Protein AF-A0A8K0KCR8-F1 (afdb_monomer)

Solvent-accessible surface area (backbone atoms only — not comparable to full-atom values): 20421 Å² total; per-residue (Å²): 86,70,32,28,90,98,40,71,87,47,66,90,68,52,78,24,33,33,45,69,40,96,85,55,62,27,26,40,29,38,42,59,34,41,75,27,72,39,34,70,70,54,57,66,41,57,40,58,26,30,24,81,38,69,36,89,88,76,67,50,73,43,77,26,35,21,23,31,58,43,51,42,86,54,44,44,54,49,52,48,70,72,63,92,62,96,61,72,72,88,56,48,26,7,33,32,38,33,51,72,20,58,37,53,50,84,35,50,42,87,40,89,54,34,16,60,61,50,51,52,52,53,52,49,67,51,29,36,58,54,18,42,54,48,24,58,50,43,50,57,53,48,51,52,53,51,54,49,28,67,70,42,68,55,98,92,39,44,40,54,77,39,66,76,47,42,49,53,54,50,53,52,50,45,53,32,52,48,38,37,48,44,20,55,51,49,50,51,42,48,77,72,65,56,85,84,52,64,66,60,30,50,52,50,49,78,57,96,77,52,56,61,64,53,34,54,64,53,63,48,56,77,83,43,42,66,60,52,50,52,50,51,48,52,46,56,33,33,77,74,69,75,39,80,79,74,75,44,51,90,78,35,39,78,95,45,37,69,40,28,52,40,35,30,52,38,51,52,54,50,50,53,50,52,51,54,49,42,72,75,40,46,75,58,43,67,74,40,55,71,55,47,48,29,54,50,53,28,51,42,35,38,49,51,34,52,46,37,42,47,53,26,24,52,28,48,79,67,67,42,96,56,16,71,60,36,45,52,47,32,47,56,48,23,57,55,31,38,53,51,26,54,51,34,57,52,47,71,76,31,65,70,50,53,51,46,52,56,50,51,53,49,52,52,49,49,23,60,76,58,76,42,79,74,72,73,59,97,80,75,118

pLDDT: mean 89.59, std 11.79, range [34.75, 98.75]

Foldseek 3Di:
DQADPPDRPDSFPDAWAWEADPVNFWTFTFDKHFFDFCLQPDQKDWDKHWYFDQDPPPRDTDTAIWIFIAGPVQPQKDWDAFDDDDDPSVTGTIMIGGDRRTGGNVRTPPDDRCNVVVVLVVCLVCLLVVLVVVLVVLVVVLVVLVVQQQPDDDPHGRNCPDPVSVVVSLVSVLVSLLSNLLSVVLVVCVVVVNPPCSLSSLLSNPDLPCLVVLLVVLQCVVVCVVVLVVVVVQVVCVVVPNHDQDFCCVLFAVLCRVLRVLLSVLVVLLSVLSNVLCVVQPNNSSVVSLLSSLSSLSVSLSVSLVSLRNVLRVCVVVVPPCNVVSSVSSNVSSVVSSVSSVVSSVLSPDPVNVVVVVVVVVCVVCQVVVVHHPDDDPVND

InterPro domains:
  IPR006091 Acyl-CoA dehydrogenase/oxidase, middle domain [PF02770] (14-101)
  IPR009075 Acyl-CoA dehydrogenase/oxidase, C-terminal [PF00441] (113-210)
  IPR009100 Acyl-CoA dehydrogenase/oxidase, N-terminal and middle domain superfamily [SSF56645] (10-126)
  IPR036250 Acyl-CoA dehydrogenase-like, C-terminal [SSF47203] (114-208)
  IPR046373 Acyl-CoA oxidase/dehydrogenase, middle domain superfamily [G3DSA:2.40.110.10] (9-112)
  IPR049448 ACAD9/ACADV-like, C-terminal domain [PF21343] (254-372)

Radius of gyration: 25.6 Å; Cα contacts (8 Å, |Δi|>4): 529; chains: 1; bounding box: 62×67×64 Å

Secondary structure (DSSP, 8-state):
----SS-SS-GGG---EEEEPTTSSEEEEEEEEEEEETTTT-SEEEEEEEEEEE-TTT--EEEEEEEEEEEGGGSSEEE-PPP--SS-TTS-EEEEEEEEEEEEGGGEES-TT-HHHHHHHHHHHHHHHHHHHHHHHHHHHHHHHHHHHHH-EETTEEGGGSHHHHHHHHHHHHHHHHHHHHHHHHHHHHHTT-S--HHHHHHHT-SS-THHHHHHHHH-GGGGHHHHHHHHHHHHHHHTTSSPPP--TTTS-GGGHHHHHHHHHHHHHHHHHHHHHHHHHGGGGGG-HHHHHHHHHHHHHHHHHHHHHHHHHHHHHTT-TTHHHHHHHHHHHHHHHHHHHHHHHHTTT-HHHHHHHHHHHHHHHHHHHTTS-SS--TT--

Mean predicted aligned error: 6.71 Å

Structure (mmCIF, N/CA/C/O backbone):
data_AF-A0A8K0KCR8-F1
#
_entry.id   AF-A0A8K0KCR8-F1
#
loop_
_atom_site.group_PDB
_atom_site.id
_atom_site.type_symbol
_atom_site.label_atom_id
_atom_site.label_alt_id
_atom_site.label_comp_id
_atom_site.label_asym_id
_atom_site.label_entity_id
_atom_site.label_seq_id
_atom_site.pdbx_PDB_ins_code
_atom_site.Cartn_x
_atom_site.Cartn_y
_atom_site.Cartn_z
_atom_site.occupancy
_atom_site.B_iso_or_equiv
_atom_site.auth_seq_id
_atom_site.auth_comp_id
_atom_site.auth_asym_id
_atom_site.auth_atom_id
_atom_site.pdbx_PDB_model_num
ATOM 1 N N . MET A 1 1 ? 6.093 -3.999 -16.966 1.00 73.19 1 MET A N 1
ATOM 2 C CA . MET A 1 1 ? 6.798 -5.245 -16.616 1.00 73.19 1 MET A CA 1
ATOM 3 C C . MET A 1 1 ? 8.081 -4.936 -15.885 1.00 73.19 1 MET A C 1
ATOM 5 O O . MET A 1 1 ? 9.059 -4.529 -16.504 1.00 73.19 1 MET A O 1
ATOM 9 N N . ILE A 1 2 ? 8.040 -5.057 -14.564 1.00 76.25 2 ILE A N 1
ATOM 10 C CA . ILE A 1 2 ? 9.119 -4.593 -13.690 1.00 76.25 2 ILE A CA 1
ATOM 11 C C . ILE A 1 2 ? 9.914 -5.776 -13.133 1.00 76.25 2 ILE A C 1
ATOM 13 O O . ILE A 1 2 ? 11.138 -5.718 -13.149 1.00 76.25 2 ILE A O 1
ATOM 17 N N . GLU A 1 3 ? 9.227 -6.828 -12.690 1.00 78.38 3 GLU A N 1
ATOM 18 C CA . GLU A 1 3 ? 9.810 -7.915 -11.899 1.00 78.38 3 GLU A CA 1
ATOM 19 C C . GLU A 1 3 ? 10.650 -8.889 -12.735 1.00 78.38 3 GLU A C 1
ATOM 21 O O . GLU A 1 3 ? 10.283 -9.257 -13.854 1.00 78.38 3 GLU A O 1
ATOM 26 N N . GLU A 1 4 ? 11.784 -9.306 -12.167 1.00 78.06 4 GLU A N 1
ATOM 27 C CA . GLU A 1 4 ? 12.734 -10.273 -12.727 1.00 78.06 4 GLU A CA 1
ATOM 28 C C . GLU A 1 4 ? 13.292 -11.161 -11.615 1.00 78.06 4 GLU A C 1
ATOM 30 O O . GLU A 1 4 ? 13.288 -10.769 -10.451 1.00 78.06 4 GLU A O 1
ATOM 35 N N . LEU A 1 5 ? 13.846 -12.328 -11.942 1.00 62.16 5 LEU A N 1
ATOM 36 C CA . LEU A 1 5 ? 14.682 -13.064 -10.992 1.00 62.16 5 LEU A CA 1
ATOM 37 C C . LEU A 1 5 ? 16.160 -12.677 -11.162 1.00 62.16 5 LEU A C 1
ATOM 39 O O . LEU A 1 5 ? 16.629 -12.530 -12.292 1.00 62.16 5 LEU A O 1
ATOM 43 N N . PRO A 1 6 ? 16.922 -12.512 -10.062 1.00 55.06 6 PRO A N 1
ATOM 44 C CA . PRO A 1 6 ? 16.527 -12.645 -8.650 1.00 55.06 6 PRO A CA 1
ATOM 45 C C . PRO A 1 6 ? 15.983 -11.337 -8.018 1.00 55.06 6 PRO A C 1
ATOM 47 O O . PRO A 1 6 ? 16.056 -11.153 -6.807 1.00 55.06 6 PRO A O 1
ATOM 50 N N . ILE A 1 7 ? 15.499 -10.376 -8.813 1.00 60.59 7 ILE A N 1
ATOM 51 C CA . ILE A 1 7 ? 15.312 -8.971 -8.418 1.00 60.59 7 ILE A CA 1
ATOM 52 C C . ILE A 1 7 ? 13.846 -8.542 -8.555 1.00 60.59 7 ILE A C 1
ATOM 54 O O . ILE A 1 7 ? 13.392 -8.087 -9.605 1.00 60.59 7 ILE A O 1
ATOM 58 N N . THR A 1 8 ? 13.111 -8.603 -7.448 1.00 60.06 8 THR A N 1
ATOM 59 C CA . THR A 1 8 ? 11.675 -8.273 -7.417 1.00 60.06 8 THR A CA 1
ATOM 60 C C . THR A 1 8 ? 11.382 -6.906 -6.795 1.00 60.06 8 THR A C 1
ATOM 62 O O . THR A 1 8 ? 10.392 -6.266 -7.133 1.00 60.06 8 THR A O 1
ATOM 65 N N . SER A 1 9 ? 12.261 -6.400 -5.921 1.00 59.06 9 SER A N 1
ATOM 66 C CA . SER A 1 9 ? 11.999 -5.174 -5.152 1.00 59.06 9 SER A CA 1
ATOM 67 C C . SER A 1 9 ? 12.626 -3.904 -5.732 1.00 59.06 9 SER A C 1
ATOM 69 O O . SER A 1 9 ? 12.165 -2.808 -5.416 1.00 59.06 9 SER A O 1
ATOM 71 N N . THR A 1 10 ? 13.671 -3.994 -6.564 1.00 66.38 10 THR A N 1
ATOM 72 C CA . THR A 1 10 ? 14.408 -2.820 -7.070 1.00 66.38 10 THR A CA 1
ATOM 73 C C . THR A 1 10 ? 14.553 -2.845 -8.585 1.00 66.38 10 THR A C 1
ATOM 75 O O . THR A 1 10 ? 15.404 -3.529 -9.134 1.00 66.38 10 THR A O 1
ATOM 78 N N . ILE A 1 11 ? 13.770 -2.006 -9.265 1.00 74.56 11 ILE A N 1
ATOM 79 C CA . ILE A 1 11 ? 13.825 -1.874 -10.728 1.00 74.56 11 ILE A CA 1
ATOM 80 C C . ILE A 1 11 ? 15.190 -1.383 -11.244 1.00 74.56 11 ILE A C 1
ATOM 82 O O . ILE A 1 11 ? 15.585 -1.724 -12.352 1.00 74.56 11 ILE A O 1
ATOM 86 N N . LEU A 1 12 ? 15.935 -0.614 -10.435 1.00 76.81 12 LEU A N 1
ATOM 87 C CA . LEU A 1 12 ? 17.260 -0.093 -10.807 1.00 76.81 12 LEU A CA 1
ATOM 88 C C . LEU A 1 12 ? 18.290 -1.195 -11.059 1.00 76.81 12 LEU A C 1
ATOM 90 O O . LEU A 1 12 ? 19.278 -0.947 -11.737 1.00 76.81 12 LEU A O 1
ATOM 94 N N . SER A 1 13 ? 18.059 -2.389 -10.521 1.00 79.31 13 SER A N 1
ATOM 95 C CA . SER A 1 13 ? 18.940 -3.536 -10.689 1.00 79.31 13 SER A CA 1
ATOM 96 C C . SER A 1 13 ? 18.396 -4.555 -11.696 1.00 79.31 13 SER A C 1
ATOM 98 O O . SER A 1 13 ? 18.918 -5.661 -11.752 1.00 79.31 13 SER A O 1
ATOM 100 N N . CYS A 1 14 ? 17.375 -4.217 -12.500 1.00 84.31 14 CYS A N 1
ATOM 101 C CA . CYS A 1 14 ? 16.924 -5.110 -13.574 1.00 84.31 14 CYS A CA 1
ATOM 102 C C . CYS A 1 14 ? 18.075 -5.458 -14.533 1.00 84.31 14 CYS A C 1
ATOM 104 O O . CYS A 1 14 ? 18.990 -4.656 -14.741 1.00 84.31 14 CYS A O 1
ATOM 106 N N . ARG A 1 15 ? 18.029 -6.675 -15.073 1.00 88.94 15 ARG A N 1
ATOM 107 C CA . ARG A 1 15 ? 19.036 -7.280 -15.947 1.00 88.94 15 ARG A CA 1
ATOM 108 C C . ARG A 1 15 ? 18.610 -7.321 -17.408 1.00 88.94 15 ARG A C 1
ATOM 110 O O . ARG A 1 15 ? 19.495 -7.403 -18.255 1.00 88.94 15 ARG A O 1
ATOM 117 N N . SER A 1 16 ? 17.308 -7.246 -17.721 1.00 94.38 16 SER A N 1
ATOM 118 C CA . SER A 1 16 ? 16.880 -7.077 -19.119 1.00 94.38 16 SER A CA 1
ATOM 119 C C . SER A 1 16 ? 17.578 -5.865 -19.725 1.00 94.38 16 SER A C 1
ATOM 121 O O . SER A 1 16 ? 17.610 -4.797 -19.108 1.00 94.38 16 SER A O 1
ATOM 123 N N . ARG A 1 17 ? 18.122 -6.024 -20.930 1.00 96.44 17 ARG A N 1
ATOM 124 C CA . ARG A 1 17 ? 18.976 -5.027 -21.575 1.00 96.44 17 ARG A CA 1
ATOM 125 C C . ARG A 1 17 ? 18.462 -4.696 -22.964 1.00 96.44 17 ARG A C 1
ATOM 127 O O . ARG A 1 17 ? 18.143 -5.595 -23.735 1.00 96.44 17 ARG A O 1
ATOM 134 N N . ALA A 1 18 ? 18.421 -3.407 -23.270 1.00 97.62 18 ALA A N 1
ATOM 135 C CA . ALA A 1 18 ? 18.084 -2.870 -24.577 1.00 97.62 18 ALA A CA 1
ATOM 136 C C . ALA A 1 18 ? 19.293 -2.098 -25.118 1.00 97.62 18 ALA A C 1
ATOM 138 O O . ALA A 1 18 ? 19.702 -1.087 -24.547 1.00 97.62 18 ALA A O 1
ATOM 139 N N . VAL A 1 19 ? 19.889 -2.591 -26.202 1.00 97.00 19 VAL A N 1
ATOM 140 C CA . VAL A 1 19 ? 21.069 -1.973 -26.827 1.00 97.00 19 VAL A CA 1
ATOM 141 C C . VAL A 1 19 ? 20.624 -1.213 -28.077 1.00 97.00 19 VAL A C 1
ATOM 143 O O . VAL A 1 19 ? 19.938 -1.820 -28.900 1.00 97.00 19 VAL A O 1
ATOM 146 N N . PRO A 1 20 ? 20.964 0.080 -28.235 1.00 96.75 20 PRO A N 1
ATOM 147 C CA . PRO A 1 20 ? 20.630 0.818 -29.448 1.00 96.75 20 PRO A CA 1
ATOM 148 C C . PRO A 1 20 ? 21.369 0.230 -30.656 1.00 96.75 20 PRO A C 1
ATOM 150 O O . PRO A 1 20 ? 22.522 -0.193 -30.550 1.00 96.75 20 PRO A O 1
ATOM 153 N N . SER A 1 21 ? 20.710 0.207 -31.809 1.00 96.00 21 SER A N 1
ATOM 154 C CA . SER A 1 21 ? 21.338 -0.121 -33.083 1.00 96.00 21 SER A CA 1
ATOM 155 C C . SER A 1 21 ? 22.371 0.942 -33.471 1.00 96.00 21 SER A C 1
ATOM 157 O O . SER A 1 21 ? 22.322 2.081 -33.007 1.00 96.00 21 SER A O 1
ATOM 159 N N . ALA A 1 22 ? 23.319 0.579 -34.339 1.00 93.12 22 ALA A N 1
ATOM 160 C CA . ALA A 1 22 ? 24.399 1.481 -34.749 1.00 93.12 22 ALA A CA 1
ATOM 161 C C . ALA A 1 22 ? 23.892 2.763 -35.442 1.00 93.12 22 ALA A C 1
ATOM 163 O O . ALA A 1 22 ? 24.509 3.816 -35.319 1.00 93.12 22 ALA A O 1
ATOM 164 N N . ASP A 1 23 ? 22.766 2.670 -36.149 1.00 93.31 23 ASP A N 1
ATOM 165 C CA . ASP A 1 23 ? 22.073 3.782 -36.808 1.00 93.31 23 ASP A CA 1
ATOM 166 C C . ASP A 1 23 ? 21.076 4.512 -35.884 1.00 93.31 23 ASP A C 1
ATOM 168 O O . ASP A 1 23 ? 20.476 5.504 -36.289 1.00 93.31 23 ASP A O 1
ATOM 172 N N . GLY A 1 24 ? 20.874 4.023 -34.655 1.00 93.19 24 GLY A N 1
ATOM 173 C CA . GLY A 1 24 ? 19.926 4.570 -33.684 1.00 93.19 24 GLY A CA 1
ATOM 174 C C . GLY A 1 24 ? 18.446 4.379 -34.035 1.00 93.19 24 GLY A C 1
ATOM 175 O O . GLY A 1 24 ? 17.600 4.944 -33.347 1.00 93.19 24 GLY A O 1
ATOM 176 N N . SER A 1 25 ? 18.112 3.606 -35.076 1.00 96.38 25 SER A N 1
ATOM 177 C CA . SER A 1 25 ? 16.726 3.413 -35.529 1.00 96.38 25 SER A CA 1
ATOM 178 C C . SER A 1 25 ? 15.887 2.543 -34.590 1.00 96.38 25 SER A C 1
ATOM 180 O O . SER A 1 25 ? 14.665 2.680 -34.539 1.00 96.38 25 SER A O 1
ATOM 182 N N . HIS A 1 26 ? 16.519 1.641 -33.838 1.00 97.62 26 HIS A N 1
ATOM 183 C CA . HIS A 1 26 ? 15.835 0.722 -32.935 1.00 97.62 26 HIS A CA 1
ATOM 184 C C . HIS A 1 26 ? 16.723 0.304 -31.759 1.00 97.62 26 HIS A C 1
ATOM 186 O O . HIS A 1 26 ? 17.920 0.574 -31.710 1.00 97.62 26 HIS A O 1
ATOM 192 N N . TYR A 1 27 ? 16.126 -0.397 -30.803 1.00 98.31 27 TYR A N 1
ATOM 193 C CA . TYR A 1 27 ? 16.809 -1.098 -29.726 1.00 98.31 27 TYR A CA 1
ATOM 194 C C . TYR A 1 27 ? 16.633 -2.603 -29.896 1.00 98.31 27 TYR A C 1
ATOM 196 O O . TYR A 1 27 ? 15.567 -3.063 -30.298 1.00 98.31 27 TYR A O 1
ATOM 204 N N . ILE A 1 28 ? 17.655 -3.375 -29.540 1.00 98.38 28 ILE A N 1
ATOM 205 C CA . ILE A 1 28 ? 17.573 -4.832 -29.433 1.00 98.38 28 ILE A CA 1
ATOM 206 C C . ILE A 1 28 ? 17.414 -5.184 -27.956 1.00 98.38 28 ILE A C 1
ATOM 208 O O . ILE A 1 28 ? 18.345 -4.996 -27.168 1.00 98.38 28 ILE A O 1
ATOM 212 N N . LEU A 1 29 ? 16.228 -5.664 -27.580 1.00 98.44 29 LEU A N 1
ATOM 213 C CA . LEU A 1 29 ? 15.893 -6.070 -26.218 1.00 98.44 29 LEU A CA 1
ATOM 214 C C . LEU A 1 29 ? 16.115 -7.570 -26.020 1.00 98.44 29 LEU A C 1
ATOM 216 O O . LEU A 1 29 ? 15.569 -8.393 -26.753 1.00 98.44 29 LEU A O 1
ATOM 220 N N . ASN A 1 30 ? 16.853 -7.895 -24.960 1.00 98.31 30 ASN A N 1
ATOM 221 C CA . ASN A 1 30 ? 17.035 -9.248 -24.456 1.00 98.31 30 ASN A CA 1
ATOM 222 C C . ASN A 1 30 ? 16.758 -9.307 -22.951 1.00 98.31 30 ASN A C 1
ATOM 224 O O . ASN A 1 30 ? 17.168 -8.417 -22.198 1.00 98.31 30 ASN A O 1
ATOM 228 N N . GLY A 1 31 ? 16.095 -10.370 -22.504 1.00 95.94 31 GLY A N 1
ATOM 229 C CA . GLY A 1 31 ? 15.870 -10.639 -21.088 1.00 95.94 31 GLY A CA 1
ATOM 230 C C . GLY A 1 31 ? 14.584 -11.403 -20.811 1.00 95.94 31 GLY A C 1
ATOM 231 O O . GLY A 1 31 ? 13.920 -11.916 -21.708 1.00 95.94 31 GLY A O 1
ATOM 232 N N . SER A 1 32 ? 14.218 -11.465 -19.539 1.00 95.12 32 SER A N 1
ATOM 233 C CA . SER A 1 32 ? 13.019 -12.156 -19.078 1.00 95.12 32 SER A CA 1
ATOM 234 C C . SER A 1 32 ? 12.376 -11.387 -17.941 1.00 95.12 32 SER A C 1
ATOM 236 O O . SER A 1 32 ? 13.066 -10.789 -17.118 1.00 95.12 32 SER A O 1
ATOM 238 N N . LYS A 1 33 ? 11.051 -11.435 -17.873 1.00 95.19 33 LYS A N 1
ATOM 239 C CA . LYS A 1 33 ? 10.235 -10.834 -16.821 1.00 95.19 33 LYS A CA 1
ATOM 240 C C . LYS A 1 33 ? 9.396 -11.920 -16.162 1.00 95.19 33 LYS A C 1
ATOM 242 O O . LYS A 1 33 ? 8.856 -12.767 -16.865 1.00 95.19 33 LYS A O 1
ATOM 247 N N . ILE A 1 34 ? 9.265 -11.877 -14.841 1.00 94.25 34 ILE A N 1
ATOM 248 C CA . ILE A 1 34 ? 8.540 -12.887 -14.056 1.00 94.25 34 ILE A CA 1
ATOM 249 C C . ILE A 1 34 ? 7.249 -12.311 -13.470 1.00 94.25 34 ILE A C 1
ATOM 251 O O . ILE A 1 34 ? 7.127 -11.100 -13.290 1.00 94.25 34 ILE A O 1
ATOM 255 N N . TRP A 1 35 ? 6.276 -13.188 -13.205 1.00 95.31 35 TRP A N 1
ATOM 256 C CA . TRP A 1 35 ? 4.992 -12.873 -12.561 1.00 95.31 35 TRP A CA 1
ATOM 257 C C . TRP A 1 35 ? 4.218 -11.724 -13.209 1.00 95.31 35 TRP A C 1
ATOM 259 O O . TRP A 1 35 ? 3.533 -10.929 -12.560 1.00 95.31 35 TRP A O 1
ATOM 269 N N . ILE A 1 36 ? 4.273 -11.659 -14.535 1.00 96.56 36 ILE A N 1
ATOM 270 C CA . ILE A 1 36 ? 3.617 -10.601 -15.281 1.00 96.56 36 ILE A CA 1
ATOM 271 C C . ILE A 1 36 ? 2.132 -10.905 -15.386 1.00 96.56 36 ILE A C 1
ATOM 273 O O . ILE A 1 36 ? 1.714 -11.869 -16.030 1.00 96.56 36 ILE A O 1
ATOM 277 N N . SER A 1 37 ? 1.328 -10.047 -14.759 1.00 96.38 37 SER A N 1
ATOM 278 C CA . SER A 1 37 ? -0.121 -10.063 -14.938 1.00 96.38 37 SER A CA 1
ATOM 279 C C . SER A 1 37 ? -0.462 -9.809 -16.406 1.00 96.38 37 SER A C 1
ATOM 281 O O . SER A 1 37 ? 0.050 -8.860 -16.999 1.00 96.38 37 SER A O 1
ATOM 283 N N . ASN A 1 38 ? -1.304 -10.666 -16.984 1.00 97.44 38 ASN A N 1
ATOM 284 C CA . ASN A 1 38 ? -1.604 -10.728 -18.421 1.00 97.44 38 ASN A CA 1
ATOM 285 C C . ASN A 1 38 ? -0.400 -11.071 -19.319 1.00 97.44 38 ASN A C 1
ATOM 287 O O . ASN A 1 38 ? -0.480 -10.889 -20.531 1.00 97.44 38 ASN A O 1
ATOM 291 N N . GLY A 1 39 ? 0.701 -11.587 -18.766 1.00 96.19 39 GLY A N 1
ATOM 292 C CA . GLY A 1 39 ? 1.939 -11.855 -19.501 1.00 96.19 39 GLY A CA 1
ATOM 293 C C . GLY A 1 39 ? 1.778 -12.747 -20.734 1.00 96.19 39 GLY A C 1
ATOM 294 O O . GLY A 1 39 ? 2.431 -12.486 -21.739 1.00 96.19 39 GLY A O 1
ATOM 295 N N . SER A 1 40 ? 0.881 -13.739 -20.708 1.00 94.69 40 SER A N 1
ATOM 296 C CA . SER A 1 40 ? 0.633 -14.616 -21.867 1.00 94.69 40 SER A CA 1
ATOM 297 C C . SER A 1 40 ? -0.530 -14.163 -22.759 1.00 94.69 40 SER A C 1
ATOM 299 O O . SER A 1 40 ? -0.877 -14.871 -23.697 1.00 94.69 40 SER A O 1
ATOM 301 N N . LEU A 1 41 ? -1.176 -13.039 -22.434 1.00 97.12 41 LEU A N 1
ATOM 302 C CA . LEU A 1 41 ? -2.354 -12.516 -23.140 1.00 97.12 41 LEU A CA 1
ATOM 303 C C . LEU A 1 41 ? -2.116 -11.126 -23.743 1.00 97.12 41 LEU A C 1
ATOM 305 O O . LEU A 1 41 ? -2.847 -10.703 -24.629 1.00 97.12 41 LEU A O 1
ATOM 309 N N . ALA A 1 42 ? -1.148 -10.377 -23.217 1.00 97.44 42 ALA A N 1
ATOM 310 C CA . ALA A 1 42 ? -0.894 -9.009 -23.627 1.00 97.44 42 ALA A CA 1
ATOM 311 C C . ALA A 1 42 ? -0.222 -8.952 -25.007 1.00 97.44 42 ALA A C 1
ATOM 313 O O . ALA A 1 42 ? 0.823 -9.573 -25.226 1.00 97.44 42 ALA A O 1
ATOM 314 N N . GLU A 1 43 ? -0.792 -8.124 -25.884 1.00 98.00 43 GLU A N 1
ATOM 315 C CA . GLU A 1 43 ? -0.220 -7.757 -27.186 1.00 98.00 43 GLU A CA 1
ATOM 316 C C . GLU A 1 43 ? 0.675 -6.515 -27.104 1.00 98.00 43 GLU A C 1
ATOM 318 O O . GLU A 1 43 ? 1.608 -6.367 -27.889 1.00 98.00 43 GLU A O 1
ATOM 323 N N . VAL A 1 44 ? 0.428 -5.636 -26.128 1.00 97.88 44 VAL A N 1
ATOM 324 C CA . VAL A 1 44 ? 1.195 -4.404 -25.893 1.00 97.88 44 VAL A CA 1
ATOM 325 C C . VAL A 1 44 ? 1.656 -4.357 -24.447 1.00 97.88 44 VAL A C 1
ATOM 327 O O . VAL A 1 44 ? 0.908 -4.670 -23.519 1.00 97.88 44 VAL A O 1
ATOM 330 N N . MET A 1 45 ? 2.914 -3.980 -24.252 1.00 97.25 45 MET A N 1
ATOM 331 C CA . MET A 1 45 ? 3.612 -4.151 -22.991 1.00 97.25 45 MET A CA 1
ATOM 332 C C . MET A 1 45 ? 4.487 -2.939 -22.683 1.00 97.25 45 MET A C 1
ATOM 334 O O . MET A 1 45 ? 5.326 -2.553 -23.489 1.00 97.25 45 MET A O 1
ATOM 338 N N . THR A 1 46 ? 4.362 -2.370 -21.483 1.00 97.62 46 THR A N 1
ATOM 339 C CA . THR A 1 46 ? 5.375 -1.434 -20.973 1.00 97.62 46 THR A CA 1
ATOM 340 C C . THR A 1 46 ? 6.533 -2.233 -20.384 1.00 97.62 46 THR A C 1
ATOM 342 O O . THR A 1 46 ? 6.364 -2.884 -19.347 1.00 97.62 46 THR A O 1
ATOM 345 N N . VAL A 1 47 ? 7.705 -2.200 -21.010 1.00 97.06 47 VAL A N 1
ATOM 346 C CA . VAL A 1 47 ? 8.886 -2.977 -20.602 1.00 97.06 47 VAL A CA 1
ATOM 347 C C . VAL A 1 47 ? 9.977 -2.041 -20.103 1.00 97.06 47 VAL A C 1
ATOM 349 O O . VAL A 1 47 ? 10.242 -1.012 -20.710 1.00 97.06 47 VAL A O 1
ATOM 352 N N . PHE A 1 48 ? 10.599 -2.389 -18.978 1.00 96.38 48 PHE A N 1
ATOM 353 C CA . PHE A 1 48 ? 11.717 -1.634 -18.414 1.00 96.38 48 PHE A CA 1
ATOM 354 C C . PHE A 1 48 ? 13.004 -2.430 -18.591 1.00 96.38 48 PHE A C 1
ATOM 356 O O . PHE A 1 48 ? 13.047 -3.594 -18.188 1.00 96.38 48 PHE A O 1
ATOM 363 N N . ALA A 1 49 ? 14.030 -1.818 -19.169 1.00 96.31 49 ALA A N 1
ATOM 364 C CA . ALA A 1 49 ? 15.315 -2.459 -19.431 1.00 96.31 49 ALA A CA 1
ATOM 365 C C . ALA A 1 49 ? 16.469 -1.476 -19.217 1.00 96.31 49 ALA A C 1
ATOM 367 O O . ALA A 1 49 ? 16.288 -0.263 -19.344 1.00 96.31 49 ALA A O 1
ATOM 368 N N . GLN A 1 50 ? 17.649 -1.999 -18.898 1.00 95.94 50 GLN A N 1
ATOM 369 C CA . GLN A 1 50 ? 18.879 -1.218 -18.865 1.00 95.94 50 GLN A CA 1
ATOM 370 C C . GLN A 1 50 ? 19.265 -0.815 -20.281 1.00 95.94 50 GLN A C 1
ATOM 372 O O . GLN A 1 50 ? 19.298 -1.646 -21.190 1.00 95.94 50 GLN A O 1
ATOM 377 N N . THR A 1 51 ? 19.581 0.458 -20.445 1.00 95.62 51 THR A N 1
ATOM 378 C CA . THR A 1 51 ? 20.129 1.016 -21.676 1.00 95.62 51 THR A CA 1
ATOM 379 C C . THR A 1 51 ? 21.425 1.744 -21.362 1.00 95.62 51 THR A C 1
ATOM 381 O O . THR A 1 51 ? 21.448 2.482 -20.368 1.00 95.62 51 THR A O 1
ATOM 384 N N . PRO A 1 52 ? 22.447 1.631 -22.221 1.00 93.56 52 PRO A N 1
ATOM 385 C CA . PRO A 1 52 ? 23.622 2.477 -22.118 1.00 93.56 52 PRO A CA 1
ATOM 386 C C . PRO A 1 52 ? 23.226 3.938 -22.350 1.00 93.56 52 PRO A C 1
ATOM 388 O O . PRO A 1 52 ? 22.613 4.274 -23.365 1.00 93.56 52 PRO A O 1
ATOM 391 N N . VAL A 1 53 ? 23.548 4.814 -21.398 1.00 91.56 53 VAL A N 1
ATOM 392 C CA . VAL A 1 53 ? 23.305 6.255 -21.506 1.00 91.56 53 VAL A CA 1
ATOM 393 C C . VAL A 1 53 ? 24.608 6.995 -21.274 1.00 91.56 53 VAL A C 1
ATOM 395 O O . VAL A 1 53 ? 25.202 6.912 -20.196 1.00 91.56 53 VAL A O 1
ATOM 398 N N . LYS A 1 54 ? 25.037 7.756 -22.279 1.00 88.50 54 LYS A N 1
ATOM 399 C CA . LYS A 1 54 ? 26.197 8.635 -22.167 1.00 88.50 54 LYS A CA 1
ATOM 400 C C . LYS A 1 54 ? 25.838 9.855 -21.328 1.00 88.50 54 LYS A C 1
ATOM 402 O O . LYS A 1 54 ? 24.873 10.560 -21.614 1.00 88.50 54 LYS A O 1
ATOM 407 N N . ASP A 1 55 ? 26.601 10.093 -20.273 1.00 83.69 55 ASP A N 1
ATOM 408 C CA . ASP A 1 55 ? 26.466 11.296 -19.467 1.00 83.69 55 ASP A CA 1
ATOM 409 C C . ASP A 1 55 ? 27.046 12.497 -20.229 1.00 83.69 55 ASP A C 1
ATOM 411 O O . ASP A 1 55 ? 28.222 12.504 -20.585 1.00 83.69 55 ASP A O 1
ATOM 415 N N . GLU A 1 56 ? 26.228 13.515 -20.493 1.00 81.56 56 GLU A N 1
ATOM 416 C CA . GLU A 1 56 ? 26.628 14.681 -21.295 1.00 81.56 56 GLU A CA 1
ATOM 417 C C . GLU A 1 56 ? 27.754 15.505 -20.653 1.00 81.56 56 GLU A C 1
ATOM 419 O O . GLU A 1 56 ? 28.514 16.159 -21.360 1.00 81.56 56 GLU A O 1
ATOM 424 N N . LYS A 1 57 ? 27.886 15.472 -19.320 1.00 81.25 57 LYS A N 1
ATOM 425 C CA . LYS A 1 57 ? 28.870 16.282 -18.586 1.00 81.25 57 LYS A CA 1
ATOM 426 C C . LYS A 1 57 ? 30.213 15.583 -18.454 1.00 81.25 57 LYS A C 1
ATOM 428 O O . LYS A 1 57 ? 31.252 16.230 -18.490 1.00 81.25 57 LYS A O 1
ATOM 433 N N . THR A 1 58 ? 30.189 14.273 -18.245 1.00 84.00 58 THR A N 1
ATOM 434 C CA . THR A 1 58 ? 31.395 13.477 -17.972 1.00 84.00 58 THR A CA 1
ATOM 435 C C . THR A 1 58 ? 31.839 12.643 -19.168 1.00 84.00 58 THR A C 1
ATOM 437 O O . THR A 1 58 ? 32.950 12.124 -19.171 1.00 84.00 58 THR A O 1
ATOM 440 N N . GLY A 1 59 ? 30.981 12.480 -20.177 1.00 83.50 59 GLY A N 1
ATOM 441 C CA . GLY A 1 59 ? 31.211 11.612 -21.330 1.00 83.50 59 GLY A CA 1
ATOM 442 C C . GLY A 1 59 ? 31.177 10.115 -21.006 1.00 83.50 59 GLY A C 1
ATOM 443 O O . GLY A 1 59 ? 31.291 9.307 -21.927 1.00 83.50 59 GLY A O 1
ATOM 444 N N . VAL A 1 60 ? 31.011 9.742 -19.732 1.00 88.75 60 VAL A N 1
ATOM 445 C CA . VAL A 1 60 ? 31.019 8.356 -19.256 1.00 88.75 60 VAL A CA 1
ATOM 446 C C . VAL A 1 60 ? 29.674 7.703 -19.546 1.00 88.75 60 VAL A C 1
ATOM 448 O O . VAL A 1 60 ? 28.617 8.242 -19.214 1.00 88.75 60 VAL A O 1
ATOM 451 N N . GLU A 1 61 ? 29.716 6.517 -20.138 1.00 88.31 61 GLU A N 1
ATOM 452 C CA . GLU A 1 61 ? 28.534 5.694 -20.354 1.00 88.31 61 GLU A CA 1
ATOM 453 C C . GLU A 1 61 ? 28.153 4.961 -19.066 1.00 88.31 61 GLU A C 1
ATOM 455 O O . GLU A 1 61 ? 28.992 4.343 -18.406 1.00 88.31 61 GLU A O 1
ATOM 460 N N . LYS A 1 62 ? 26.880 5.057 -18.683 1.00 90.44 62 LYS A N 1
ATOM 461 C CA . LYS A 1 62 ? 26.317 4.321 -17.552 1.00 90.44 62 LYS A CA 1
ATOM 462 C C . LYS A 1 62 ? 24.981 3.726 -17.941 1.00 90.44 62 LYS A C 1
ATOM 464 O O . LYS A 1 62 ? 24.169 4.385 -18.591 1.00 90.44 62 LYS A O 1
ATOM 469 N N . ASP A 1 63 ? 24.728 2.516 -17.466 1.00 91.38 63 ASP A N 1
ATOM 470 C CA . ASP A 1 63 ? 23.416 1.911 -17.613 1.00 91.38 63 ASP A CA 1
ATOM 471 C C . ASP A 1 63 ? 22.384 2.682 -16.786 1.00 91.38 63 ASP A C 1
ATOM 473 O O . ASP A 1 63 ? 22.569 2.974 -15.597 1.00 91.38 63 ASP A O 1
ATOM 477 N N . LYS A 1 64 ? 21.285 3.036 -17.446 1.00 92.94 64 LYS A N 1
ATOM 478 C CA . LYS A 1 64 ? 20.087 3.585 -16.816 1.00 92.94 64 LYS A CA 1
ATOM 479 C C . LYS A 1 64 ? 18.877 2.816 -17.312 1.00 92.94 64 LYS A C 1
ATOM 481 O O . LYS A 1 64 ? 18.822 2.391 -18.463 1.00 92.94 64 LYS A O 1
ATOM 486 N N . VAL A 1 65 ? 17.869 2.706 -16.456 1.00 94.88 65 VAL A N 1
ATOM 487 C CA . VAL A 1 65 ? 16.600 2.084 -16.831 1.00 94.88 65 VAL A CA 1
ATOM 488 C C . VAL A 1 65 ? 15.860 2.991 -17.812 1.00 94.88 65 VAL A C 1
ATOM 490 O O . VAL A 1 65 ? 15.607 4.156 -17.506 1.00 94.88 65 VAL A O 1
ATOM 493 N N . THR A 1 66 ? 15.441 2.433 -18.941 1.00 96.88 66 THR A N 1
ATOM 494 C CA . THR A 1 66 ? 14.544 3.055 -19.922 1.00 96.88 66 THR A CA 1
ATOM 495 C C . THR A 1 66 ? 13.241 2.266 -19.992 1.00 96.88 66 THR A C 1
ATOM 497 O O . THR A 1 66 ? 13.233 1.047 -19.807 1.00 96.88 66 THR A O 1
ATOM 500 N N . ALA A 1 67 ? 12.127 2.970 -20.194 1.00 97.81 67 ALA A N 1
ATOM 501 C CA . ALA A 1 67 ? 10.821 2.363 -20.416 1.00 97.81 67 ALA A CA 1
ATOM 502 C C . ALA A 1 67 ? 10.524 2.310 -21.919 1.00 97.81 67 ALA A C 1
ATOM 504 O O . ALA A 1 67 ? 10.800 3.267 -22.637 1.00 97.81 67 ALA A O 1
ATOM 505 N N . PHE A 1 68 ? 9.929 1.215 -22.374 1.00 98.25 68 PHE A N 1
ATOM 506 C CA . PHE A 1 68 ? 9.603 0.963 -23.774 1.00 98.25 68 PHE A CA 1
ATOM 507 C C . PHE A 1 68 ? 8.159 0.499 -23.912 1.00 98.25 68 PHE A C 1
ATOM 509 O O . PHE A 1 68 ? 7.655 -0.227 -23.051 1.00 98.25 68 PHE A O 1
ATOM 516 N N . ILE A 1 69 ? 7.516 0.861 -25.018 1.00 98.44 69 ILE A N 1
ATOM 517 C CA . ILE A 1 69 ? 6.293 0.214 -25.491 1.00 98.44 69 ILE A CA 1
ATOM 518 C C . ILE A 1 69 ? 6.689 -0.915 -26.444 1.00 98.44 69 ILE A C 1
ATOM 520 O O . ILE A 1 69 ? 7.135 -0.673 -27.563 1.00 98.44 69 ILE A O 1
ATOM 524 N N . VAL A 1 70 ? 6.525 -2.159 -26.008 1.00 98.31 70 VAL A N 1
ATOM 525 C CA . VAL A 1 70 ? 6.867 -3.354 -26.785 1.00 98.31 70 VAL A CA 1
ATOM 526 C C . VAL A 1 70 ? 5.587 -4.025 -27.253 1.00 98.31 70 VAL A C 1
ATOM 528 O O . VAL A 1 70 ? 4.706 -4.307 -26.439 1.00 98.31 70 VAL A O 1
ATOM 531 N N . GLN A 1 71 ? 5.480 -4.281 -28.554 1.00 98.12 71 GLN A N 1
ATOM 532 C CA . GLN A 1 71 ? 4.398 -5.088 -29.108 1.00 98.12 71 GLN A CA 1
ATOM 533 C C . GLN A 1 71 ? 4.863 -6.532 -29.269 1.00 98.12 71 GLN A C 1
ATOM 535 O O . GLN A 1 71 ? 5.998 -6.784 -29.672 1.00 98.12 71 GLN A O 1
ATOM 540 N N . ARG A 1 72 ? 3.978 -7.492 -28.991 1.00 96.56 72 ARG A N 1
ATOM 541 C CA . ARG A 1 72 ? 4.258 -8.922 -29.195 1.00 96.56 72 ARG A CA 1
ATOM 542 C C . ARG A 1 72 ? 4.571 -9.235 -30.663 1.00 96.56 72 ARG A C 1
ATOM 544 O O . ARG A 1 72 ? 5.415 -10.081 -30.948 1.00 96.56 72 ARG A O 1
ATOM 551 N N . SER A 1 73 ? 3.943 -8.496 -31.577 1.00 97.75 73 SER A N 1
ATOM 552 C CA . SER A 1 73 ? 4.128 -8.570 -33.030 1.00 97.75 73 SER A CA 1
ATOM 553 C C . SER A 1 73 ? 5.527 -8.174 -33.520 1.00 97.75 73 SER A C 1
ATOM 555 O O . SER A 1 73 ? 5.857 -8.475 -34.663 1.00 97.75 73 SER A O 1
ATOM 557 N N . PHE A 1 74 ? 6.374 -7.556 -32.685 1.00 97.88 74 PHE A N 1
ATOM 558 C CA . PHE A 1 74 ? 7.759 -7.225 -33.054 1.00 97.88 74 PHE A CA 1
ATOM 559 C C . PHE A 1 74 ? 8.656 -8.461 -33.236 1.00 97.88 74 PHE A C 1
ATOM 561 O O . PHE A 1 74 ? 9.772 -8.340 -33.740 1.00 97.88 74 PHE A O 1
ATOM 568 N N . GLY A 1 75 ? 8.165 -9.650 -32.870 1.00 95.38 75 GLY A N 1
ATOM 569 C CA . GLY A 1 75 ? 8.926 -10.895 -32.926 1.00 95.38 75 GLY A CA 1
ATOM 570 C C . GLY A 1 75 ? 9.878 -11.033 -31.738 1.00 95.38 75 GLY A C 1
ATOM 571 O O . GLY A 1 75 ? 10.220 -10.055 -31.080 1.00 95.38 75 GLY A O 1
ATOM 572 N N . GLY A 1 76 ? 10.256 -12.272 -31.411 1.00 96.88 76 GLY A N 1
ATOM 573 C CA . GLY A 1 76 ? 11.137 -12.559 -30.271 1.00 96.88 76 GLY A CA 1
ATOM 574 C C . GLY A 1 76 ? 10.481 -12.431 -28.887 1.00 96.88 76 GLY A C 1
ATOM 575 O O . GLY A 1 76 ? 11.162 -12.578 -27.877 1.00 96.88 76 GLY A O 1
ATOM 576 N N . VAL A 1 77 ? 9.167 -12.173 -28.813 1.00 97.94 77 VAL A N 1
ATOM 577 C CA . VAL A 1 77 ? 8.415 -12.095 -27.550 1.00 97.94 77 VAL A CA 1
ATOM 578 C C . VAL A 1 77 ? 7.628 -13.383 -27.319 1.00 97.94 77 VAL A C 1
ATOM 580 O O . VAL A 1 77 ? 6.638 -13.656 -28.000 1.00 97.94 77 VAL A O 1
ATOM 583 N N . THR A 1 78 ? 8.023 -14.161 -26.316 1.00 97.75 78 THR A N 1
ATOM 584 C CA . THR A 1 78 ? 7.341 -15.406 -25.922 1.00 97.75 78 THR A CA 1
ATOM 585 C C . THR A 1 78 ? 6.930 -15.358 -24.452 1.00 97.75 78 THR A C 1
ATOM 587 O O . THR A 1 78 ? 7.283 -14.432 -23.724 1.00 97.75 78 THR A O 1
ATOM 590 N N . SER A 1 79 ? 6.107 -16.303 -24.003 1.00 97.44 79 SER A N 1
ATOM 591 C CA . SER A 1 79 ? 5.678 -16.380 -22.603 1.00 97.44 79 SER A CA 1
ATOM 592 C C . SER A 1 79 ? 5.564 -17.820 -22.132 1.00 97.44 79 SER A C 1
ATOM 594 O O . SER A 1 79 ? 5.189 -18.694 -22.913 1.00 97.44 79 SER A O 1
ATOM 596 N N . GLY A 1 80 ? 5.831 -18.037 -20.847 1.00 95.88 80 GLY A N 1
ATOM 597 C CA . GLY A 1 80 ? 5.574 -19.310 -20.181 1.00 95.88 80 GLY A CA 1
ATOM 598 C C . GLY A 1 80 ? 4.073 -19.600 -20.014 1.00 95.88 80 GLY A C 1
ATOM 599 O O . GLY A 1 80 ? 3.224 -18.751 -20.320 1.00 95.88 80 GLY A O 1
ATOM 600 N N . PRO A 1 81 ? 3.718 -20.798 -19.519 1.00 97.06 81 PRO A N 1
ATOM 601 C CA . PRO A 1 81 ? 2.336 -21.123 -19.191 1.00 97.06 81 PRO A CA 1
ATOM 602 C C . PRO A 1 81 ? 1.818 -20.262 -18.023 1.00 97.06 81 PRO A C 1
ATOM 604 O O . PRO A 1 81 ? 2.611 -19.743 -17.234 1.00 97.06 81 PRO A O 1
ATOM 607 N N . PRO A 1 82 ? 0.487 -20.131 -17.858 1.00 96.94 82 PRO A N 1
ATOM 608 C CA . PRO A 1 82 ? -0.080 -19.469 -16.692 1.00 96.94 82 PRO A CA 1
ATOM 609 C C . PRO A 1 82 ? 0.356 -20.127 -15.373 1.00 96.94 82 PRO A C 1
ATOM 611 O O . PRO A 1 82 ? 0.177 -21.329 -15.170 1.00 96.94 82 PRO A O 1
ATOM 614 N N . GLU A 1 83 ? 0.863 -19.312 -14.453 1.00 96.94 83 GLU A N 1
ATOM 615 C CA . GLU A 1 83 ? 1.360 -19.736 -13.148 1.00 96.94 83 GLU A CA 1
ATOM 616 C C . GLU A 1 83 ? 0.252 -20.321 -12.269 1.00 96.94 83 GLU A C 1
ATOM 618 O O . GLU A 1 83 ? -0.832 -19.737 -12.101 1.00 96.94 83 GLU A O 1
ATOM 623 N N . LYS A 1 84 ? 0.561 -21.451 -11.623 1.00 97.06 84 LYS A N 1
ATOM 624 C CA . LYS A 1 84 ? -0.291 -22.035 -10.583 1.00 97.06 84 LYS A CA 1
ATOM 625 C C . LYS A 1 84 ? -0.076 -21.273 -9.275 1.00 97.06 84 LYS A C 1
ATOM 627 O O . LYS A 1 84 ? 0.998 -21.312 -8.691 1.00 97.06 84 LYS A O 1
ATOM 632 N N . LYS A 1 85 ? -1.126 -20.605 -8.796 1.00 96.31 85 LYS A N 1
ATOM 633 C CA . LYS A 1 85 ? -1.084 -19.714 -7.623 1.00 96.31 85 LYS A CA 1
ATOM 634 C C . LYS A 1 85 ? -2.245 -19.954 -6.659 1.00 96.31 85 LYS A C 1
ATOM 636 O O . LYS A 1 85 ? -3.286 -20.491 -7.039 1.00 96.31 85 LYS A O 1
ATOM 641 N N . MET A 1 86 ? -2.063 -19.543 -5.402 1.00 96.31 86 MET A N 1
ATOM 642 C CA . MET A 1 86 ? -3.027 -19.753 -4.311 1.00 96.31 86 MET A CA 1
ATOM 643 C C . MET A 1 86 ? -4.386 -19.079 -4.575 1.00 96.31 86 MET A C 1
ATOM 645 O O . MET A 1 86 ? -5.429 -19.711 -4.414 1.00 96.31 86 MET A O 1
ATOM 649 N N . GLY A 1 87 ? -4.376 -17.814 -5.003 1.00 92.06 87 GLY A N 1
ATOM 650 C CA . GLY A 1 87 ? -5.565 -16.981 -5.208 1.00 92.06 87 GLY A CA 1
ATOM 651 C C . GLY A 1 87 ? -5.527 -16.224 -6.535 1.00 92.06 87 GLY A C 1
ATOM 652 O O . GLY A 1 87 ? -4.624 -16.445 -7.339 1.00 92.06 87 GLY A O 1
ATOM 653 N N . ILE A 1 88 ? -6.532 -15.366 -6.777 1.00 93.62 88 ILE A N 1
ATOM 654 C CA . ILE A 1 88 ? -6.716 -14.598 -8.031 1.00 93.62 88 ILE A CA 1
ATOM 655 C C . ILE A 1 88 ? -6.475 -15.449 -9.293 1.00 93.62 88 ILE A C 1
ATOM 657 O O . ILE A 1 88 ? -5.883 -14.997 -10.269 1.00 93.62 88 ILE A O 1
ATOM 661 N N . LYS A 1 89 ? -6.915 -16.718 -9.259 1.00 95.56 89 LYS A N 1
ATOM 662 C CA . LYS A 1 89 ? -6.581 -17.751 -10.258 1.00 95.56 89 LYS A CA 1
ATOM 663 C C . LYS A 1 8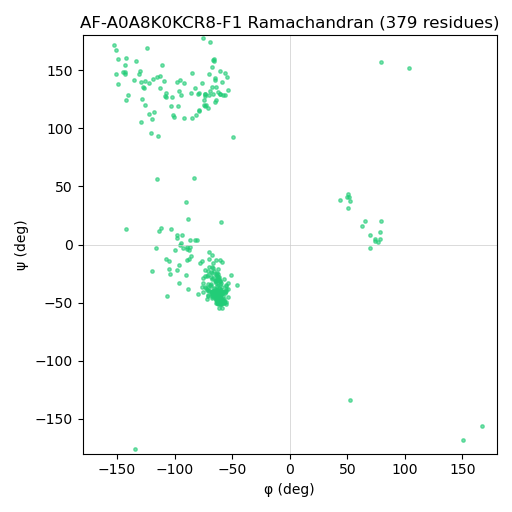9 ? -7.074 -17.422 -11.668 1.00 95.56 89 LYS A C 1
ATOM 665 O O . LYS A 1 89 ? -6.480 -17.893 -12.627 1.00 95.56 89 LYS A O 1
ATOM 670 N N . CYS A 1 90 ? -8.124 -16.607 -11.782 1.00 96.31 90 CYS A N 1
ATOM 671 C CA . CYS A 1 90 ? -8.629 -16.107 -13.060 1.00 96.31 90 CYS A CA 1
ATOM 672 C C . CYS A 1 90 ? -7.708 -15.067 -13.717 1.00 96.31 90 CYS A C 1
ATOM 674 O O . CYS A 1 90 ? -7.767 -14.897 -14.929 1.00 96.31 90 CYS A O 1
ATOM 676 N N . SER A 1 91 ? -6.855 -14.383 -12.947 1.00 97.19 91 SER A N 1
ATOM 677 C CA . SER A 1 91 ? -5.867 -13.456 -13.496 1.00 97.19 91 SER A CA 1
ATOM 678 C C . SER A 1 91 ? -4.746 -14.249 -14.158 1.00 97.19 91 SER A C 1
ATOM 680 O O . SER A 1 91 ? -4.160 -15.138 -13.534 1.00 97.19 91 SER A O 1
ATOM 682 N N . ASN A 1 92 ? -4.427 -13.945 -15.413 1.00 97.69 92 ASN A N 1
ATOM 683 C CA . ASN A 1 92 ? -3.265 -14.528 -16.064 1.00 97.69 92 ASN A CA 1
ATOM 684 C C . ASN A 1 92 ? -1.986 -14.003 -15.401 1.00 97.69 92 ASN A C 1
ATOM 686 O O . ASN A 1 92 ? -1.860 -12.815 -15.126 1.00 97.69 92 ASN A O 1
ATOM 690 N N . THR A 1 93 ? -1.037 -14.891 -15.139 1.00 97.81 93 THR A N 1
ATOM 691 C CA . THR A 1 93 ? 0.277 -14.544 -14.594 1.00 97.81 93 THR A CA 1
ATOM 692 C C . THR A 1 93 ? 1.271 -15.452 -15.281 1.00 97.81 93 THR A C 1
ATOM 694 O O . THR A 1 93 ? 1.056 -16.656 -15.244 1.00 97.81 93 THR A O 1
ATOM 697 N N . ALA A 1 94 ? 2.292 -14.910 -15.931 1.00 97.00 94 ALA A N 1
ATOM 698 C CA . ALA A 1 94 ? 3.256 -15.713 -16.675 1.00 97.00 94 ALA A CA 1
ATOM 699 C C . ALA A 1 94 ? 4.639 -15.059 -16.662 1.00 97.00 94 ALA A C 1
ATOM 701 O O . ALA A 1 94 ? 4.764 -13.847 -16.453 1.00 97.00 94 ALA A O 1
ATOM 702 N N . GLU A 1 95 ? 5.664 -15.859 -16.930 1.00 96.94 95 GLU A N 1
ATOM 703 C CA . GLU A 1 95 ? 6.943 -15.343 -17.406 1.00 96.94 95 GLU A CA 1
ATOM 704 C C . GLU A 1 95 ? 6.807 -14.828 -18.843 1.00 96.94 95 GLU A C 1
ATOM 706 O O . GLU A 1 95 ? 6.032 -15.367 -19.638 1.00 96.94 95 GLU A O 1
ATOM 711 N N . VAL A 1 96 ? 7.560 -13.783 -19.181 1.00 97.75 96 VAL A N 1
ATOM 712 C CA . VAL A 1 96 ? 7.642 -13.215 -20.532 1.00 97.75 96 VAL A CA 1
ATOM 713 C C . VAL A 1 96 ? 9.108 -13.102 -20.917 1.00 97.75 96 VAL A C 1
ATOM 715 O O . VAL A 1 96 ? 9.885 -12.477 -20.195 1.00 97.75 96 VAL A O 1
ATOM 718 N N . TYR A 1 97 ? 9.477 -13.684 -22.052 1.00 97.88 97 TYR A N 1
ATOM 719 C CA . TYR A 1 97 ? 10.845 -13.706 -22.558 1.00 97.88 97 TYR A CA 1
ATOM 720 C C . TYR A 1 97 ? 10.964 -12.810 -23.786 1.00 97.88 97 TYR A C 1
ATOM 722 O O . TYR A 1 97 ? 10.069 -12.769 -24.633 1.00 97.88 97 TYR A O 1
ATOM 730 N N . TYR A 1 98 ? 12.089 -12.111 -23.860 1.00 98.19 98 TYR A N 1
ATOM 731 C CA . TYR A 1 98 ? 12.467 -11.228 -24.948 1.00 98.19 98 TYR A CA 1
ATOM 732 C C . TYR A 1 98 ? 13.796 -11.730 -25.501 1.00 98.19 98 TYR A C 1
ATOM 734 O O . TYR A 1 98 ? 14.810 -11.674 -24.805 1.00 98.19 98 TYR A O 1
ATOM 742 N N . ASP A 1 99 ? 13.773 -12.228 -26.730 1.00 98.19 99 ASP A N 1
ATOM 743 C CA . ASP A 1 99 ? 14.944 -12.705 -27.460 1.00 98.19 99 ASP A CA 1
ATOM 744 C C . ASP A 1 99 ? 15.109 -11.875 -28.732 1.00 98.19 99 ASP A C 1
ATOM 746 O O . ASP A 1 99 ? 14.308 -11.964 -29.662 1.00 98.19 99 ASP A O 1
ATOM 750 N N . ASN A 1 100 ? 16.133 -11.023 -28.739 1.00 98.06 100 ASN A N 1
ATOM 751 C CA . ASN A 1 100 ? 16.493 -10.148 -29.853 1.00 98.06 100 ASN A CA 1
ATOM 752 C C . ASN A 1 100 ? 15.320 -9.332 -30.428 1.00 98.06 100 ASN A C 1
ATOM 754 O O . ASN A 1 100 ? 15.201 -9.132 -31.640 1.00 98.06 100 ASN A O 1
ATOM 758 N N . VAL A 1 101 ? 14.463 -8.819 -29.542 1.00 98.50 101 VAL A N 1
ATOM 759 C CA . VAL A 1 101 ? 13.271 -8.052 -29.918 1.00 98.50 101 VAL A CA 1
ATOM 760 C C . VAL A 1 101 ? 13.689 -6.677 -30.422 1.00 98.50 101 VAL A C 1
ATOM 762 O O . VAL A 1 101 ? 14.295 -5.903 -29.679 1.00 98.50 101 VAL A O 1
ATOM 765 N N . LYS A 1 102 ? 13.346 -6.356 -31.673 1.00 98.31 102 LYS A N 1
ATOM 766 C CA . LYS A 1 102 ? 13.629 -5.049 -32.278 1.00 98.31 102 LYS A CA 1
ATOM 767 C C . LYS A 1 102 ? 12.528 -4.059 -31.917 1.00 98.31 102 LYS A C 1
ATOM 769 O O . LYS A 1 102 ? 11.408 -4.163 -32.403 1.00 98.31 102 LYS A O 1
ATOM 774 N N . ILE A 1 103 ? 12.854 -3.101 -31.059 1.00 98.38 103 ILE A N 1
ATOM 775 C CA . ILE A 1 103 ? 11.935 -2.061 -30.595 1.00 98.38 103 ILE A CA 1
ATOM 776 C C . ILE A 1 103 ? 12.270 -0.765 -31.336 1.00 98.38 103 ILE A C 1
ATOM 778 O O . ILE A 1 103 ? 13.384 -0.275 -31.157 1.00 98.38 103 ILE A O 1
ATOM 782 N N . PRO A 1 104 ? 11.353 -0.183 -32.121 1.00 98.31 104 PRO A N 1
ATOM 783 C CA . PRO A 1 104 ? 11.596 1.105 -32.769 1.00 98.31 104 PRO A CA 1
ATOM 784 C C . PRO A 1 104 ? 11.999 2.199 -31.764 1.00 98.31 104 PRO A C 1
ATOM 786 O O . PRO A 1 104 ? 11.531 2.200 -30.621 1.00 98.31 104 PRO A O 1
ATOM 789 N N . ALA A 1 105 ? 12.894 3.115 -32.143 1.00 97.50 105 ALA A N 1
ATOM 790 C CA . ALA A 1 105 ? 13.415 4.135 -31.225 1.00 97.50 105 ALA A CA 1
ATOM 791 C C . ALA A 1 105 ? 12.318 5.083 -30.696 1.00 97.50 105 ALA A C 1
ATOM 793 O O . ALA A 1 105 ? 12.369 5.528 -29.549 1.00 97.50 105 ALA A O 1
ATOM 794 N N . GLU A 1 106 ? 11.282 5.332 -31.494 1.00 97.81 106 GLU A N 1
ATOM 795 C CA . GLU A 1 106 ? 10.099 6.117 -31.144 1.00 97.81 106 GLU A CA 1
ATOM 796 C C . GLU A 1 106 ? 9.219 5.461 -30.067 1.00 97.81 106 GLU A C 1
ATOM 798 O O . GLU A 1 106 ? 8.415 6.137 -29.427 1.00 97.81 106 GLU A O 1
ATOM 803 N N . ASN A 1 107 ? 9.401 4.163 -29.802 1.00 98.25 107 ASN A N 1
ATOM 804 C CA . ASN A 1 107 ? 8.679 3.441 -28.756 1.00 98.25 107 ASN A CA 1
ATOM 805 C C . ASN A 1 107 ? 9.297 3.623 -27.357 1.00 98.25 107 ASN A C 1
ATOM 807 O O . ASN A 1 107 ? 8.822 3.015 -26.388 1.00 98.25 107 ASN A O 1
ATOM 811 N N . VAL A 1 108 ? 10.339 4.447 -27.219 1.00 98.19 108 VAL A N 1
ATOM 812 C CA . VAL A 1 108 ? 10.856 4.880 -25.915 1.00 98.19 108 VAL A CA 1
ATOM 813 C C . VAL A 1 108 ? 9.805 5.733 -25.199 1.00 98.19 108 VAL A C 1
ATOM 815 O O . VAL A 1 108 ? 9.376 6.779 -25.678 1.00 98.19 108 VAL A O 1
ATOM 818 N N . LEU A 1 109 ? 9.420 5.317 -23.993 1.00 97.56 109 LEU A N 1
ATOM 819 C CA . LEU A 1 109 ? 8.421 5.996 -23.175 1.00 97.56 109 LEU A CA 1
ATOM 820 C C . LEU A 1 109 ? 9.090 6.912 -22.143 1.00 97.56 109 LEU A C 1
ATOM 822 O O . LEU A 1 109 ? 9.806 6.452 -21.255 1.00 97.56 109 LEU A O 1
ATOM 826 N N . GLY A 1 110 ? 8.807 8.215 -22.220 1.00 95.50 110 GLY A N 1
ATOM 827 C CA . GLY A 1 110 ? 9.253 9.209 -21.232 1.00 95.50 110 GLY A CA 1
ATOM 828 C C . GLY A 1 110 ? 10.728 9.624 -21.329 1.00 95.50 110 GLY A C 1
ATOM 829 O O . GLY A 1 110 ? 11.174 10.441 -20.526 1.00 95.50 110 GLY A O 1
ATOM 830 N N . GLY A 1 111 ? 11.464 9.098 -22.309 1.00 95.88 111 GLY A N 1
ATOM 831 C CA . GLY A 1 111 ? 12.854 9.451 -22.594 1.00 95.88 111 GLY A CA 1
ATOM 832 C C . GLY A 1 111 ? 13.877 8.417 -22.117 1.00 95.88 111 GLY A C 1
ATOM 833 O O . GLY A 1 111 ? 13.678 7.686 -21.141 1.00 95.88 111 GLY A O 1
ATOM 834 N N . VAL A 1 112 ? 15.009 8.373 -22.820 1.00 95.50 112 VAL A N 1
ATOM 835 C CA . VAL A 1 112 ? 16.114 7.448 -22.539 1.00 95.50 112 VAL A CA 1
ATOM 836 C C . VAL A 1 112 ? 16.693 7.720 -21.144 1.00 95.50 112 VAL A C 1
ATOM 838 O O . VAL A 1 112 ? 16.954 8.858 -20.755 1.00 95.50 112 VAL A O 1
ATOM 841 N N . GLY A 1 113 ? 16.858 6.662 -20.352 1.00 93.94 113 GLY A N 1
ATOM 842 C CA . GLY A 1 113 ? 17.345 6.701 -18.973 1.00 93.94 113 GLY A CA 1
ATOM 843 C C . GLY A 1 113 ? 16.346 7.233 -17.938 1.00 93.94 113 GLY A C 1
ATOM 844 O O . GLY A 1 113 ? 16.702 7.345 -16.764 1.00 93.94 113 GLY A O 1
ATOM 845 N N . GLN A 1 114 ? 15.109 7.555 -18.337 1.00 94.38 114 GLN A N 1
ATOM 846 C CA . GLN A 1 114 ? 14.054 8.075 -17.450 1.00 94.38 114 GLN A CA 1
ATOM 847 C C . GLN A 1 114 ? 13.069 6.995 -16.974 1.00 94.38 114 GLN A C 1
ATOM 849 O O . GLN A 1 114 ? 12.097 7.287 -16.272 1.00 94.38 114 GLN A O 1
ATOM 854 N N . GLY A 1 115 ? 13.321 5.725 -17.296 1.00 92.81 115 GLY A N 1
ATOM 855 C CA . GLY A 1 115 ? 12.418 4.608 -17.021 1.00 92.81 115 GLY A CA 1
ATOM 856 C C . GLY A 1 115 ? 12.115 4.401 -15.536 1.00 92.81 115 GLY A C 1
ATOM 857 O O . GLY A 1 115 ? 10.995 4.033 -15.192 1.00 92.81 115 GLY A O 1
ATOM 858 N N . PHE A 1 116 ? 13.052 4.712 -14.631 1.00 89.38 116 PHE A N 1
ATOM 859 C CA . PHE A 1 116 ? 12.779 4.679 -13.187 1.00 89.38 116 PHE A CA 1
ATOM 860 C C . PHE A 1 116 ? 11.673 5.666 -12.786 1.00 89.38 116 PHE A C 1
ATOM 862 O O . PHE A 1 116 ? 10.750 5.301 -12.057 1.00 89.38 116 PHE A O 1
ATOM 869 N N . LYS A 1 117 ? 11.741 6.908 -13.284 1.00 89.25 117 LYS A N 1
ATOM 870 C CA . LYS A 1 117 ? 10.739 7.948 -13.014 1.00 89.25 117 LYS A CA 1
ATOM 871 C C . LYS A 1 117 ? 9.381 7.546 -13.587 1.00 89.25 117 LYS A C 1
ATOM 873 O O . LYS A 1 117 ? 8.375 7.641 -12.890 1.00 89.25 117 LYS A O 1
ATOM 878 N N . VAL A 1 118 ? 9.368 7.019 -14.812 1.00 92.75 118 VAL A N 1
ATOM 879 C CA . VAL A 1 118 ? 8.159 6.484 -15.457 1.00 92.75 118 VAL A CA 1
ATOM 880 C C . VAL A 1 118 ? 7.531 5.371 -14.613 1.00 92.75 118 VAL A C 1
ATOM 882 O O . VAL A 1 118 ? 6.340 5.430 -14.317 1.00 92.75 118 VAL A O 1
ATOM 885 N N . ALA A 1 119 ? 8.323 4.396 -14.153 1.00 89.50 119 ALA A N 1
ATOM 886 C CA . ALA A 1 119 ? 7.834 3.304 -13.312 1.00 89.50 119 ALA A CA 1
ATOM 887 C C . ALA A 1 119 ? 7.214 3.812 -12.004 1.00 89.50 119 ALA A C 1
ATOM 889 O O . ALA A 1 119 ? 6.129 3.373 -11.626 1.00 89.50 119 ALA A O 1
ATOM 890 N N . MET A 1 120 ? 7.887 4.740 -11.315 1.00 86.31 120 MET A N 1
ATOM 891 C CA . MET A 1 120 ? 7.373 5.307 -10.065 1.00 86.31 120 MET A CA 1
ATOM 892 C C . MET A 1 120 ? 6.082 6.093 -10.293 1.00 86.31 120 MET A C 1
ATOM 894 O O . MET A 1 120 ? 5.144 5.926 -9.520 1.00 86.31 120 MET A O 1
ATOM 898 N N . ASN A 1 121 ? 5.986 6.868 -11.375 1.00 87.69 121 ASN A N 1
ATOM 899 C CA . ASN A 1 121 ? 4.770 7.605 -11.715 1.00 87.69 121 ASN A CA 1
ATOM 900 C C . ASN A 1 121 ? 3.591 6.669 -12.006 1.00 87.69 121 ASN A C 1
ATOM 902 O O . ASN A 1 121 ? 2.513 6.877 -11.458 1.00 87.69 121 ASN A O 1
ATOM 906 N N . ILE A 1 122 ? 3.799 5.610 -12.798 1.00 89.25 122 ILE A N 1
ATOM 907 C CA . ILE A 1 122 ? 2.759 4.609 -13.090 1.00 89.25 122 ILE A CA 1
ATOM 908 C C . ILE A 1 122 ? 2.290 3.932 -11.798 1.00 89.25 122 ILE A C 1
ATOM 910 O O . ILE A 1 122 ? 1.091 3.825 -11.548 1.00 89.25 122 ILE A O 1
ATOM 914 N N . LEU A 1 123 ? 3.227 3.498 -10.948 1.00 85.69 123 LEU A N 1
ATOM 915 C CA . LEU A 1 123 ? 2.888 2.846 -9.685 1.00 85.69 123 LEU A CA 1
ATOM 916 C C . LEU A 1 123 ? 2.158 3.795 -8.733 1.00 85.69 123 LEU A C 1
ATOM 918 O O . LEU A 1 123 ? 1.185 3.384 -8.110 1.00 85.69 123 LEU A O 1
ATOM 922 N N . ASN A 1 124 ? 2.603 5.046 -8.617 1.00 82.75 124 ASN A N 1
ATOM 923 C CA . ASN A 1 124 ? 1.968 6.040 -7.757 1.00 82.75 124 ASN A CA 1
ATOM 924 C C . ASN A 1 124 ? 0.560 6.387 -8.248 1.00 82.75 124 ASN A C 1
ATOM 926 O O . ASN A 1 124 ? -0.357 6.448 -7.435 1.00 82.75 124 ASN A O 1
ATOM 930 N N . ASN A 1 125 ? 0.375 6.532 -9.561 1.00 85.00 125 ASN A N 1
ATOM 931 C CA . ASN A 1 125 ? -0.932 6.769 -10.160 1.00 85.00 125 ASN A CA 1
ATOM 932 C C . ASN A 1 125 ? -1.880 5.575 -9.953 1.00 85.00 125 ASN A C 1
ATOM 934 O O . ASN A 1 125 ? -3.032 5.775 -9.606 1.00 85.00 125 ASN A O 1
ATOM 938 N N . GLY A 1 126 ? -1.407 4.330 -10.064 1.00 84.75 126 GLY A N 1
ATOM 939 C CA . GLY A 1 126 ? -2.256 3.145 -9.874 1.00 84.75 126 GLY A CA 1
ATOM 940 C C . GLY A 1 126 ? -2.604 2.802 -8.415 1.00 84.75 126 GLY A C 1
ATOM 941 O O . GLY A 1 126 ? -3.496 1.987 -8.174 1.00 84.75 126 GLY A O 1
ATOM 942 N N . ARG A 1 127 ? -1.915 3.382 -7.419 1.00 85.81 127 ARG A N 1
ATOM 943 C CA . ARG A 1 127 ? -2.047 2.990 -5.997 1.00 85.81 127 ARG A CA 1
ATOM 944 C C . ARG A 1 127 ? -3.447 3.213 -5.421 1.00 85.81 127 ARG A C 1
ATOM 946 O O . ARG A 1 127 ? -3.920 2.348 -4.681 1.00 85.81 127 ARG A O 1
ATOM 953 N N . PHE A 1 128 ? -4.116 4.318 -5.759 1.00 85.00 128 PHE A N 1
ATOM 954 C CA . PHE A 1 128 ? -5.449 4.618 -5.213 1.00 85.00 128 PHE A CA 1
ATOM 955 C C . PHE A 1 128 ? -6.495 3.572 -5.641 1.00 85.00 128 PHE A C 1
ATOM 957 O O . PHE A 1 128 ? -7.374 3.216 -4.854 1.00 85.00 128 PHE A O 1
ATOM 964 N N . GLY A 1 129 ? -6.359 3.013 -6.852 1.00 87.81 129 GLY A N 1
ATOM 965 C CA . GLY A 1 129 ? -7.277 2.009 -7.394 1.00 87.81 129 GLY A CA 1
ATOM 966 C C . GLY A 1 129 ? -7.329 0.726 -6.560 1.00 87.81 129 GLY A C 1
ATOM 967 O O . GLY A 1 129 ? -8.377 0.091 -6.461 1.00 87.81 129 GLY A O 1
ATOM 968 N N . MET A 1 130 ? -6.231 0.376 -5.879 1.00 88.38 130 MET A N 1
ATOM 969 C CA . MET A 1 130 ? -6.208 -0.765 -4.960 1.00 88.38 130 MET A CA 1
ATOM 970 C C . MET A 1 130 ? -7.086 -0.517 -3.731 1.00 88.38 130 MET A C 1
ATOM 972 O O . MET A 1 130 ? -7.874 -1.386 -3.362 1.00 88.38 130 MET A O 1
ATOM 976 N N . ALA A 1 131 ? -6.988 0.667 -3.119 1.00 86.56 131 ALA A N 1
ATOM 977 C CA . ALA A 1 131 ? -7.833 1.034 -1.985 1.00 86.56 131 ALA A CA 1
ATOM 978 C C . ALA A 1 131 ? -9.316 1.065 -2.390 1.00 86.56 131 ALA A C 1
ATOM 980 O O . ALA A 1 131 ? -10.157 0.539 -1.665 1.00 86.56 131 ALA A O 1
ATOM 981 N N . ALA A 1 132 ? -9.629 1.584 -3.583 1.00 91.06 132 ALA A N 1
ATOM 982 C CA . ALA A 1 132 ? -10.990 1.594 -4.122 1.00 91.06 132 ALA A CA 1
ATOM 983 C C . ALA A 1 132 ? -11.561 0.173 -4.313 1.00 91.06 132 ALA A C 1
ATOM 985 O O . ALA A 1 132 ? -12.663 -0.126 -3.850 1.00 91.06 132 ALA A O 1
ATOM 986 N N . ALA A 1 133 ? -10.798 -0.737 -4.929 1.00 90.25 133 ALA A N 1
ATOM 987 C CA . ALA A 1 133 ? -11.221 -2.127 -5.122 1.00 90.25 133 ALA A CA 1
ATOM 988 C C . ALA A 1 133 ? -11.402 -2.878 -3.786 1.00 90.25 133 ALA A C 1
ATOM 990 O O . ALA A 1 133 ? -12.365 -3.633 -3.601 1.00 90.25 133 ALA A O 1
ATOM 991 N N . LEU A 1 134 ? -10.497 -2.653 -2.827 1.00 89.12 134 LEU A N 1
ATOM 992 C CA . LEU A 1 134 ? -10.581 -3.256 -1.497 1.00 89.12 134 LEU A CA 1
ATOM 993 C C . LEU A 1 134 ? -11.749 -2.697 -0.682 1.00 89.12 134 LEU A C 1
ATOM 995 O O . LEU A 1 134 ? -12.383 -3.465 0.036 1.00 89.12 134 LEU A O 1
ATOM 999 N N . ALA A 1 135 ? -12.093 -1.415 -0.827 1.00 90.94 135 ALA A N 1
ATOM 1000 C CA . ALA A 1 135 ? -13.295 -0.847 -0.219 1.00 90.94 135 ALA A CA 1
ATOM 1001 C C . ALA A 1 135 ? -14.560 -1.580 -0.699 1.00 90.94 135 ALA A C 1
ATOM 1003 O O . ALA A 1 135 ? -15.340 -2.062 0.122 1.00 90.94 135 ALA A O 1
ATOM 1004 N N . GLY A 1 136 ? -14.714 -1.791 -2.013 1.00 90.75 136 GLY A N 1
ATOM 1005 C CA . GLY A 1 136 ? -15.820 -2.592 -2.557 1.00 90.75 136 GLY A CA 1
ATOM 1006 C C . GLY A 1 136 ? -15.839 -4.032 -2.023 1.00 90.75 136 GLY A C 1
ATOM 1007 O O . GLY A 1 136 ? -16.890 -4.551 -1.640 1.00 90.75 136 GLY A O 1
ATOM 1008 N N . THR A 1 137 ? -14.664 -4.657 -1.909 1.00 89.69 137 THR A N 1
ATOM 1009 C CA . THR A 1 137 ? -14.520 -6.008 -1.340 1.00 89.69 137 THR A CA 1
ATOM 1010 C C . THR A 1 137 ? -14.953 -6.055 0.128 1.00 89.69 137 THR A C 1
ATOM 1012 O O . THR A 1 137 ? -15.747 -6.913 0.515 1.00 89.69 137 THR A O 1
ATOM 1015 N N . MET A 1 138 ? -14.479 -5.115 0.950 1.00 91.12 138 MET A N 1
ATOM 1016 C CA . MET A 1 138 ? -14.830 -5.031 2.369 1.00 91.12 138 MET A CA 1
ATOM 1017 C C . MET A 1 138 ? -16.319 -4.777 2.570 1.00 91.12 138 MET A C 1
ATOM 1019 O O . MET A 1 138 ? -16.918 -5.394 3.448 1.00 91.12 138 MET A O 1
ATOM 1023 N N . ARG A 1 139 ? -16.937 -3.938 1.732 1.00 93.69 139 ARG A N 1
ATOM 1024 C CA . ARG A 1 139 ? -18.386 -3.710 1.739 1.00 93.69 139 ARG A CA 1
ATOM 1025 C C . ARG A 1 139 ? -19.156 -5.015 1.536 1.00 93.69 139 ARG A C 1
ATOM 1027 O O . ARG A 1 139 ? -20.039 -5.332 2.330 1.00 93.69 139 ARG A O 1
ATOM 1034 N N . ALA A 1 140 ? -18.788 -5.796 0.519 1.00 89.81 140 ALA A N 1
ATOM 1035 C CA . ALA A 1 140 ? -19.445 -7.066 0.209 1.00 89.81 140 ALA A CA 1
ATOM 1036 C C . ALA A 1 140 ? -19.256 -8.115 1.320 1.00 89.81 140 ALA A C 1
ATOM 1038 O O . ALA A 1 140 ? -20.212 -8.782 1.716 1.00 89.81 140 ALA A O 1
ATOM 1039 N N . VAL A 1 141 ? -18.038 -8.249 1.858 1.00 87.38 141 VAL A N 1
ATOM 1040 C CA . VAL A 1 141 ? -17.751 -9.187 2.958 1.00 87.38 141 VAL A CA 1
ATOM 1041 C C . VAL A 1 141 ? -18.477 -8.775 4.242 1.00 87.38 141 VAL A C 1
ATOM 1043 O O . VAL A 1 141 ? -19.035 -9.629 4.930 1.00 87.38 141 VAL A O 1
ATOM 1046 N N . THR A 1 142 ? -18.529 -7.476 4.543 1.00 87.38 142 THR A N 1
ATOM 1047 C CA . THR A 1 142 ? -19.247 -6.952 5.715 1.00 87.38 142 THR A CA 1
ATOM 1048 C C . THR A 1 142 ? -20.743 -7.202 5.607 1.00 87.38 142 THR A C 1
ATOM 1050 O O . THR A 1 142 ? -21.339 -7.659 6.578 1.00 87.38 142 THR A O 1
ATOM 1053 N N . ALA A 1 143 ? -21.342 -7.002 4.429 1.00 94.81 143 ALA A N 1
ATOM 1054 C CA . ALA A 1 143 ? -22.755 -7.306 4.207 1.00 94.81 143 ALA A CA 1
ATOM 1055 C C . ALA A 1 143 ? -23.079 -8.778 4.516 1.00 94.81 143 ALA A C 1
ATOM 1057 O O . ALA A 1 143 ? -24.004 -9.052 5.278 1.00 94.81 143 ALA A O 1
ATOM 1058 N N . LYS A 1 144 ? -22.260 -9.718 4.022 1.00 88.12 144 LYS A N 1
ATOM 1059 C CA . LYS A 1 144 ? -22.421 -11.154 4.313 1.00 88.12 144 LYS A CA 1
ATOM 1060 C C . LYS A 1 144 ? -22.253 -11.484 5.798 1.00 88.12 144 LYS A C 1
ATOM 1062 O O . LYS A 1 144 ? -22.984 -12.312 6.335 1.00 88.12 144 LYS A O 1
ATOM 1067 N N . ALA A 1 145 ? -21.295 -10.847 6.474 1.00 87.56 145 ALA A N 1
ATOM 1068 C CA . ALA A 1 145 ? -21.078 -11.053 7.904 1.00 87.56 145 ALA A CA 1
ATOM 1069 C C . ALA A 1 145 ? -22.262 -10.548 8.745 1.00 87.56 145 ALA A C 1
ATOM 1071 O O . ALA A 1 145 ? -22.694 -11.239 9.667 1.00 87.56 145 ALA A O 1
ATOM 1072 N N . VAL A 1 146 ? -22.807 -9.374 8.407 1.00 94.94 146 VAL A N 1
ATOM 1073 C CA . VAL A 1 146 ? -24.001 -8.807 9.052 1.00 94.94 146 VAL A CA 1
ATOM 1074 C C . VAL A 1 146 ? -25.220 -9.697 8.815 1.00 94.94 146 VAL A C 1
ATOM 1076 O O . VAL A 1 146 ? -25.932 -10.014 9.766 1.00 94.94 146 VAL A O 1
ATOM 1079 N N . GLU A 1 147 ? -25.439 -10.143 7.575 1.00 95.75 147 GLU A N 1
ATOM 1080 C CA . GLU A 1 147 ? -26.531 -11.057 7.224 1.00 95.75 147 GLU A CA 1
ATOM 1081 C C . GLU A 1 147 ? -26.483 -12.332 8.077 1.00 95.75 147 GLU A C 1
ATOM 1083 O O . GLU A 1 147 ? -27.458 -12.668 8.754 1.00 95.75 147 GLU A O 1
ATOM 1088 N N . PHE A 1 148 ? -25.322 -12.990 8.130 1.00 92.25 148 PHE A N 1
ATOM 1089 C CA . PHE A 1 148 ? -25.140 -14.192 8.939 1.00 92.25 148 PHE A CA 1
ATOM 1090 C C . PHE A 1 148 ? -25.357 -13.926 10.435 1.00 92.25 148 PHE A C 1
ATOM 1092 O O . PHE A 1 148 ? -26.020 -14.710 11.116 1.00 92.25 148 PHE A O 1
ATOM 1099 N N . ALA A 1 149 ? -24.836 -12.810 10.955 1.00 90.50 149 ALA A N 1
ATOM 1100 C CA . ALA A 1 149 ? -24.972 -12.458 12.365 1.00 90.50 149 ALA A CA 1
ATOM 1101 C C . ALA A 1 149 ? -26.427 -12.195 12.789 1.00 90.50 149 ALA A C 1
ATOM 1103 O O . ALA A 1 149 ? -26.793 -12.482 13.932 1.00 90.50 149 ALA A O 1
ATOM 1104 N N . ASN A 1 150 ? -27.250 -11.677 11.875 1.00 95.88 150 ASN A N 1
ATOM 1105 C CA . ASN A 1 150 ? -28.670 -11.421 12.108 1.00 95.88 150 ASN A CA 1
ATOM 1106 C C . ASN A 1 150 ? -29.521 -12.700 12.084 1.00 95.88 150 ASN A C 1
ATOM 1108 O O . ASN A 1 150 ? -30.547 -12.751 12.754 1.00 95.88 150 ASN A O 1
ATOM 1112 N N . GLN A 1 151 ? -29.109 -13.727 11.336 1.00 94.69 151 GLN A N 1
ATOM 1113 C CA . GLN A 1 151 ? -29.888 -14.960 11.164 1.00 94.69 151 GLN A CA 1
ATOM 1114 C C . GLN A 1 151 ? -29.455 -16.086 12.116 1.00 94.69 151 GLN A C 1
ATOM 1116 O O . GLN A 1 151 ? -30.269 -16.905 12.548 1.00 94.69 151 GLN A O 1
ATOM 1121 N N . ARG A 1 152 ? -28.164 -16.167 12.456 1.00 93.38 152 ARG A N 1
ATOM 1122 C CA . ARG A 1 152 ? -27.629 -17.273 13.255 1.00 93.38 152 ARG A CA 1
ATOM 1123 C C . ARG A 1 152 ? -28.055 -17.149 14.717 1.00 93.38 152 ARG A C 1
ATOM 1125 O O . ARG A 1 152 ? -27.648 -16.217 15.402 1.00 93.38 152 ARG A O 1
ATOM 1132 N N . THR A 1 153 ? -28.790 -18.144 15.212 1.00 96.44 153 THR A N 1
ATOM 1133 C CA . THR A 1 153 ? -29.134 -18.286 16.636 1.00 96.44 153 THR A CA 1
ATOM 1134 C C . THR A 1 153 ? -28.159 -19.225 17.345 1.00 96.44 153 THR A C 1
ATOM 1136 O O . THR A 1 153 ? -27.862 -20.313 16.849 1.00 96.44 153 THR A O 1
ATOM 1139 N N . GLN A 1 154 ? -27.653 -18.802 18.504 1.00 88.12 154 GLN A N 1
ATOM 1140 C CA . GLN A 1 154 ? -26.871 -19.629 19.422 1.00 88.12 154 GLN A CA 1
ATOM 1141 C C . GLN A 1 154 ? -27.072 -19.125 20.855 1.00 88.12 154 GLN A C 1
ATOM 1143 O O . GLN A 1 154 ? -27.261 -17.928 21.061 1.00 88.12 154 GLN A O 1
ATOM 1148 N N . PHE A 1 155 ? -27.057 -20.026 21.842 1.00 96.12 155 PHE A N 1
ATOM 1149 C CA . PHE A 1 155 ? -27.354 -19.684 23.244 1.00 96.12 155 PHE A CA 1
ATOM 1150 C C . PHE A 1 155 ? -28.684 -18.910 23.408 1.00 96.12 155 PHE A C 1
ATOM 1152 O O . PHE A 1 155 ? -28.766 -17.937 24.153 1.00 96.12 155 PHE A O 1
ATOM 1159 N N . GLY A 1 156 ? -29.723 -19.315 22.665 1.00 97.19 156 GLY A N 1
ATOM 1160 C CA . GLY A 1 156 ? -31.089 -18.790 22.805 1.00 97.19 156 GLY A CA 1
ATOM 1161 C C . GLY A 1 156 ? -31.379 -17.426 22.163 1.00 97.19 156 GLY A C 1
ATOM 1162 O O . GLY A 1 156 ? -32.487 -16.926 22.325 1.00 97.19 156 GLY A O 1
ATOM 1163 N N . ARG A 1 157 ? -30.436 -16.812 21.433 1.00 96.25 157 ARG A N 1
ATOM 1164 C CA . ARG A 1 157 ? -30.647 -15.534 20.720 1.00 96.25 157 ARG A CA 1
ATOM 1165 C C . ARG A 1 157 ? -29.777 -15.403 19.468 1.00 96.25 157 ARG A C 1
ATOM 1167 O O . ARG A 1 157 ? -28.847 -16.186 19.266 1.00 96.25 157 ARG A O 1
ATOM 1174 N N . THR A 1 158 ? -30.066 -14.418 18.621 1.00 97.50 158 THR A N 1
ATOM 1175 C CA . THR A 1 158 ? -29.255 -14.114 17.433 1.00 97.50 158 THR A CA 1
ATOM 1176 C C . THR A 1 158 ? -27.861 -13.640 17.829 1.00 97.50 158 THR A C 1
ATOM 1178 O O . THR A 1 158 ? -27.691 -12.901 18.806 1.00 97.50 158 THR A O 1
ATOM 1181 N N . ILE A 1 159 ? -26.834 -14.055 17.083 1.00 95.69 159 ILE A N 1
ATOM 1182 C CA . ILE A 1 159 ? -25.450 -13.813 17.501 1.00 95.69 159 ILE A CA 1
ATOM 1183 C C . ILE A 1 159 ? -25.031 -12.339 17.419 1.00 95.69 159 ILE A C 1
ATOM 1185 O O . ILE A 1 159 ? -24.104 -11.940 18.120 1.00 95.69 159 ILE A O 1
ATOM 1189 N N . ASN A 1 160 ? -25.740 -11.509 16.644 1.00 95.25 160 ASN A N 1
ATOM 1190 C CA . ASN A 1 160 ? -25.555 -10.051 16.613 1.00 95.25 160 ASN A CA 1
ATOM 1191 C C . ASN A 1 160 ? -25.764 -9.352 17.977 1.00 95.25 160 ASN A C 1
ATOM 1193 O O . ASN A 1 160 ? -25.366 -8.201 18.146 1.00 95.25 160 ASN A O 1
ATOM 1197 N N . SER A 1 161 ? -26.369 -10.031 18.954 1.00 97.00 161 SER A N 1
ATOM 1198 C CA . SER A 1 161 ? -26.579 -9.520 20.312 1.00 97.00 161 SER A CA 1
ATOM 1199 C C . SER A 1 161 ? -25.388 -9.759 21.252 1.00 97.00 161 SER A C 1
ATOM 1201 O O . SER A 1 161 ? -25.370 -9.230 22.364 1.00 97.00 161 SER A O 1
ATOM 1203 N N . PHE A 1 162 ? -24.389 -10.557 20.850 1.00 94.06 162 PHE A N 1
ATOM 1204 C CA . PHE A 1 162 ? -23.182 -10.783 21.648 1.00 94.06 162 PHE A CA 1
ATOM 1205 C C . PHE A 1 162 ? -22.141 -9.695 21.372 1.00 94.06 162 PHE A C 1
ATOM 1207 O O . PHE A 1 162 ? -21.779 -9.453 20.221 1.00 94.06 162 PHE A O 1
ATOM 1214 N N . GLY A 1 163 ? -21.595 -9.096 22.436 1.00 93.69 163 GLY A N 1
ATOM 1215 C CA . GLY A 1 163 ? -20.623 -8.001 22.332 1.00 93.69 163 GLY A CA 1
ATOM 1216 C C . GLY A 1 163 ? -19.395 -8.332 21.475 1.00 93.69 163 GLY A C 1
ATOM 1217 O O . GLY A 1 163 ? -18.947 -7.500 20.696 1.00 93.69 163 GLY A O 1
ATOM 1218 N N . THR A 1 164 ? -18.904 -9.575 21.513 1.00 92.06 164 THR A N 1
ATOM 1219 C CA . THR A 1 164 ? -17.767 -10.019 20.682 1.00 92.06 164 THR A CA 1
ATOM 1220 C C . THR A 1 164 ? -18.080 -10.037 19.182 1.00 92.06 164 THR A C 1
ATOM 1222 O O . THR A 1 164 ? -17.181 -9.851 18.363 1.00 92.06 164 THR A O 1
ATOM 1225 N N . ILE A 1 165 ? -19.343 -10.252 18.799 1.00 94.19 165 ILE A N 1
ATOM 1226 C CA . ILE A 1 165 ? -19.797 -10.164 17.404 1.00 94.19 165 ILE A CA 1
ATOM 1227 C C . ILE A 1 165 ? -20.000 -8.702 17.011 1.00 94.19 165 ILE A C 1
ATOM 1229 O O . ILE A 1 165 ? -19.561 -8.299 15.935 1.00 94.19 165 ILE A O 1
ATOM 1233 N N . GLN A 1 166 ? -20.594 -7.899 17.896 1.00 97.00 166 GLN A N 1
ATOM 1234 C CA . GLN A 1 166 ? -20.778 -6.462 17.683 1.00 97.00 166 GLN A CA 1
ATOM 1235 C C . GLN A 1 166 ? -19.440 -5.753 17.460 1.00 97.00 166 GLN A C 1
ATOM 1237 O O . GLN A 1 166 ? -19.314 -4.987 16.507 1.00 97.00 166 GLN A O 1
ATOM 1242 N N . GLU A 1 167 ? -18.419 -6.071 18.261 1.00 93.06 167 GLU A N 1
ATOM 1243 C CA . GLU A 1 167 ? -17.074 -5.529 18.076 1.00 93.06 167 GLU A CA 1
ATOM 1244 C C . GLU A 1 167 ? -16.507 -5.905 16.702 1.00 93.06 167 GLU A C 1
ATOM 1246 O O . GLU A 1 167 ? -16.036 -5.032 15.978 1.00 93.06 167 GLU A O 1
ATOM 1251 N N . LYS A 1 168 ? -16.596 -7.176 16.285 1.00 88.00 168 LYS A N 1
ATOM 1252 C CA . LYS A 1 168 ? -16.101 -7.607 14.964 1.00 88.00 168 LYS A CA 1
ATOM 1253 C C . LYS A 1 168 ? -16.768 -6.833 13.828 1.00 88.00 168 LYS A C 1
ATOM 1255 O O . LYS A 1 168 ? -16.066 -6.325 12.957 1.00 88.00 168 LYS A O 1
ATOM 1260 N N . LEU A 1 169 ? -18.094 -6.702 13.854 1.00 90.44 169 LEU A N 1
ATOM 1261 C CA . LEU A 1 169 ? -18.839 -5.957 12.834 1.00 90.44 169 LEU A CA 1
ATOM 1262 C C . LEU A 1 169 ? -18.480 -4.463 12.843 1.00 90.44 169 LEU A C 1
ATOM 1264 O O . LEU A 1 169 ? -18.273 -3.876 11.780 1.00 90.44 169 LEU A O 1
ATOM 1268 N N . ALA A 1 170 ? -18.332 -3.858 14.025 1.00 95.12 170 ALA A N 1
ATOM 1269 C CA . ALA A 1 170 ? -17.909 -2.467 14.160 1.00 95.12 170 ALA A CA 1
ATOM 1270 C C . ALA A 1 170 ? -16.496 -2.243 13.597 1.00 95.12 170 ALA A C 1
ATOM 1272 O O . ALA A 1 170 ? -16.284 -1.311 12.825 1.00 95.12 170 ALA A O 1
ATOM 1273 N N . ARG A 1 171 ? -15.541 -3.132 13.903 1.00 93.25 171 ARG A N 1
ATOM 1274 C CA . ARG A 1 171 ? -14.165 -3.088 13.372 1.00 93.25 171 ARG A CA 1
ATOM 1275 C C . ARG A 1 171 ? -14.135 -3.225 11.852 1.00 93.25 171 ARG A C 1
ATOM 1277 O O . ARG A 1 171 ? -13.407 -2.486 11.196 1.00 93.25 171 ARG A O 1
ATOM 1284 N N . MET A 1 172 ? -14.944 -4.124 11.289 1.00 90.62 172 MET A N 1
ATOM 1285 C CA . MET A 1 172 ? -15.086 -4.268 9.836 1.00 90.62 172 MET A CA 1
ATOM 1286 C C . MET A 1 172 ? -15.617 -2.979 9.196 1.00 90.62 172 MET A C 1
ATOM 1288 O O . MET A 1 172 ? -15.056 -2.516 8.204 1.00 90.62 172 MET A O 1
ATOM 1292 N N . SER A 1 173 ? -16.646 -2.369 9.797 1.00 95.25 173 SER A N 1
ATOM 1293 C CA . SER A 1 173 ? -17.220 -1.103 9.325 1.00 95.25 173 SER A CA 1
ATOM 1294 C C . SER A 1 173 ? -16.218 0.056 9.400 1.00 95.25 173 SER A C 1
ATOM 1296 O O . SER A 1 173 ? -16.059 0.790 8.427 1.00 95.25 173 SER A O 1
ATOM 1298 N N . LEU A 1 174 ? -15.476 0.180 10.508 1.00 95.25 174 LEU A N 1
ATOM 1299 C CA . LEU A 1 174 ? -14.425 1.189 10.694 1.00 95.25 174 LEU A CA 1
ATOM 1300 C C . LEU A 1 174 ? -13.332 1.086 9.623 1.00 95.25 174 LEU A C 1
ATOM 1302 O O . LEU A 1 174 ? -13.012 2.082 8.978 1.00 95.25 174 LEU A O 1
ATOM 1306 N N . LEU A 1 175 ? -12.790 -0.117 9.402 1.00 93.50 175 LEU A N 1
ATOM 1307 C CA . LEU A 1 175 ? -11.747 -0.345 8.396 1.00 93.50 175 LEU A CA 1
ATOM 1308 C C . LEU A 1 175 ? -12.251 -0.031 6.985 1.00 93.50 175 LEU A C 1
ATOM 1310 O O . LEU A 1 175 ? -11.584 0.685 6.240 1.00 93.50 175 LEU A O 1
ATOM 1314 N N . HIS A 1 176 ? -13.457 -0.495 6.643 1.00 95.12 176 HIS A N 1
ATOM 1315 C CA . HIS A 1 176 ? -14.099 -0.157 5.376 1.00 95.12 176 HIS A CA 1
ATOM 1316 C C . HIS A 1 176 ? -14.240 1.362 5.201 1.00 95.12 176 HIS A C 1
ATOM 1318 O O . HIS A 1 176 ? -13.853 1.902 4.164 1.00 95.12 176 HIS A O 1
ATOM 1324 N N . TYR A 1 177 ? -14.762 2.053 6.219 1.00 97.44 177 TYR A N 1
ATOM 1325 C CA . TYR A 1 177 ? -15.006 3.491 6.187 1.00 97.44 177 TYR A CA 1
ATOM 1326 C C . TYR A 1 177 ? -13.716 4.285 5.973 1.00 97.44 177 TYR A C 1
ATOM 1328 O O . TYR A 1 177 ? -13.677 5.167 5.116 1.00 97.44 177 TYR A O 1
ATOM 1336 N N . VAL A 1 178 ? -12.639 3.947 6.685 1.00 96.00 178 VAL A N 1
ATOM 1337 C CA . VAL A 1 178 ? -11.326 4.589 6.520 1.00 96.00 178 VAL A CA 1
ATOM 1338 C C . VAL A 1 178 ? -10.787 4.364 5.109 1.00 96.00 178 VAL A C 1
ATOM 1340 O O . VAL A 1 178 ? -10.444 5.330 4.428 1.00 96.00 178 VAL A O 1
ATOM 1343 N N . THR A 1 179 ? -10.749 3.115 4.636 1.00 93.50 179 THR A N 1
ATOM 1344 C CA . THR A 1 179 ? -10.188 2.790 3.316 1.00 93.50 179 THR A CA 1
ATOM 1345 C C . THR A 1 179 ? -10.970 3.428 2.174 1.00 93.50 179 THR A C 1
ATOM 1347 O O . THR A 1 179 ? -10.362 3.967 1.251 1.00 93.50 179 THR A O 1
ATOM 1350 N N . GLU A 1 180 ? -12.302 3.422 2.236 1.00 96.06 180 GLU A N 1
ATOM 1351 C CA . GLU A 1 180 ? -13.135 4.095 1.237 1.00 96.06 180 GLU A CA 1
ATOM 1352 C C . GLU A 1 180 ? -12.889 5.608 1.236 1.00 96.06 180 GLU A C 1
ATOM 1354 O O . GLU A 1 180 ? -12.695 6.204 0.178 1.00 96.06 180 GLU A O 1
ATOM 1359 N N . SER A 1 181 ? -12.833 6.226 2.419 1.00 96.94 181 SER A N 1
ATOM 1360 C CA . SER A 1 181 ? -12.583 7.666 2.545 1.00 96.94 181 SER A CA 1
ATOM 1361 C C . SER A 1 181 ? -11.231 8.058 1.950 1.00 96.94 181 SER A C 1
ATOM 1363 O O . SER A 1 181 ? -11.133 9.048 1.229 1.00 96.94 181 SER A O 1
ATOM 1365 N N . MET A 1 182 ? -10.197 7.249 2.195 1.00 93.88 182 MET A N 1
ATOM 1366 C CA . MET A 1 182 ? -8.874 7.445 1.609 1.00 93.88 182 MET A CA 1
ATOM 1367 C C . MET A 1 182 ? -8.881 7.323 0.087 1.00 93.88 182 MET A C 1
ATOM 1369 O O . MET A 1 182 ? -8.290 8.162 -0.590 1.00 93.88 182 MET A O 1
ATOM 1373 N N . ALA A 1 183 ? -9.535 6.288 -0.448 1.00 92.75 183 ALA A N 1
ATOM 1374 C CA . ALA A 1 183 ? -9.578 6.031 -1.883 1.00 92.75 183 ALA A CA 1
ATOM 1375 C C . ALA A 1 183 ? -10.194 7.212 -2.648 1.00 92.75 183 ALA A C 1
ATOM 1377 O O . ALA A 1 183 ? -9.601 7.692 -3.612 1.00 92.75 183 ALA A O 1
ATOM 1378 N N . TYR A 1 184 ? -11.340 7.711 -2.175 1.00 96.12 184 TYR A N 1
ATOM 1379 C CA . TYR A 1 184 ? -12.055 8.811 -2.825 1.00 96.12 184 TYR A CA 1
ATOM 1380 C C . TYR A 1 184 ? -11.414 10.181 -2.596 1.00 96.12 184 TYR A C 1
ATOM 1382 O O . TYR A 1 184 ? -11.455 11.034 -3.480 1.00 96.12 184 TYR A O 1
ATOM 1390 N N . MET A 1 185 ? -10.795 10.415 -1.436 1.00 95.62 185 MET A N 1
ATOM 1391 C CA . MET A 1 185 ? -10.018 11.638 -1.230 1.00 95.62 185 MET A CA 1
ATOM 1392 C C . MET A 1 185 ? -8.813 11.677 -2.179 1.00 95.62 185 MET A C 1
ATOM 1394 O O . MET A 1 185 ? -8.561 12.706 -2.798 1.00 95.62 185 MET A O 1
ATOM 1398 N N . LEU A 1 186 ? -8.096 10.559 -2.336 1.00 92.94 186 LEU A N 1
ATOM 1399 C CA . LEU A 1 186 ? -6.969 10.469 -3.264 1.00 92.94 186 LEU A CA 1
ATOM 1400 C C . LEU A 1 186 ? -7.385 10.707 -4.712 1.00 92.94 186 LEU A C 1
ATOM 1402 O O . LEU A 1 186 ? -6.768 11.536 -5.376 1.00 92.94 186 LEU A O 1
ATOM 1406 N N . SER A 1 187 ? -8.433 10.030 -5.188 1.00 94.00 187 SER A N 1
ATOM 1407 C CA . SER A 1 187 ? -8.915 10.242 -6.556 1.00 94.00 187 SER A CA 1
ATOM 1408 C C . SER A 1 187 ? -9.372 11.687 -6.768 1.00 94.00 187 SER A C 1
ATOM 1410 O O . SER A 1 187 ? -9.003 12.296 -7.761 1.00 94.00 187 SER A O 1
ATOM 1412 N N . SER A 1 188 ? -10.066 12.285 -5.793 1.00 95.56 188 SER A N 1
ATOM 1413 C CA . SER A 1 188 ? -10.479 13.695 -5.843 1.00 95.56 188 SER A CA 1
ATOM 1414 C C . SER A 1 188 ? -9.286 14.658 -5.896 1.00 95.56 188 SER A C 1
ATOM 1416 O O . SER A 1 188 ? -9.302 15.623 -6.660 1.00 95.56 188 SER A O 1
ATOM 1418 N N . ASN A 1 189 ? -8.220 14.398 -5.132 1.00 93.88 189 ASN A N 1
ATOM 1419 C CA . ASN A 1 189 ? -6.992 15.193 -5.202 1.00 93.88 189 ASN A CA 1
ATOM 1420 C C . ASN A 1 189 ? -6.344 15.095 -6.591 1.00 93.88 189 ASN A C 1
ATOM 1422 O O . ASN A 1 189 ? -5.883 16.106 -7.120 1.00 93.88 189 ASN A O 1
ATOM 1426 N N . MET A 1 190 ? -6.335 13.900 -7.185 1.00 93.12 190 MET A N 1
ATOM 1427 C CA . MET A 1 190 ? -5.811 13.670 -8.533 1.00 93.12 190 MET A CA 1
ATOM 1428 C C . MET A 1 190 ? -6.659 14.381 -9.599 1.00 93.12 190 MET A C 1
ATOM 1430 O O . MET A 1 190 ? -6.098 15.070 -10.448 1.00 93.12 190 MET A O 1
ATOM 1434 N N . ASP A 1 191 ? -7.990 14.304 -9.511 1.00 96.19 191 ASP A N 1
ATOM 1435 C CA . ASP A 1 191 ? -8.922 14.976 -10.433 1.00 96.19 191 ASP A CA 1
ATOM 1436 C C . ASP A 1 191 ? -8.813 16.507 -10.364 1.00 96.19 191 ASP A C 1
ATOM 1438 O O . ASP A 1 191 ? -9.012 17.204 -11.358 1.00 96.19 191 ASP A O 1
ATOM 1442 N N . ARG A 1 192 ? -8.445 17.049 -9.197 1.00 96.19 192 ARG A N 1
ATOM 1443 C CA . ARG A 1 192 ? -8.173 18.483 -8.993 1.00 96.19 192 ARG A CA 1
ATOM 1444 C C . ARG A 1 192 ? -6.782 18.919 -9.460 1.00 96.19 192 ARG A C 1
ATOM 1446 O O . ARG A 1 192 ? -6.416 20.075 -9.264 1.00 96.19 192 ARG A O 1
ATOM 1453 N N . GLY A 1 193 ? -6.005 18.015 -10.053 1.00 93.62 193 GLY A N 1
ATOM 1454 C CA . GLY A 1 193 ? -4.676 18.311 -10.578 1.00 93.62 193 GLY A CA 1
ATOM 1455 C C . GLY A 1 193 ? -3.575 18.365 -9.520 1.00 93.62 193 GLY A C 1
ATOM 1456 O O . GLY A 1 193 ? -2.526 18.948 -9.787 1.00 93.62 193 GLY A O 1
ATOM 1457 N N . SER A 1 194 ? -3.772 17.772 -8.333 1.00 91.81 194 SER A N 1
ATOM 1458 C CA . SER A 1 194 ? -2.681 17.655 -7.359 1.00 91.81 194 SER A CA 1
ATOM 1459 C C . SER A 1 194 ? -1.530 16.849 -7.956 1.00 91.81 194 SER A C 1
ATOM 1461 O O . SER A 1 194 ? -1.724 15.743 -8.464 1.00 91.81 194 SER A O 1
ATOM 1463 N N . THR A 1 195 ? -0.317 17.389 -7.871 1.00 85.06 195 THR A N 1
ATOM 1464 C CA . THR A 1 195 ? 0.909 16.726 -8.332 1.00 85.06 195 THR A CA 1
ATOM 1465 C C . THR A 1 195 ? 1.649 16.008 -7.204 1.00 85.06 195 THR A C 1
ATOM 1467 O O . THR A 1 195 ? 2.450 15.118 -7.475 1.00 85.06 195 THR A O 1
ATOM 1470 N N . GLU A 1 196 ? 1.346 16.345 -5.948 1.00 84.94 196 GLU A N 1
ATOM 1471 C CA . GLU A 1 196 ? 1.995 15.825 -4.742 1.00 84.94 196 GLU A CA 1
ATOM 1472 C C . GLU A 1 196 ? 0.979 15.007 -3.930 1.00 84.94 196 GLU A C 1
ATOM 1474 O O . GLU A 1 196 ? 0.199 15.546 -3.151 1.00 84.94 196 GLU A O 1
ATOM 1479 N N . TYR A 1 197 ? 0.940 13.692 -4.163 1.00 86.94 197 TYR A N 1
ATOM 1480 C CA . TYR A 1 197 ? 0.041 12.759 -3.452 1.00 86.94 197 TYR A CA 1
ATOM 1481 C C . TYR A 1 197 ? 0.697 11.399 -3.154 1.00 86.94 197 TYR A C 1
ATOM 1483 O O . TYR A 1 197 ? 0.036 10.394 -2.877 1.00 86.94 197 TYR A O 1
ATOM 1491 N N . HIS A 1 198 ? 2.020 11.310 -3.306 1.00 84.44 198 HIS A N 1
ATOM 1492 C CA . HIS A 1 198 ? 2.741 10.037 -3.281 1.00 84.44 198 HIS A CA 1
ATOM 1493 C C . HIS A 1 198 ? 2.743 9.371 -1.901 1.00 84.44 198 HIS A C 1
ATOM 1495 O O . HIS A 1 198 ? 2.702 8.137 -1.825 1.00 84.44 198 HIS A O 1
ATOM 1501 N N . LEU A 1 199 ? 2.781 10.169 -0.829 1.00 83.38 199 LEU A N 1
ATOM 1502 C CA . LEU A 1 199 ? 2.733 9.673 0.545 1.00 83.38 199 LEU A CA 1
ATOM 1503 C C . LEU A 1 199 ? 1.332 9.166 0.873 1.00 83.38 199 LEU A C 1
ATOM 1505 O O . LEU A 1 199 ? 1.176 8.043 1.337 1.00 83.38 199 LEU A O 1
ATOM 1509 N N . GLU A 1 200 ? 0.308 9.936 0.537 1.00 87.50 200 GLU A N 1
ATOM 1510 C CA . GLU A 1 200 ? -1.096 9.602 0.732 1.00 87.50 200 GLU A CA 1
ATOM 1511 C C . GLU A 1 200 ? -1.458 8.316 -0.025 1.00 87.50 200 GLU A C 1
ATOM 1513 O O . GLU A 1 200 ? -2.074 7.409 0.538 1.00 87.50 200 GLU A O 1
ATOM 1518 N N . ALA A 1 201 ? -0.992 8.183 -1.272 1.00 86.31 201 ALA A N 1
ATOM 1519 C CA . ALA A 1 201 ? -1.178 6.984 -2.085 1.00 86.31 201 ALA A CA 1
ATOM 1520 C C . ALA A 1 201 ? -0.417 5.763 -1.537 1.00 86.31 201 ALA A C 1
ATOM 1522 O O . ALA A 1 201 ? -0.839 4.621 -1.727 1.00 86.31 201 ALA A O 1
ATOM 1523 N N . ALA A 1 202 ? 0.716 5.970 -0.859 1.00 83.62 202 ALA A N 1
ATOM 1524 C CA . ALA A 1 202 ? 1.413 4.902 -0.144 1.00 83.62 202 ALA A CA 1
ATOM 1525 C C . ALA A 1 202 ? 0.633 4.468 1.110 1.00 83.62 202 ALA A C 1
ATOM 1527 O O . ALA A 1 202 ? 0.446 3.271 1.331 1.00 83.62 202 ALA A O 1
ATOM 1528 N N . ILE A 1 203 ? 0.127 5.428 1.892 1.00 85.69 203 ILE A N 1
ATOM 1529 C CA . ILE A 1 203 ? -0.680 5.177 3.095 1.00 85.69 203 ILE A CA 1
ATOM 1530 C C . ILE A 1 203 ? -1.953 4.396 2.729 1.00 85.69 203 ILE A C 1
ATOM 1532 O O . ILE A 1 203 ? -2.310 3.456 3.438 1.00 85.69 203 ILE A O 1
ATOM 1536 N N . SER A 1 204 ? -2.613 4.709 1.604 1.00 83.12 204 SER A N 1
ATOM 1537 C CA . SER A 1 204 ? -3.873 4.046 1.224 1.00 83.12 204 SER A CA 1
ATOM 1538 C C . SER A 1 204 ? -3.714 2.564 0.903 1.00 83.12 204 SER A C 1
ATOM 1540 O O . SER A 1 204 ? -4.674 1.802 0.974 1.00 83.12 204 SER A O 1
ATOM 1542 N N . LYS A 1 205 ? -2.502 2.135 0.546 1.00 74.31 205 LYS A N 1
ATOM 1543 C CA . LYS A 1 205 ? -2.179 0.754 0.181 1.00 74.31 205 LYS A CA 1
ATOM 1544 C C . LYS A 1 205 ? -1.759 -0.069 1.411 1.00 74.31 205 LYS A C 1
ATOM 1546 O O . LYS A 1 205 ? -0.837 -0.872 1.311 1.00 74.31 205 LYS A O 1
ATOM 1551 N N . PHE A 1 206 ? -2.371 0.155 2.578 1.00 61.94 206 PHE A N 1
ATOM 1552 C CA . PHE A 1 206 ? -1.918 -0.355 3.880 1.00 61.94 206 PHE A CA 1
ATOM 1553 C C . PHE A 1 206 ? -1.604 -1.869 3.904 1.00 61.94 206 PHE A C 1
ATOM 1555 O O . PHE A 1 206 ? -2.446 -2.724 4.159 1.00 61.94 206 PHE A O 1
ATOM 1562 N N . ALA A 1 207 ? -0.333 -2.166 3.656 1.00 42.25 207 ALA A N 1
ATOM 1563 C CA . ALA A 1 207 ? 0.426 -3.370 3.942 1.00 42.25 207 ALA A CA 1
ATOM 1564 C C . ALA A 1 207 ? 1.861 -2.863 4.161 1.00 42.25 207 ALA A C 1
ATOM 1566 O O . ALA A 1 207 ? 2.301 -1.959 3.443 1.00 42.25 207 ALA A O 1
ATOM 1567 N N . GLY A 1 208 ? 2.568 -3.383 5.166 1.00 34.75 208 GLY A N 1
ATOM 1568 C CA . GLY A 1 208 ? 3.820 -2.844 5.734 1.00 34.75 208 GLY A CA 1
ATOM 1569 C C . GLY A 1 208 ? 5.044 -2.687 4.807 1.00 34.75 208 GLY A C 1
ATOM 1570 O O . GLY A 1 208 ? 6.157 -2.574 5.299 1.00 34.75 208 GLY A O 1
ATOM 1571 N N . GLY A 1 209 ? 4.880 -2.652 3.482 1.00 39.69 209 GLY A N 1
ATOM 1572 C CA . GLY A 1 209 ? 5.947 -2.493 2.488 1.00 39.69 209 GLY A CA 1
ATOM 1573 C C . GLY A 1 209 ? 6.347 -1.050 2.139 1.00 39.69 209 GLY A C 1
ATOM 1574 O O . GLY A 1 209 ? 7.174 -0.861 1.251 1.00 39.69 209 GLY A O 1
ATOM 1575 N N . HIS A 1 210 ? 5.795 -0.018 2.789 1.00 53.00 210 HIS A N 1
ATOM 1576 C CA . HIS A 1 210 ? 6.018 1.391 2.401 1.00 53.00 210 HIS A CA 1
ATOM 1577 C C . HIS A 1 210 ? 7.167 2.099 3.131 1.00 53.00 210 HIS A C 1
ATOM 1579 O O . HIS A 1 210 ? 7.396 3.289 2.903 1.00 53.00 210 HIS A O 1
ATOM 1585 N N . LEU A 1 211 ? 7.955 1.356 3.917 1.00 50.31 211 LEU A N 1
ATOM 1586 C CA . LEU A 1 211 ? 9.214 1.823 4.511 1.00 50.31 211 LEU A CA 1
ATOM 1587 C C . LEU A 1 211 ? 10.099 2.554 3.495 1.00 50.31 211 LEU A C 1
ATOM 1589 O O . LEU A 1 211 ? 10.731 3.538 3.847 1.00 50.31 211 LEU A O 1
ATOM 1593 N N . ARG A 1 212 ? 10.096 2.143 2.220 1.00 56.41 212 ARG A N 1
ATOM 1594 C CA . ARG A 1 212 ? 10.962 2.722 1.186 1.00 56.41 212 ARG A CA 1
ATOM 1595 C C . ARG A 1 212 ? 10.590 4.146 0.760 1.00 56.41 212 ARG A C 1
ATOM 1597 O O . ARG A 1 212 ? 11.491 4.935 0.490 1.00 56.41 212 ARG A O 1
ATOM 1604 N N . GLU A 1 213 ? 9.304 4.487 0.671 1.00 57.28 213 GLU A N 1
ATOM 1605 C CA . GLU A 1 213 ? 8.893 5.860 0.320 1.00 57.28 213 GLU A CA 1
ATOM 1606 C C . GLU A 1 213 ? 9.137 6.814 1.493 1.00 57.28 213 GLU A C 1
ATOM 1608 O O . GLU A 1 213 ? 9.641 7.917 1.298 1.00 57.28 213 GLU A O 1
ATOM 1613 N N . LEU A 1 214 ? 8.921 6.338 2.723 1.00 55.88 214 LEU A N 1
ATOM 1614 C CA . LEU A 1 214 ? 9.322 7.067 3.924 1.00 55.88 214 LEU A CA 1
ATOM 1615 C C . LEU A 1 214 ? 10.844 7.220 4.003 1.00 55.88 214 LEU A C 1
ATOM 1617 O O . LEU A 1 214 ? 11.333 8.329 4.172 1.00 55.88 214 LEU A O 1
ATOM 1621 N N . GLN A 1 215 ? 11.613 6.153 3.774 1.00 56.94 215 GLN A N 1
ATOM 1622 C CA . GLN A 1 215 ? 13.076 6.214 3.680 1.00 56.94 215 GLN A CA 1
ATOM 1623 C C . GLN A 1 215 ? 13.538 7.222 2.629 1.00 56.94 215 GLN A C 1
ATOM 1625 O O . GLN A 1 215 ? 14.505 7.929 2.874 1.00 56.94 215 GLN A O 1
ATOM 1630 N N . LYS A 1 216 ? 12.882 7.319 1.464 1.00 61.56 216 LYS A N 1
ATOM 1631 C CA . LYS A 1 216 ? 13.210 8.344 0.459 1.00 61.56 216 LYS A CA 1
ATOM 1632 C C . LYS A 1 216 ? 12.953 9.757 0.984 1.00 61.56 216 LYS A C 1
ATOM 1634 O O . LYS A 1 216 ? 13.818 10.609 0.804 1.00 61.56 216 LYS A O 1
ATOM 1639 N N . ALA A 1 217 ? 11.823 9.992 1.651 1.00 57.12 217 ALA A N 1
ATOM 1640 C CA . ALA A 1 217 ? 11.544 11.279 2.290 1.00 57.12 217 ALA A CA 1
ATOM 1641 C C . ALA A 1 217 ? 12.613 11.623 3.347 1.00 57.12 217 ALA A C 1
ATOM 1643 O O . ALA A 1 217 ? 13.100 12.750 3.396 1.00 57.12 217 ALA A O 1
ATOM 1644 N N . PHE A 1 218 ? 13.066 10.626 4.113 1.00 56.03 218 PHE A N 1
ATOM 1645 C CA . PHE A 1 218 ? 14.129 10.776 5.110 1.00 56.03 218 PHE A CA 1
ATOM 1646 C C . PHE A 1 218 ? 15.556 10.812 4.532 1.00 56.03 218 PHE A C 1
ATOM 1648 O O . PHE A 1 218 ? 16.468 11.248 5.226 1.00 56.03 218 PHE A O 1
ATOM 1655 N N . LYS A 1 219 ? 15.778 10.394 3.275 1.00 57.59 219 LYS A N 1
ATOM 1656 C CA . LYS A 1 219 ? 17.100 10.394 2.609 1.00 57.59 219 LYS A CA 1
ATOM 1657 C C . LYS A 1 219 ? 17.610 11.790 2.265 1.00 57.59 219 LYS A C 1
ATOM 1659 O O . LYS A 1 219 ? 18.822 11.978 2.198 1.00 57.59 219 LYS A O 1
ATOM 1664 N N . ASN A 1 220 ? 16.711 12.758 2.082 1.00 59.16 220 ASN A N 1
ATOM 1665 C CA . ASN A 1 220 ? 17.054 14.135 1.716 1.00 59.16 220 ASN A CA 1
ATOM 1666 C C . ASN A 1 220 ? 16.675 15.151 2.813 1.00 59.16 220 ASN A C 1
ATOM 1668 O O . ASN A 1 220 ? 15.980 16.126 2.522 1.00 59.16 220 ASN A O 1
ATOM 1672 N N . PRO A 1 221 ? 17.154 14.997 4.063 1.00 52.94 221 PRO A N 1
ATOM 1673 C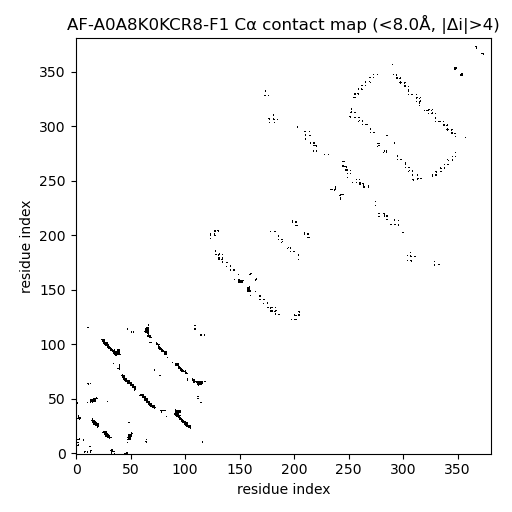 CA . PRO A 1 221 ? 16.804 15.916 5.146 1.00 52.94 221 PRO A CA 1
ATOM 1674 C C . PRO A 1 221 ? 17.333 17.331 4.870 1.00 52.94 221 PRO A C 1
ATOM 1676 O O . PRO A 1 221 ? 16.745 18.315 5.305 1.00 52.94 221 PRO A O 1
ATOM 1679 N N . THR A 1 222 ? 18.405 17.451 4.076 1.00 54.56 222 THR A N 1
ATOM 1680 C CA . THR A 1 222 ? 19.023 18.735 3.737 1.00 54.56 222 THR A CA 1
ATOM 1681 C C . THR A 1 222 ? 18.220 19.573 2.749 1.00 54.56 222 THR A C 1
ATOM 1683 O O . THR A 1 222 ? 18.319 20.793 2.790 1.00 54.56 222 THR A O 1
ATOM 1686 N N . ALA A 1 223 ? 17.411 18.949 1.884 1.00 58.00 223 ALA A N 1
ATOM 1687 C CA . ALA A 1 223 ? 16.545 19.678 0.954 1.00 58.00 223 ALA A CA 1
ATOM 1688 C C . ALA A 1 223 ? 15.407 20.414 1.686 1.00 58.00 223 ALA A C 1
ATOM 1690 O O . ALA A 1 223 ? 14.920 21.428 1.201 1.00 58.00 223 ALA A O 1
ATOM 1691 N N . ASN A 1 224 ? 15.048 19.939 2.884 1.00 57.19 224 ASN A N 1
ATOM 1692 C CA . ASN A 1 224 ? 13.978 20.484 3.715 1.00 57.19 224 ASN A CA 1
ATOM 1693 C C . ASN A 1 224 ? 14.501 21.145 5.003 1.00 57.19 224 ASN A C 1
ATOM 1695 O O . ASN A 1 224 ? 13.715 21.418 5.904 1.00 57.19 224 ASN A O 1
ATOM 1699 N N . LEU A 1 225 ? 15.808 21.427 5.104 1.00 63.19 225 LEU A N 1
ATOM 1700 C CA . LEU A 1 225 ? 16.426 22.029 6.297 1.00 63.19 225 LEU A CA 1
ATOM 1701 C C . LEU A 1 225 ? 15.769 23.354 6.701 1.00 63.19 225 LEU A C 1
ATOM 1703 O O . LEU A 1 225 ? 15.596 23.595 7.888 1.00 63.19 225 LEU A O 1
ATOM 1707 N N . GLY A 1 226 ? 15.377 24.184 5.727 1.00 64.00 226 GLY A N 1
ATOM 1708 C CA . GLY A 1 226 ? 14.676 25.445 5.988 1.00 64.00 226 GLY A CA 1
ATOM 1709 C C . GLY A 1 226 ? 13.311 25.235 6.645 1.00 64.00 226 GLY A C 1
ATOM 1710 O O . GLY A 1 226 ? 13.026 25.865 7.656 1.00 64.00 226 GLY A O 1
ATOM 1711 N N . LEU A 1 227 ? 12.515 24.288 6.136 1.00 65.62 227 LEU A N 1
ATOM 1712 C CA . LEU A 1 227 ? 11.217 23.922 6.716 1.00 65.62 227 LEU A CA 1
ATOM 1713 C C . LEU A 1 227 ? 11.371 23.275 8.097 1.00 65.62 227 LEU A C 1
ATOM 1715 O O . LEU A 1 227 ? 10.601 23.574 9.001 1.00 65.62 227 LEU A O 1
ATOM 1719 N N . ILE A 1 228 ? 12.378 22.413 8.274 1.00 65.88 228 ILE A N 1
ATOM 1720 C CA . ILE A 1 228 ? 12.684 21.788 9.568 1.00 65.88 228 ILE A CA 1
ATOM 1721 C C . ILE A 1 228 ? 13.091 22.856 10.583 1.00 65.88 228 ILE A C 1
ATOM 1723 O O . ILE A 1 228 ? 12.616 22.826 11.710 1.00 65.88 228 ILE A O 1
ATOM 1727 N N . LEU A 1 229 ? 13.941 23.811 10.199 1.00 69.19 229 LEU A N 1
ATOM 1728 C CA . LEU A 1 229 ? 14.375 24.891 11.082 1.00 69.19 229 LEU A CA 1
ATOM 1729 C C . LEU A 1 229 ? 13.217 25.835 11.423 1.00 69.19 229 LEU A C 1
ATOM 1731 O O . LEU A 1 229 ? 13.058 26.208 12.583 1.00 69.19 229 LEU A O 1
ATOM 1735 N N . GLU A 1 230 ? 12.391 26.197 10.443 1.00 74.44 230 GLU A N 1
ATOM 1736 C CA . GLU A 1 230 ? 11.198 27.019 10.654 1.00 74.44 230 GLU A CA 1
ATOM 1737 C C . GLU A 1 230 ? 10.219 26.329 11.612 1.00 74.44 230 GLU A C 1
ATOM 1739 O O . GLU A 1 230 ? 9.735 26.939 12.566 1.00 74.44 230 GLU A O 1
ATOM 1744 N N . GLU A 1 231 ? 9.960 25.041 11.402 1.00 71.94 231 GLU A N 1
ATOM 1745 C CA . GLU A 1 231 ? 9.024 24.276 12.217 1.00 71.94 231 GLU A CA 1
ATOM 1746 C C . GLU A 1 231 ? 9.579 23.983 13.619 1.00 71.94 231 GLU A C 1
ATOM 1748 O O . GLU A 1 231 ? 8.854 24.139 14.603 1.00 71.94 231 GLU A O 1
ATOM 1753 N N . ALA A 1 232 ? 10.874 23.678 13.745 1.00 72.56 232 ALA A N 1
ATOM 1754 C CA . ALA A 1 232 ? 11.566 23.570 15.028 1.00 72.56 232 ALA A CA 1
ATOM 1755 C C . ALA A 1 232 ? 11.525 24.899 15.799 1.00 72.56 232 ALA A C 1
ATOM 1757 O O . ALA A 1 232 ? 11.306 24.905 17.009 1.00 72.56 232 ALA A O 1
ATOM 1758 N N . THR A 1 233 ? 11.657 26.034 15.101 1.00 75.75 233 THR A N 1
ATOM 1759 C CA . THR A 1 233 ? 11.514 27.374 15.696 1.00 75.75 233 THR A CA 1
ATOM 1760 C C . THR A 1 233 ? 10.093 27.591 16.206 1.00 75.75 233 THR A C 1
ATOM 1762 O O . THR A 1 233 ? 9.900 27.938 17.372 1.00 75.75 233 THR A O 1
ATOM 1765 N N . LYS A 1 234 ? 9.080 27.319 15.370 1.00 76.25 234 LYS A N 1
ATOM 1766 C CA . LYS A 1 234 ? 7.664 27.401 15.762 1.00 76.25 234 LYS A CA 1
ATOM 1767 C C . LYS A 1 234 ? 7.373 26.518 16.976 1.00 76.25 234 LYS A C 1
ATOM 1769 O O . LYS A 1 234 ? 6.664 26.948 17.879 1.00 76.25 234 LYS A O 1
ATOM 1774 N N . ARG A 1 235 ? 7.945 25.314 17.044 1.00 72.06 235 ARG A N 1
ATOM 1775 C CA . ARG A 1 235 ? 7.811 24.388 18.184 1.00 72.06 235 ARG A CA 1
ATOM 1776 C C . ARG A 1 235 ? 8.529 24.860 19.434 1.00 72.06 235 ARG A C 1
ATOM 1778 O O . ARG A 1 235 ? 7.961 24.737 20.513 1.00 72.06 235 ARG A O 1
ATOM 1785 N N . GLY A 1 236 ? 9.726 25.424 19.295 1.00 72.75 236 GLY A N 1
ATOM 1786 C CA . GLY A 1 236 ? 10.444 26.063 20.394 1.00 72.75 236 GLY A CA 1
ATOM 1787 C C . GLY A 1 236 ? 9.629 27.200 21.008 1.00 72.75 236 GLY A C 1
ATOM 1788 O O . GLY A 1 236 ? 9.538 27.296 22.223 1.00 72.75 236 GLY A O 1
ATOM 1789 N N . LEU A 1 237 ? 8.949 27.998 20.180 1.00 74.25 237 LEU A N 1
ATOM 1790 C CA . LEU A 1 237 ? 8.005 29.014 20.653 1.00 74.25 237 LEU A CA 1
ATOM 1791 C C . LEU A 1 237 ? 6.775 28.391 21.335 1.00 74.25 237 LEU A C 1
ATOM 1793 O O . LEU A 1 237 ? 6.342 28.892 22.370 1.00 74.25 237 LEU A O 1
ATOM 1797 N N . ARG A 1 238 ? 6.231 27.280 20.815 1.00 76.62 238 ARG A N 1
ATOM 1798 C CA . ARG A 1 238 ? 5.114 26.554 21.454 1.00 76.62 238 ARG A CA 1
ATOM 1799 C C . ARG A 1 238 ? 5.485 25.985 22.824 1.00 76.62 238 ARG A C 1
ATOM 1801 O O . ARG A 1 238 ? 4.695 26.102 23.755 1.00 76.62 238 ARG A O 1
ATOM 1808 N N . SER A 1 239 ? 6.680 25.411 22.976 1.00 67.50 239 SER A N 1
ATOM 1809 C CA . SER A 1 239 ? 7.117 24.797 24.239 1.00 67.50 239 SER A CA 1
ATOM 1810 C C . SER A 1 239 ? 7.326 25.812 25.367 1.00 67.50 239 SER A C 1
ATOM 1812 O O . SER A 1 239 ? 7.178 25.453 26.533 1.00 67.50 239 SER A O 1
ATOM 1814 N N . VAL A 1 240 ? 7.600 27.078 25.031 1.00 74.81 240 VAL A N 1
ATOM 1815 C CA . VAL A 1 240 ? 7.685 28.199 25.985 1.00 74.81 240 VAL A CA 1
ATOM 1816 C C . VAL A 1 240 ? 6.394 29.030 26.067 1.00 74.81 240 VAL A C 1
ATOM 1818 O O . VAL A 1 240 ? 6.376 30.076 26.709 1.00 74.81 240 VAL A O 1
ATOM 1821 N N . GLY A 1 241 ? 5.306 28.581 25.427 1.00 70.81 241 GLY A N 1
ATOM 1822 C CA . GLY A 1 241 ? 3.984 29.217 25.492 1.00 70.81 241 GLY A CA 1
ATOM 1823 C C . GLY A 1 241 ? 3.801 30.466 24.619 1.00 70.81 241 GLY A C 1
ATOM 1824 O O . GLY A 1 241 ? 2.795 31.156 24.753 1.00 70.81 241 GLY A O 1
ATOM 1825 N N . LEU A 1 242 ? 4.739 30.757 23.714 1.00 67.62 242 LEU A N 1
ATOM 1826 C CA . LEU A 1 242 ? 4.708 31.912 22.804 1.00 67.62 242 LEU A CA 1
ATOM 1827 C C . LEU A 1 242 ? 3.994 31.629 21.470 1.00 67.62 242 LEU A C 1
ATOM 1829 O O . LEU A 1 242 ? 3.842 32.532 20.650 1.00 67.62 242 LEU A O 1
ATOM 1833 N N . ALA A 1 243 ? 3.554 30.391 21.236 1.00 69.31 243 ALA A N 1
ATOM 1834 C CA . ALA A 1 243 ? 2.741 30.010 20.086 1.00 69.31 243 ALA A CA 1
ATOM 1835 C C . ALA A 1 243 ? 1.723 28.928 20.476 1.00 69.31 243 ALA A C 1
ATOM 1837 O O . ALA A 1 243 ? 1.989 28.094 21.342 1.00 69.31 243 ALA A O 1
ATOM 1838 N N . SER A 1 244 ? 0.559 28.918 19.825 1.00 63.09 244 SER A N 1
ATOM 1839 C CA . SER A 1 244 ? -0.458 27.882 20.033 1.00 63.09 244 SER A CA 1
ATOM 1840 C C . SER A 1 244 ? -0.187 26.649 19.161 1.00 63.09 244 SER A C 1
ATOM 1842 O O . SER A 1 244 ? 0.327 26.790 18.046 1.00 63.09 244 SER A O 1
ATOM 1844 N N . PRO A 1 245 ? -0.530 25.436 19.632 1.00 65.00 245 PRO A N 1
ATOM 1845 C CA . PRO A 1 245 ? -0.484 24.241 18.801 1.00 65.00 245 PRO A CA 1
ATOM 1846 C C . PRO A 1 245 ? -1.429 24.375 17.599 1.00 65.00 245 PRO A C 1
ATOM 1848 O O . PRO A 1 245 ? -2.460 25.050 17.697 1.00 65.00 245 PRO A O 1
ATOM 1851 N N . PRO A 1 246 ? -1.095 23.747 16.457 1.00 69.50 246 PRO A N 1
ATOM 1852 C CA . PRO A 1 246 ? -1.972 23.741 15.294 1.00 69.50 246 PRO A CA 1
ATOM 1853 C C . PRO A 1 246 ? -3.342 23.173 15.680 1.00 69.50 246 PRO A C 1
ATOM 1855 O O . PRO A 1 246 ? -3.432 22.104 16.279 1.00 69.50 246 PRO A O 1
ATOM 1858 N N . SER A 1 247 ? -4.412 23.893 15.345 1.00 82.00 247 SER A N 1
ATOM 1859 C CA . SER A 1 247 ? -5.787 23.480 15.622 1.00 82.00 247 SER A CA 1
ATOM 1860 C C . SER A 1 247 ? -6.466 23.060 14.328 1.00 82.00 247 SER A C 1
ATOM 1862 O O . SER A 1 247 ? -6.439 23.786 13.339 1.00 82.00 247 SER A O 1
ATOM 1864 N N . LEU A 1 248 ? -7.105 21.891 14.342 1.00 88.88 248 LEU A N 1
ATOM 1865 C CA . LEU A 1 248 ? -7.971 21.4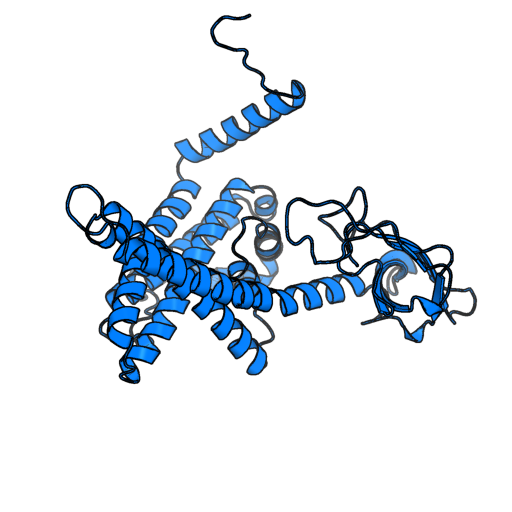43 13.248 1.00 88.88 248 LEU A CA 1
ATOM 1866 C C . LEU A 1 248 ? -9.440 21.815 13.483 1.00 88.88 248 LEU A C 1
ATOM 1868 O O . LEU A 1 248 ? -10.282 21.549 12.629 1.00 88.88 248 LEU A O 1
ATOM 1872 N N . SER A 1 249 ? -9.758 22.419 14.632 1.00 85.81 249 SER A N 1
ATOM 1873 C CA . SER A 1 249 ? -11.137 22.653 15.072 1.00 85.81 249 SER A CA 1
ATOM 1874 C C . SER A 1 249 ? -11.936 23.544 14.119 1.00 85.81 249 SER A C 1
ATOM 1876 O O . SER A 1 249 ? -13.144 23.381 14.028 1.00 85.81 249 SER A O 1
ATOM 1878 N N . GLU A 1 250 ? -11.284 24.449 13.384 1.00 89.50 250 GLU A N 1
ATOM 1879 C CA . GLU A 1 250 ? -11.944 25.345 12.419 1.00 89.50 250 GLU A CA 1
ATOM 1880 C C . GLU A 1 250 ? -12.381 24.627 11.131 1.00 89.50 250 GLU A C 1
ATOM 1882 O O . GLU A 1 250 ? -13.290 25.079 10.440 1.00 89.50 250 GLU A O 1
ATOM 1887 N N . PHE A 1 251 ? -11.759 23.488 10.814 1.00 93.19 251 PHE A N 1
ATOM 1888 C CA . PHE A 1 251 ? -12.034 22.705 9.604 1.00 93.19 251 PHE A CA 1
ATOM 1889 C C . PHE A 1 251 ? -12.947 21.501 9.862 1.00 93.19 251 PHE A C 1
ATOM 1891 O O . PHE A 1 251 ? -13.307 20.778 8.930 1.00 93.19 251 PHE A O 1
ATOM 1898 N N . VAL A 1 252 ? -13.294 21.255 11.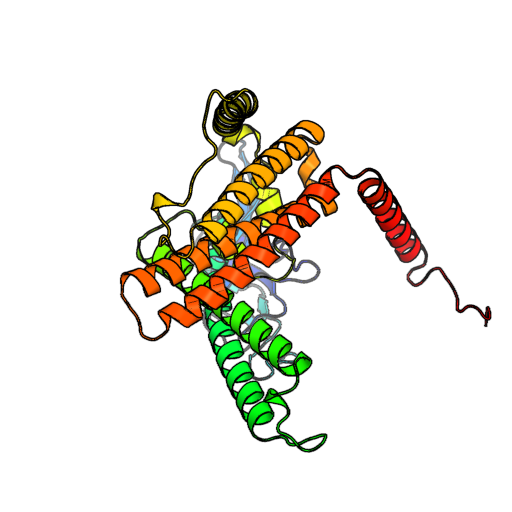125 1.00 95.88 252 VAL A N 1
ATOM 1899 C CA . VAL A 1 252 ? -14.011 20.065 11.585 1.00 95.88 252 VAL A CA 1
ATOM 1900 C C . VAL A 1 252 ? -15.336 20.486 12.213 1.00 95.88 252 VAL A C 1
ATOM 1902 O O . VAL A 1 252 ? -15.426 21.503 12.895 1.00 95.88 252 VAL A O 1
ATOM 1905 N N . HIS A 1 253 ? -16.389 19.697 11.996 1.00 97.62 253 HIS A N 1
ATOM 1906 C CA . HIS A 1 253 ? -17.696 19.971 12.590 1.00 97.62 253 HIS A CA 1
ATOM 1907 C C . HIS A 1 253 ? -17.596 20.009 14.134 1.00 97.62 253 HIS A C 1
ATOM 1909 O O . HIS A 1 253 ? -16.929 19.140 14.705 1.00 97.62 253 HIS A O 1
ATOM 1915 N N . PRO A 1 254 ? -18.275 20.933 14.850 1.00 96.94 254 PRO A N 1
ATOM 1916 C CA . PRO A 1 254 ? -18.098 21.112 16.300 1.00 96.94 254 PRO A CA 1
ATOM 1917 C C . PRO A 1 254 ? -18.285 19.840 17.140 1.00 96.94 254 PRO A C 1
ATOM 1919 O O . PRO A 1 254 ? -17.588 19.629 18.136 1.00 96.94 254 PRO A O 1
ATOM 1922 N N . SER A 1 255 ? -19.180 18.947 16.708 1.00 96.81 255 SER A N 1
ATOM 1923 C CA . SER A 1 255 ? -19.445 17.661 17.371 1.00 96.81 255 SER A CA 1
ATOM 1924 C C . SER A 1 255 ? -18.310 16.627 17.250 1.00 96.81 255 SER A C 1
ATOM 1926 O O . SER A 1 255 ? -18.375 15.572 17.879 1.00 96.81 255 SER A O 1
ATOM 1928 N N . LEU A 1 256 ? -17.277 16.925 16.458 1.00 97.44 256 LEU A N 1
ATOM 1929 C CA . LEU A 1 256 ? -16.059 16.132 16.268 1.00 97.44 256 LEU A CA 1
ATOM 1930 C C . LEU A 1 256 ? -14.802 16.849 16.802 1.00 97.44 256 LEU A C 1
ATOM 1932 O O . LEU A 1 256 ? -13.682 16.397 16.563 1.00 97.44 256 LEU A O 1
ATOM 1936 N N . SER A 1 257 ? -14.970 17.938 17.560 1.00 95.69 257 SER A N 1
ATOM 1937 C CA . SER A 1 257 ? -13.874 18.734 18.142 1.00 95.69 257 SER A CA 1
ATOM 1938 C C . SER A 1 257 ? -12.880 17.909 18.967 1.00 95.69 257 SER A C 1
ATOM 1940 O O . SER A 1 257 ? -11.674 18.115 18.858 1.00 95.69 257 SER A O 1
ATOM 1942 N N . SER A 1 258 ? -13.352 16.922 19.732 1.00 95.94 258 SER A N 1
ATOM 1943 C CA . SER A 1 258 ? -12.471 16.009 20.475 1.00 95.94 258 SER A CA 1
ATOM 1944 C C . SER A 1 258 ? -11.551 15.206 19.542 1.00 95.94 258 SER A C 1
ATOM 1946 O O . SER A 1 258 ? -10.344 15.131 19.772 1.00 95.94 258 SER A O 1
ATOM 1948 N N . GLY A 1 259 ? -12.084 14.680 18.433 1.00 96.69 259 GLY A N 1
ATOM 1949 C CA . GLY A 1 259 ? -11.282 13.991 17.421 1.00 96.69 259 GLY A CA 1
ATOM 1950 C C . GLY A 1 259 ? -10.277 14.924 16.739 1.00 96.69 259 GLY A C 1
ATOM 1951 O O . GLY A 1 259 ? -9.125 14.540 16.537 1.00 96.69 259 GLY A O 1
ATOM 1952 N N . ALA A 1 260 ? -10.671 16.172 16.463 1.00 96.06 260 ALA A N 1
ATOM 1953 C CA . ALA A 1 260 ? -9.776 17.197 15.921 1.00 96.06 260 ALA A CA 1
ATOM 1954 C C . ALA A 1 260 ? -8.592 17.493 16.858 1.00 96.06 260 ALA A C 1
ATOM 1956 O O . ALA A 1 260 ? -7.456 17.591 16.395 1.00 96.06 260 ALA A O 1
ATOM 1957 N N . GLN A 1 261 ? -8.832 17.573 18.171 1.00 95.25 261 GLN A N 1
ATOM 1958 C CA . GLN A 1 261 ? -7.782 17.760 19.179 1.00 95.25 261 GLN A CA 1
ATOM 1959 C C . GLN A 1 261 ? -6.819 16.566 19.239 1.00 95.25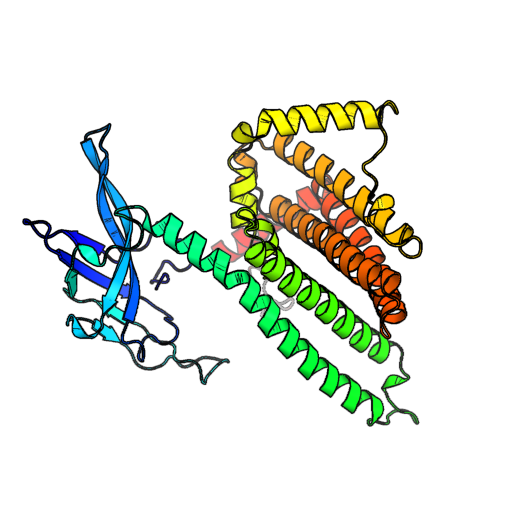 261 GLN A C 1
ATOM 1961 O O . GLN A 1 261 ? -5.604 16.755 19.312 1.00 95.25 261 GLN A O 1
ATOM 1966 N N . LEU A 1 262 ? -7.338 15.335 19.167 1.00 96.69 262 LEU A N 1
ATOM 1967 C CA . LEU A 1 262 ? -6.517 14.119 19.139 1.00 96.69 262 LEU A CA 1
ATOM 1968 C C . LEU A 1 262 ? -5.632 14.054 17.888 1.00 96.69 262 LEU A C 1
ATOM 1970 O O . LEU A 1 262 ? -4.442 13.742 17.986 1.00 96.69 262 LEU A O 1
ATOM 1974 N N . ALA A 1 263 ? -6.190 14.395 16.724 1.00 95.69 263 ALA A N 1
ATOM 1975 C CA . ALA A 1 263 ? -5.447 14.457 15.470 1.00 95.69 263 ALA A CA 1
ATOM 1976 C C . ALA A 1 263 ? -4.362 15.545 15.511 1.00 95.69 263 ALA A C 1
ATOM 1978 O O . ALA A 1 263 ? -3.206 15.260 15.210 1.00 95.69 263 ALA A O 1
ATOM 1979 N N . ALA A 1 264 ? -4.696 16.756 15.966 1.00 93.69 264 ALA A N 1
ATOM 1980 C CA . ALA A 1 264 ? -3.744 17.856 16.134 1.00 93.69 264 ALA A CA 1
ATOM 1981 C C . ALA A 1 264 ? -2.570 17.485 17.058 1.00 93.69 264 ALA A C 1
ATOM 1983 O O . ALA A 1 264 ? -1.405 17.642 16.689 1.00 93.69 264 ALA A O 1
ATOM 1984 N N . LYS A 1 265 ? -2.866 16.903 18.226 1.00 93.31 265 LYS A N 1
ATOM 1985 C CA . LYS A 1 265 ? -1.845 16.425 19.169 1.00 93.31 265 LYS A CA 1
ATOM 1986 C C . LYS A 1 265 ? -0.956 15.337 18.562 1.00 93.31 265 LYS A C 1
ATOM 1988 O O . LYS A 1 265 ? 0.247 15.297 18.828 1.00 93.31 265 LYS A O 1
ATOM 1993 N N . SER A 1 266 ? -1.540 14.454 17.756 1.00 95.19 266 SER A N 1
ATOM 1994 C CA . SER A 1 266 ? -0.814 13.388 17.061 1.00 95.19 266 SER A CA 1
ATOM 1995 C C . SER A 1 266 ? 0.124 13.942 15.990 1.00 95.19 266 SER A C 1
ATOM 1997 O O . SER A 1 266 ? 1.271 13.510 15.928 1.00 95.19 266 SER A O 1
ATOM 1999 N N . ILE A 1 267 ? -0.311 14.950 15.222 1.00 92.25 267 ILE A N 1
ATOM 2000 C CA . ILE A 1 267 ? 0.528 15.674 14.251 1.00 92.25 267 ILE A CA 1
ATOM 2001 C C . ILE A 1 267 ? 1.729 16.314 14.952 1.00 92.25 267 ILE A C 1
ATOM 2003 O O . ILE A 1 267 ? 2.866 16.154 14.506 1.00 92.25 267 ILE A O 1
ATOM 2007 N N . GLU A 1 268 ? 1.492 17.005 16.067 1.00 89.62 268 GLU A N 1
ATOM 2008 C CA . GLU A 1 268 ? 2.558 17.653 16.831 1.00 89.62 268 GLU A CA 1
ATOM 2009 C C . GLU A 1 268 ? 3.557 16.634 17.392 1.00 89.62 268 GLU A C 1
ATOM 2011 O O . GLU A 1 268 ? 4.763 16.753 17.169 1.00 89.62 268 GLU A O 1
ATOM 2016 N N . SER A 1 269 ? 3.054 15.588 18.052 1.00 91.81 269 SER A N 1
ATOM 2017 C CA . SER A 1 269 ? 3.890 14.530 18.630 1.00 91.81 269 SER A CA 1
ATOM 2018 C C . SER A 1 269 ? 4.707 13.809 17.556 1.00 91.81 269 SER A C 1
ATOM 2020 O O . SER A 1 269 ? 5.894 13.543 17.748 1.00 91.81 269 SER A O 1
ATOM 2022 N N . PHE A 1 270 ? 4.085 13.511 16.411 1.00 92.62 270 PHE A N 1
ATOM 2023 C CA . PHE A 1 270 ? 4.744 12.880 15.270 1.00 92.62 270 PHE A CA 1
ATOM 2024 C C . PHE A 1 270 ? 5.881 13.750 14.742 1.00 92.62 270 PHE A C 1
ATOM 2026 O O . PHE A 1 270 ? 6.988 13.263 14.519 1.00 92.62 270 PHE A O 1
ATOM 2033 N N . GLY A 1 271 ? 5.628 15.048 14.602 1.00 88.69 271 GLY A N 1
ATOM 2034 C CA . GLY A 1 271 ? 6.639 16.001 14.198 1.00 88.69 271 GLY A CA 1
ATOM 2035 C C . GLY A 1 271 ? 7.858 16.002 15.120 1.00 88.69 271 GLY A C 1
ATOM 2036 O O . GLY A 1 271 ? 8.984 15.960 14.623 1.00 88.69 271 GLY A O 1
ATOM 2037 N N . ILE A 1 272 ? 7.644 16.076 16.437 1.00 88.38 272 ILE A N 1
ATOM 2038 C CA . ILE A 1 272 ? 8.729 16.109 17.434 1.00 88.38 272 ILE A CA 1
ATOM 2039 C C . ILE A 1 272 ? 9.561 14.826 17.345 1.00 88.38 272 ILE A C 1
ATOM 2041 O O . ILE A 1 272 ? 10.791 14.855 17.382 1.00 88.38 272 ILE A O 1
ATOM 2045 N N . ALA A 1 273 ? 8.890 13.687 17.187 1.00 91.25 273 ALA A N 1
ATOM 2046 C CA . ALA A 1 273 ? 9.547 12.399 17.037 1.00 91.25 273 ALA A CA 1
ATOM 2047 C C . ALA A 1 273 ? 10.397 12.311 15.759 1.00 91.25 273 ALA A C 1
ATOM 2049 O O . ALA A 1 273 ? 11.516 11.799 15.803 1.00 91.25 273 ALA A O 1
ATOM 2050 N N . VAL A 1 274 ? 9.896 12.832 14.634 1.00 88.50 274 VAL A N 1
ATOM 2051 C CA . VAL A 1 274 ? 10.652 12.912 13.376 1.00 88.50 274 VAL A CA 1
ATOM 2052 C C . VAL A 1 274 ? 11.924 13.739 13.554 1.00 88.50 274 VAL A C 1
ATOM 2054 O O . VAL A 1 274 ? 12.999 13.283 13.166 1.00 88.50 274 VAL A O 1
ATOM 2057 N N . GLU A 1 275 ? 11.823 14.919 14.169 1.00 85.56 275 GLU A N 1
ATOM 2058 C CA . GLU A 1 275 ? 12.982 15.771 14.457 1.00 85.56 275 GLU A CA 1
ATOM 2059 C C . GLU A 1 275 ? 13.992 15.043 15.340 1.00 85.56 275 GLU A C 1
ATOM 2061 O O . GLU A 1 275 ? 15.166 14.973 14.989 1.00 85.56 275 GLU A O 1
ATOM 2066 N N . HIS A 1 276 ? 13.541 14.431 16.437 1.00 87.69 276 HIS A N 1
ATOM 2067 C CA . HIS A 1 276 ? 14.412 13.682 17.339 1.00 87.69 276 HIS A CA 1
ATOM 2068 C C . HIS A 1 276 ? 15.205 12.587 16.610 1.00 87.69 276 HIS A C 1
ATOM 2070 O O . HIS A 1 276 ? 16.427 12.496 16.752 1.00 87.69 276 HIS A O 1
ATOM 2076 N N . VAL A 1 277 ? 14.522 11.770 15.803 1.00 89.50 277 VAL A N 1
ATOM 2077 C CA . VAL A 1 277 ? 15.152 10.676 15.054 1.00 89.50 277 VAL A CA 1
ATOM 2078 C C . VAL A 1 277 ? 16.128 11.220 14.002 1.00 89.50 277 VAL A C 1
ATOM 2080 O O . VAL A 1 277 ? 17.235 10.696 13.866 1.00 89.50 277 VAL A O 1
ATOM 2083 N N . LEU A 1 278 ? 15.769 12.298 13.298 1.00 86.06 278 LEU A N 1
ATOM 2084 C CA . LEU A 1 278 ? 16.638 12.938 12.308 1.00 86.06 278 LEU A CA 1
ATOM 2085 C C . LEU A 1 278 ? 17.880 13.580 12.933 1.00 86.06 278 LEU A C 1
ATOM 2087 O O . LEU A 1 278 ? 18.971 13.418 12.391 1.00 86.06 278 LEU A O 1
ATOM 2091 N N . VAL A 1 279 ? 17.743 14.273 14.066 1.00 87.19 279 VAL A N 1
ATOM 2092 C CA . VAL A 1 279 ? 18.881 14.860 14.791 1.00 87.19 279 VAL A CA 1
ATOM 2093 C C . VAL A 1 279 ? 19.829 13.766 15.272 1.00 87.19 279 VAL A C 1
ATOM 2095 O O . VAL A 1 279 ? 21.042 13.898 15.130 1.00 87.19 279 VAL A O 1
ATOM 2098 N N . LYS A 1 280 ? 19.289 12.668 15.808 1.00 89.19 280 LYS A N 1
ATOM 2099 C CA . LYS A 1 280 ? 20.092 11.580 16.370 1.00 89.19 280 LYS A CA 1
ATOM 2100 C C . LYS A 1 280 ? 20.838 10.765 15.308 1.00 89.19 280 LYS A C 1
ATOM 2102 O O . LYS A 1 280 ? 22.000 10.435 15.517 1.00 89.19 280 LYS A O 1
ATOM 2107 N N . HIS A 1 281 ? 20.185 10.423 14.196 1.00 89.31 281 HIS A N 1
ATOM 2108 C CA . HIS A 1 281 ? 20.733 9.479 13.208 1.00 89.31 281 HIS A CA 1
ATOM 2109 C C . HIS A 1 281 ? 21.203 10.146 11.904 1.00 89.31 281 HIS A C 1
ATOM 2111 O O . HIS A 1 281 ? 21.893 9.517 11.097 1.00 89.31 281 HIS A O 1
ATOM 2117 N N . GLY A 1 282 ? 20.853 11.413 11.663 1.00 87.06 282 GLY A N 1
ATOM 2118 C CA . GLY A 1 282 ? 21.209 12.137 10.444 1.00 87.06 282 GLY A CA 1
ATOM 2119 C C . GLY A 1 282 ? 20.815 11.370 9.179 1.00 87.06 282 GLY A C 1
ATOM 2120 O O . GLY A 1 282 ? 19.729 10.802 9.083 1.00 87.06 282 GLY A O 1
ATOM 2121 N N . ARG A 1 283 ? 21.728 11.295 8.202 1.00 82.00 283 ARG A N 1
ATOM 2122 C CA . ARG A 1 283 ? 21.522 10.499 6.973 1.00 82.00 283 ARG A CA 1
ATOM 2123 C C . ARG A 1 283 ? 21.477 8.986 7.226 1.00 82.00 283 ARG A C 1
ATOM 2125 O O . ARG A 1 283 ? 20.940 8.266 6.391 1.00 82.00 283 ARG A O 1
ATOM 2132 N N . GLY A 1 284 ? 22.017 8.514 8.352 1.00 87.31 284 GLY A N 1
ATOM 2133 C CA . GLY A 1 284 ? 22.017 7.102 8.745 1.00 87.31 284 GLY A CA 1
ATOM 2134 C C . GLY A 1 284 ? 20.638 6.575 9.143 1.00 87.31 284 GLY A C 1
ATOM 2135 O O . GLY A 1 284 ? 20.445 5.365 9.175 1.00 87.31 284 GLY A O 1
ATOM 2136 N N . VAL A 1 285 ? 19.651 7.460 9.345 1.00 87.19 285 VAL A N 1
ATOM 2137 C CA . VAL A 1 285 ? 18.257 7.105 9.675 1.00 87.19 285 VAL A CA 1
ATOM 2138 C C . VAL A 1 285 ? 17.647 6.071 8.724 1.00 87.19 285 VAL A C 1
ATOM 2140 O O . VAL A 1 285 ? 16.747 5.327 9.092 1.00 87.19 285 VAL A O 1
ATOM 2143 N N . VAL A 1 286 ? 18.144 6.001 7.491 1.00 85.75 286 VAL A N 1
ATOM 2144 C CA . VAL A 1 286 ? 17.677 5.074 6.457 1.00 85.75 286 VAL A CA 1
ATOM 2145 C C . VAL A 1 286 ? 17.903 3.607 6.823 1.00 85.75 286 VAL A C 1
ATOM 2147 O O . VAL A 1 286 ? 17.127 2.759 6.382 1.00 85.75 286 VAL A O 1
ATOM 2150 N N . GLU A 1 287 ? 18.912 3.332 7.650 1.00 88.50 287 GLU A N 1
ATOM 2151 C CA . GLU A 1 287 ? 19.242 1.998 8.156 1.00 88.50 287 GLU A CA 1
ATOM 2152 C C . GLU A 1 287 ? 18.462 1.654 9.439 1.00 88.50 287 GLU A C 1
ATOM 2154 O O . GLU A 1 287 ? 18.366 0.490 9.821 1.00 88.50 287 GLU A O 1
ATOM 2159 N N . GLU A 1 288 ? 17.805 2.635 10.066 1.00 91.50 288 GLU A N 1
ATOM 2160 C CA . GLU A 1 288 ? 17.038 2.473 11.309 1.00 91.50 288 GLU A CA 1
ATOM 2161 C C . GLU A 1 288 ? 15.618 1.942 11.041 1.00 91.50 288 GLU A C 1
ATOM 2163 O O . GLU A 1 288 ? 14.605 2.565 11.376 1.00 91.50 288 GLU A O 1
ATOM 2168 N N . GLN A 1 289 ? 15.517 0.777 10.395 1.00 90.00 289 GLN A N 1
ATOM 2169 C CA . GLN A 1 289 ? 14.251 0.255 9.860 1.00 90.00 289 GLN A CA 1
ATOM 2170 C C . GLN A 1 289 ? 13.168 0.030 10.927 1.00 90.00 289 GLN A C 1
ATOM 2172 O O . GLN A 1 289 ? 11.986 0.254 10.654 1.00 90.00 289 GLN A O 1
ATOM 2177 N N . PHE A 1 290 ? 13.543 -0.356 12.151 1.00 92.56 290 PHE A N 1
ATOM 2178 C CA . PHE A 1 290 ? 12.589 -0.497 13.257 1.00 92.56 290 PHE A CA 1
ATOM 2179 C C . PHE A 1 290 ? 11.943 0.845 13.625 1.00 92.56 290 PHE A C 1
ATOM 2181 O O . PHE A 1 290 ? 10.718 0.926 13.742 1.00 92.56 290 PHE A O 1
ATOM 2188 N N . LEU A 1 291 ? 12.745 1.909 13.739 1.00 93.19 291 LEU A N 1
ATOM 2189 C CA . LEU A 1 291 ? 12.264 3.257 14.058 1.00 93.19 291 LEU A CA 1
ATOM 2190 C C . LEU A 1 291 ? 11.417 3.820 12.918 1.00 93.19 291 LEU A C 1
ATOM 2192 O O . LEU A 1 291 ? 10.321 4.336 13.141 1.00 93.19 291 LEU A O 1
ATOM 2196 N N . LEU A 1 292 ? 11.883 3.646 11.681 1.00 90.81 292 LEU A N 1
ATOM 2197 C CA . LEU A 1 292 ? 11.151 4.049 10.485 1.00 90.81 292 LEU A CA 1
ATOM 2198 C C . LEU A 1 292 ? 9.786 3.363 10.385 1.00 90.81 292 LEU A C 1
ATOM 2200 O O . LEU A 1 292 ? 8.819 4.000 9.974 1.00 90.81 292 LEU A O 1
ATOM 2204 N N . ASN A 1 293 ? 9.673 2.097 10.796 1.00 90.06 293 ASN A N 1
ATOM 2205 C CA . ASN A 1 293 ? 8.396 1.388 10.807 1.00 90.06 293 ASN A CA 1
ATOM 2206 C C . ASN A 1 293 ? 7.430 1.987 11.841 1.00 90.06 293 ASN A C 1
ATOM 2208 O O . ASN A 1 293 ? 6.247 2.147 11.556 1.00 90.06 293 ASN A O 1
ATOM 2212 N N . ARG A 1 294 ? 7.913 2.375 13.026 1.00 94.25 294 ARG A N 1
ATOM 2213 C CA . ARG A 1 294 ? 7.081 3.048 14.041 1.00 94.25 294 ARG A CA 1
ATOM 2214 C C . ARG A 1 294 ? 6.612 4.424 13.583 1.00 94.25 294 ARG A C 1
ATOM 2216 O O . ARG A 1 294 ? 5.426 4.730 13.711 1.00 94.25 294 ARG A O 1
ATOM 2223 N N . LEU A 1 295 ? 7.503 5.209 12.976 1.00 93.31 295 LEU A N 1
ATOM 2224 C CA . LEU A 1 295 ? 7.142 6.482 12.348 1.00 93.31 295 LEU A CA 1
ATOM 2225 C C . LEU A 1 295 ? 6.111 6.276 11.228 1.00 93.31 295 LEU A C 1
ATOM 2227 O O . LEU A 1 295 ? 5.126 7.005 11.172 1.00 93.31 295 LEU A O 1
ATOM 2231 N N . ALA A 1 296 ? 6.275 5.251 10.388 1.00 89.94 296 ALA A N 1
ATOM 2232 C CA . ALA A 1 296 ? 5.316 4.924 9.333 1.00 89.94 296 ALA A CA 1
ATOM 2233 C C . ALA A 1 296 ? 3.906 4.681 9.882 1.00 89.94 296 ALA A C 1
ATOM 2235 O O . ALA A 1 296 ? 2.940 5.260 9.390 1.00 89.94 296 ALA A O 1
ATOM 2236 N N . GLN A 1 297 ? 3.790 3.848 10.918 1.00 91.06 297 GLN A N 1
ATOM 2237 C CA . GLN A 1 297 ? 2.505 3.523 11.536 1.00 91.06 297 GLN A CA 1
ATOM 2238 C C . GLN A 1 297 ? 1.859 4.758 12.175 1.00 91.06 297 GLN A C 1
ATOM 2240 O O . GLN A 1 297 ? 0.673 5.004 11.972 1.00 91.06 297 GLN A O 1
ATOM 2245 N N . ALA A 1 298 ? 2.646 5.582 12.876 1.00 94.69 298 ALA A N 1
ATOM 2246 C CA . ALA A 1 298 ? 2.156 6.831 13.453 1.00 94.69 298 ALA A CA 1
ATOM 2247 C C . ALA A 1 298 ? 1.679 7.826 12.378 1.00 94.69 298 ALA A C 1
ATOM 2249 O O . ALA A 1 298 ? 0.638 8.462 12.552 1.00 94.69 298 ALA A O 1
ATOM 2250 N N . ALA A 1 299 ? 2.390 7.931 11.251 1.00 93.12 299 ALA A N 1
ATOM 2251 C CA . ALA A 1 299 ? 1.982 8.764 10.122 1.00 93.12 299 ALA A CA 1
ATOM 2252 C C . ALA A 1 299 ? 0.655 8.285 9.514 1.00 93.12 299 ALA A C 1
ATOM 2254 O O . ALA A 1 299 ? -0.226 9.098 9.241 1.00 93.12 299 ALA A O 1
ATOM 2255 N N . ILE A 1 300 ? 0.486 6.968 9.349 1.00 92.50 300 ILE A N 1
ATOM 2256 C CA . ILE A 1 300 ? -0.741 6.373 8.808 1.00 92.50 300 ILE A CA 1
ATOM 2257 C C . ILE A 1 300 ? -1.938 6.647 9.724 1.00 92.50 300 ILE A C 1
ATOM 2259 O O . ILE A 1 300 ? -2.971 7.133 9.261 1.00 92.50 300 ILE A O 1
ATOM 2263 N N . ASP A 1 301 ? -1.810 6.371 11.022 1.00 95.69 301 ASP A N 1
ATOM 2264 C CA . ASP A 1 301 ? -2.887 6.620 11.984 1.00 95.69 301 ASP A CA 1
ATOM 2265 C C . ASP A 1 301 ? -3.226 8.119 12.060 1.00 95.69 301 ASP A C 1
ATOM 2267 O O . ASP A 1 301 ? -4.397 8.495 12.027 1.00 95.69 301 ASP A O 1
ATOM 2271 N N . THR A 1 302 ? -2.214 8.993 12.050 1.00 94.69 302 THR A N 1
ATOM 2272 C CA . THR A 1 302 ? -2.414 10.451 12.046 1.00 94.69 302 THR A CA 1
ATOM 2273 C C . THR A 1 302 ? -3.165 10.921 10.803 1.00 94.69 302 THR A C 1
ATOM 2275 O O . THR A 1 302 ? -4.137 11.672 10.899 1.00 94.69 302 THR A O 1
ATOM 2278 N N . PHE A 1 303 ? -2.753 10.447 9.628 1.00 95.06 303 PHE A N 1
ATOM 2279 C CA . PHE A 1 303 ? -3.376 10.828 8.369 1.00 95.06 303 PHE A CA 1
ATOM 2280 C C . PHE A 1 303 ? -4.812 10.309 8.262 1.00 95.06 303 PHE A C 1
ATOM 2282 O O . PHE A 1 303 ? -5.724 11.055 7.911 1.00 95.06 303 PHE A O 1
ATOM 2289 N N . THR A 1 304 ? -5.048 9.046 8.627 1.00 95.75 304 THR A N 1
ATOM 2290 C CA . THR A 1 304 ? -6.391 8.453 8.570 1.00 95.75 304 THR A CA 1
ATOM 2291 C C . THR A 1 304 ? -7.375 9.130 9.521 1.00 95.75 304 THR A C 1
ATOM 2293 O O . THR A 1 304 ? -8.544 9.246 9.160 1.00 95.75 304 THR A O 1
ATOM 2296 N N . MET A 1 305 ? -6.927 9.651 10.673 1.00 97.38 305 MET A N 1
ATOM 2297 C CA . MET A 1 305 ? -7.762 10.509 11.523 1.00 97.38 305 MET A CA 1
ATOM 2298 C C . MET A 1 305 ? -8.246 11.756 10.778 1.00 97.38 305 MET A C 1
ATOM 2300 O O . MET A 1 305 ? -9.444 12.030 10.771 1.00 97.38 305 MET A O 1
ATOM 2304 N N . ALA A 1 306 ? -7.349 12.486 10.109 1.00 96.38 306 ALA A N 1
ATOM 2305 C CA . ALA A 1 306 ? -7.727 13.675 9.343 1.00 96.38 306 ALA A CA 1
ATOM 2306 C C . ALA A 1 306 ? -8.720 13.341 8.212 1.00 96.38 306 ALA A C 1
ATOM 2308 O O . ALA A 1 306 ? -9.707 14.053 8.018 1.00 96.38 306 ALA A O 1
ATOM 2309 N N . VAL A 1 307 ? -8.509 12.215 7.521 1.00 96.94 307 VAL A N 1
ATOM 2310 C CA . VAL A 1 307 ? -9.390 11.728 6.447 1.00 96.94 307 VAL A CA 1
ATOM 2311 C C . VAL A 1 307 ? -10.814 11.474 6.954 1.00 96.94 307 VAL A C 1
ATOM 2313 O O . VAL A 1 307 ? -11.778 11.979 6.372 1.00 96.94 307 VAL A O 1
ATOM 2316 N N . VAL A 1 308 ? -10.973 10.714 8.045 1.00 98.00 308 VAL A N 1
ATOM 2317 C CA . VAL A 1 308 ? -12.313 10.387 8.563 1.00 98.00 308 VAL A CA 1
ATOM 2318 C C . VAL A 1 308 ? -13.004 11.591 9.193 1.00 98.00 308 VAL A C 1
ATOM 2320 O O . VAL A 1 308 ? -14.220 11.722 9.047 1.00 98.00 308 VAL A O 1
ATOM 2323 N N . LEU A 1 309 ? -12.248 12.491 9.836 1.00 98.50 309 LEU A N 1
ATOM 2324 C CA . LEU A 1 309 ? -12.774 13.749 10.369 1.00 98.50 309 LEU A CA 1
ATOM 2325 C C . LEU A 1 309 ? -13.304 14.640 9.249 1.00 98.50 309 LEU A C 1
ATOM 2327 O O . LEU A 1 309 ? -14.397 15.185 9.386 1.00 98.50 309 LEU A O 1
ATOM 2331 N N . SER A 1 310 ? -12.577 14.751 8.134 1.00 98.25 310 SER A N 1
ATOM 2332 C CA . SER A 1 310 ? -13.011 15.525 6.968 1.00 98.25 310 SER A CA 1
ATOM 2333 C C . SER A 1 310 ? -14.321 14.981 6.388 1.00 98.25 310 SER A C 1
ATOM 2335 O O . SER A 1 310 ? -15.294 15.728 6.256 1.00 98.25 310 SER A O 1
ATOM 2337 N N . ARG A 1 311 ? -14.396 13.666 6.128 1.00 98.44 311 ARG A N 1
ATOM 2338 C CA . ARG A 1 311 ? -15.609 13.026 5.591 1.00 98.44 311 ARG A CA 1
ATOM 2339 C C . ARG A 1 311 ? -16.804 13.159 6.535 1.00 98.44 311 ARG A C 1
ATOM 2341 O O . ARG A 1 311 ? -17.868 13.602 6.109 1.00 98.44 311 ARG A O 1
A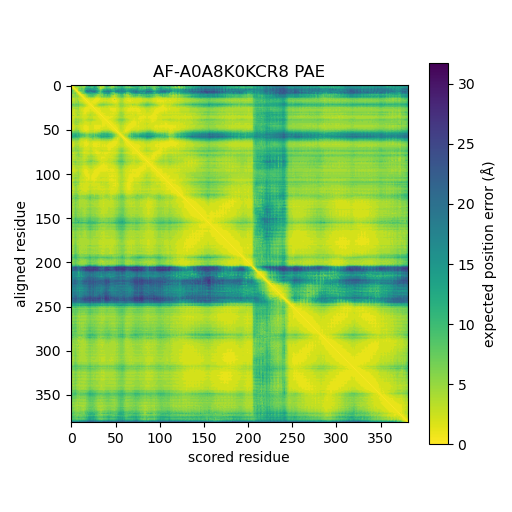TOM 2348 N N . ALA A 1 312 ? -16.630 12.817 7.812 1.00 98.62 312 ALA A N 1
ATOM 2349 C CA . ALA A 1 312 ? -17.721 12.873 8.782 1.00 98.62 312 ALA A CA 1
ATOM 2350 C C . ALA A 1 312 ? -18.190 14.318 9.016 1.00 98.62 312 ALA A C 1
ATOM 2352 O O . ALA A 1 312 ? -19.391 14.560 9.095 1.00 98.62 312 ALA A O 1
ATOM 2353 N N . SER A 1 313 ? -17.271 15.291 9.039 1.00 98.69 313 SER A N 1
ATOM 2354 C CA . SER A 1 313 ? -17.624 16.715 9.122 1.00 98.69 313 SER A CA 1
ATOM 2355 C C . SER A 1 313 ? -18.432 17.170 7.917 1.00 98.69 313 SER A C 1
ATOM 2357 O O . SER A 1 313 ? -19.421 17.873 8.086 1.00 98.69 313 SER A O 1
ATOM 2359 N N . HIS A 1 314 ? -18.055 16.749 6.707 1.00 98.31 314 HIS A N 1
ATOM 2360 C CA . HIS A 1 314 ? -18.835 17.041 5.508 1.00 98.31 314 HIS A CA 1
ATOM 2361 C C . HIS A 1 314 ? -20.251 16.458 5.601 1.00 98.31 314 HIS A C 1
ATOM 2363 O O . HIS A 1 314 ? -21.222 17.162 5.329 1.00 98.31 314 HIS A O 1
ATOM 2369 N N . SER A 1 315 ? -20.368 15.198 6.029 1.00 98.62 315 SER A N 1
ATOM 2370 C CA . SER A 1 315 ? -21.650 14.510 6.201 1.00 98.62 315 SER A CA 1
ATOM 2371 C C . SER A 1 315 ? -22.558 15.216 7.218 1.00 98.62 315 SER A C 1
ATOM 2373 O O . SER A 1 315 ? -23.724 15.488 6.921 1.00 98.62 315 SER A O 1
ATOM 2375 N N . LEU A 1 316 ? -22.002 15.611 8.370 1.00 98.50 316 LEU A N 1
ATOM 2376 C CA . LEU A 1 316 ? -22.688 16.386 9.413 1.00 98.50 316 LEU A CA 1
ATOM 2377 C C . LEU A 1 316 ? -23.124 17.765 8.913 1.00 98.50 316 LEU A C 1
ATOM 2379 O O . LEU A 1 316 ? -24.297 18.104 9.009 1.00 98.50 316 LEU A O 1
ATOM 2383 N N . SER A 1 317 ? -22.221 18.530 8.298 1.00 97.75 317 SER A N 1
ATOM 2384 C CA . SER A 1 317 ? -22.527 19.869 7.775 1.00 97.75 317 SER A CA 1
ATOM 2385 C C . SER A 1 317 ? -23.574 19.860 6.657 1.00 97.75 317 SER A C 1
ATOM 2387 O O . SER A 1 317 ? -24.236 20.868 6.417 1.00 97.75 317 SER A O 1
ATOM 2389 N N . LYS A 1 318 ? -23.724 18.737 5.945 1.00 97.94 318 LYS A N 1
ATOM 2390 C CA . LYS A 1 318 ? -24.743 18.539 4.906 1.00 97.94 318 LYS A CA 1
ATOM 2391 C C . LYS A 1 318 ? -26.006 17.840 5.411 1.00 97.94 318 LYS A C 1
ATOM 2393 O O . LYS A 1 318 ? -26.921 17.656 4.614 1.00 97.94 318 LYS A O 1
ATOM 2398 N N . ASN A 1 319 ? -26.074 17.479 6.695 1.00 97.25 319 ASN A N 1
ATOM 2399 C CA . ASN A 1 319 ? -27.174 16.717 7.289 1.00 97.25 319 ASN A CA 1
ATOM 2400 C C . ASN A 1 319 ? -27.519 15.447 6.489 1.00 97.25 319 ASN A C 1
ATOM 2402 O O . ASN A 1 319 ? -28.690 15.154 6.240 1.00 97.25 319 ASN A O 1
ATOM 2406 N N . LEU A 1 320 ? -26.502 14.702 6.039 1.00 98.19 320 LEU A N 1
ATOM 2407 C CA . LEU A 1 320 ? -26.739 13.464 5.295 1.00 98.19 320 LEU A CA 1
ATOM 2408 C C . LEU A 1 320 ? -27.373 12.392 6.202 1.00 98.19 320 LEU A C 1
ATOM 2410 O O . LEU A 1 320 ? -27.100 12.366 7.404 1.00 98.19 320 LEU A O 1
ATOM 2414 N N . PRO A 1 321 ? -28.150 11.439 5.649 1.00 98.44 321 PRO A N 1
ATOM 2415 C CA . PRO A 1 321 ? -28.822 10.408 6.448 1.00 98.44 321 PRO A CA 1
ATOM 2416 C C . PRO A 1 321 ? -27.883 9.562 7.324 1.00 98.44 321 PRO A C 1
ATOM 2418 O O . PRO A 1 321 ? -28.278 9.091 8.387 1.00 98.44 321 PRO A O 1
ATOM 2421 N N . SER A 1 322 ? -26.631 9.371 6.896 1.00 98.06 322 SER A N 1
ATOM 2422 C CA . SER A 1 322 ? -25.610 8.600 7.616 1.00 98.06 322 SER A CA 1
ATOM 2423 C C . SER A 1 322 ? -24.771 9.421 8.598 1.00 98.06 322 SER A C 1
ATOM 2425 O O . SER A 1 322 ? -23.943 8.840 9.298 1.00 98.06 322 SER A O 1
ATOM 2427 N N . ALA A 1 323 ? -24.976 10.738 8.695 1.00 98.38 323 ALA A N 1
ATOM 2428 C CA . ALA A 1 323 ? -24.060 11.649 9.380 1.00 98.38 323 ALA A CA 1
ATOM 2429 C C . ALA A 1 323 ? -23.792 11.280 10.844 1.00 98.38 323 ALA A C 1
ATOM 2431 O O . ALA A 1 323 ? -22.645 11.290 11.289 1.00 98.38 323 ALA A O 1
ATOM 2432 N N . HIS A 1 324 ? -24.827 10.884 11.588 1.00 98.31 324 HIS A N 1
ATOM 2433 C CA . HIS A 1 324 ? -24.652 10.481 12.983 1.00 98.31 324 HIS A CA 1
ATOM 2434 C C . HIS A 1 324 ? -23.872 9.161 13.118 1.00 98.31 324 HIS A C 1
ATOM 2436 O O . HIS A 1 324 ? -23.039 9.016 14.010 1.00 98.31 324 HIS A O 1
ATOM 2442 N N . HIS A 1 325 ? -24.070 8.210 12.200 1.00 98.50 325 HIS A N 1
ATOM 2443 C CA . HIS A 1 325 ? -23.281 6.978 12.186 1.00 98.50 325 HIS A CA 1
ATOM 2444 C C . HIS A 1 325 ? -21.818 7.252 11.807 1.00 98.50 325 HIS A C 1
ATOM 2446 O O . HIS A 1 325 ? -20.906 6.725 12.437 1.00 98.50 325 HIS A O 1
ATOM 2452 N N . GLU A 1 326 ? -21.579 8.132 10.833 1.00 98.75 326 GLU A N 1
ATOM 2453 C CA . GLU A 1 326 ? -20.233 8.571 10.449 1.00 98.75 326 GLU A CA 1
ATOM 2454 C C . GLU A 1 326 ? -19.519 9.306 11.594 1.00 98.75 326 GLU A C 1
ATOM 2456 O O . GLU A 1 326 ? -18.320 9.109 11.796 1.00 98.75 326 GLU A O 1
ATOM 2461 N N . GLN A 1 327 ? -20.251 10.075 12.405 1.00 98.62 327 GLN A N 1
ATOM 2462 C CA . GLN A 1 327 ? -19.729 10.692 13.626 1.00 98.62 327 GLN A CA 1
ATOM 2463 C C . GLN A 1 327 ? -19.260 9.647 14.654 1.00 98.62 327 GLN A C 1
ATOM 2465 O O . GLN A 1 327 ? -18.200 9.825 15.263 1.00 98.62 327 GLN A O 1
ATOM 2470 N N . LEU A 1 328 ? -20.016 8.557 14.840 1.00 98.50 328 LEU A N 1
ATOM 2471 C CA . LEU A 1 328 ? -19.626 7.449 15.723 1.00 98.50 328 LEU A CA 1
ATOM 2472 C C . LEU A 1 328 ? -18.356 6.761 15.211 1.00 98.50 328 LEU A C 1
ATOM 2474 O O . LEU A 1 328 ? -17.416 6.554 15.980 1.00 98.50 328 LEU A O 1
ATOM 2478 N N . LEU A 1 329 ? -18.302 6.459 13.909 1.00 98.50 329 LEU A N 1
ATOM 2479 C CA . LEU A 1 329 ? -17.138 5.833 13.279 1.00 98.50 329 LEU A CA 1
ATOM 2480 C C . LEU A 1 329 ? -15.883 6.704 13.426 1.00 98.50 329 LEU A C 1
ATOM 2482 O O . LEU A 1 329 ? -14.841 6.211 13.856 1.00 98.50 329 LEU A O 1
ATOM 2486 N N . ALA A 1 330 ? -15.988 8.000 13.122 1.00 98.44 330 ALA A N 1
ATOM 2487 C CA . ALA A 1 330 ? -14.874 8.936 13.240 1.00 98.44 330 ALA A CA 1
ATOM 2488 C C . ALA A 1 330 ? -14.388 9.066 14.692 1.00 98.44 330 ALA A C 1
ATOM 2490 O O . ALA A 1 330 ? -13.188 8.987 14.940 1.00 98.44 330 ALA A O 1
ATOM 2491 N N . SER A 1 331 ? -15.306 9.192 15.655 1.00 98.31 331 SER A N 1
ATOM 2492 C CA . SER A 1 331 ? -14.958 9.292 17.079 1.00 98.31 331 SER A CA 1
ATOM 2493 C C . SER A 1 331 ? -14.199 8.059 17.580 1.00 98.31 331 SER A C 1
ATOM 2495 O O . SER A 1 331 ? -13.135 8.195 18.185 1.00 98.31 331 SER A O 1
ATOM 2497 N N . VAL A 1 332 ? -14.701 6.849 17.294 1.00 98.44 332 VAL A N 1
ATOM 2498 C CA . VAL A 1 332 ? -14.034 5.600 17.706 1.00 98.44 332 VAL A CA 1
ATOM 2499 C C . VAL A 1 332 ? -12.670 5.462 17.031 1.00 98.44 332 VAL A C 1
ATOM 2501 O O . VAL A 1 332 ? -11.688 5.142 17.702 1.00 98.44 332 VAL A O 1
ATOM 2504 N N . TRP A 1 333 ? -12.585 5.750 15.727 1.00 98.12 333 TRP A N 1
ATOM 2505 C CA . TRP A 1 333 ? -11.319 5.684 15.000 1.00 98.12 333 TRP A CA 1
ATOM 2506 C C . TRP A 1 333 ? -10.277 6.641 15.581 1.00 98.12 333 TRP A C 1
ATOM 2508 O O . TRP A 1 333 ? -9.160 6.213 15.856 1.00 98.12 333 TRP A O 1
ATOM 2518 N N . CYS A 1 334 ? -10.637 7.907 15.813 1.00 98.25 334 CYS A N 1
ATOM 2519 C CA . CYS A 1 334 ? -9.724 8.916 16.350 1.00 98.25 334 CYS A CA 1
ATOM 2520 C C . CYS A 1 334 ? -9.193 8.562 17.740 1.00 98.25 334 CYS A C 1
ATOM 2522 O O . CYS A 1 334 ? -7.997 8.717 17.984 1.00 98.25 334 CYS A O 1
ATOM 2524 N N . ASN A 1 335 ? -10.045 8.049 18.630 1.00 98.38 335 ASN A N 1
ATOM 2525 C CA . ASN A 1 335 ? -9.622 7.634 19.968 1.00 98.38 335 ASN A CA 1
ATOM 2526 C C . ASN A 1 335 ? -8.544 6.544 19.899 1.00 98.38 335 ASN A C 1
ATOM 2528 O O . ASN A 1 335 ? -7.471 6.675 20.486 1.00 98.38 335 ASN A O 1
ATOM 2532 N N . GLU A 1 336 ? -8.795 5.481 19.136 1.00 97.88 336 GLU A N 1
ATOM 2533 C CA . GLU A 1 336 ? -7.875 4.345 19.072 1.00 97.88 336 GLU A CA 1
ATOM 2534 C C . GLU A 1 336 ? -6.633 4.622 18.222 1.00 97.88 336 GLU A C 1
ATOM 2536 O O . GLU A 1 336 ? -5.544 4.156 18.559 1.00 97.88 336 GLU A O 1
ATOM 2541 N N . ALA A 1 337 ? -6.774 5.373 17.128 1.00 97.00 337 ALA A N 1
ATOM 2542 C CA . ALA A 1 337 ? -5.651 5.792 16.297 1.00 97.00 337 ALA A CA 1
ATOM 2543 C C . ALA A 1 337 ? -4.690 6.687 17.087 1.00 97.00 337 ALA A C 1
ATOM 2545 O O . ALA A 1 337 ? -3.484 6.460 17.046 1.00 97.00 337 ALA A O 1
ATOM 2546 N N . SER A 1 338 ? -5.204 7.631 17.880 1.00 98.06 338 SER A N 1
ATOM 2547 C CA . SER A 1 338 ? -4.383 8.480 18.751 1.00 98.06 338 SER A CA 1
ATOM 2548 C C . SER A 1 338 ? -3.581 7.669 19.780 1.00 98.06 338 SER A C 1
ATOM 2550 O O . SER A 1 338 ? -2.380 7.891 19.949 1.00 98.06 338 SER A O 1
ATOM 2552 N N . GLU A 1 339 ? -4.187 6.657 20.413 1.00 98.31 339 GLU A N 1
ATOM 2553 C CA . GLU A 1 339 ? -3.461 5.775 21.340 1.00 98.31 339 GLU A CA 1
ATOM 2554 C C . GLU A 1 339 ? -2.379 4.946 20.629 1.00 98.31 339 GLU A C 1
ATOM 2556 O O . GLU A 1 339 ? -1.267 4.785 21.145 1.00 98.31 339 GLU A O 1
ATOM 2561 N N . ARG A 1 340 ? -2.648 4.468 19.406 1.00 97.44 340 ARG A N 1
ATOM 2562 C CA . ARG A 1 340 ? -1.628 3.792 18.590 1.00 97.44 340 ARG A CA 1
ATOM 2563 C C . ARG A 1 340 ? -0.493 4.731 18.192 1.00 97.44 340 ARG A C 1
ATOM 2565 O O . ARG A 1 340 ? 0.661 4.300 18.243 1.00 97.44 340 ARG A O 1
ATOM 2572 N N . VAL A 1 341 ? -0.780 5.987 17.842 1.00 97.62 341 VAL A N 1
ATOM 2573 C CA . VAL A 1 341 ? 0.244 7.012 17.579 1.00 97.62 341 VAL A CA 1
ATOM 2574 C C . VAL A 1 341 ? 1.109 7.193 18.819 1.00 97.62 341 VAL A C 1
ATOM 2576 O O . VAL A 1 341 ? 2.322 7.005 18.748 1.00 97.62 341 VAL A O 1
ATOM 2579 N N . LYS A 1 342 ? 0.497 7.467 19.973 1.00 97.31 342 LYS A N 1
ATOM 2580 C CA . LYS A 1 342 ? 1.204 7.662 21.244 1.00 97.31 342 LYS A CA 1
ATOM 2581 C C . LYS A 1 342 ? 2.124 6.488 21.577 1.00 97.31 342 LYS A C 1
ATOM 2583 O O . LYS A 1 342 ? 3.280 6.707 21.932 1.00 97.31 342 LYS A O 1
ATOM 2588 N N . ARG A 1 343 ? 1.641 5.250 21.421 1.00 97.25 343 ARG A N 1
ATOM 2589 C CA . ARG A 1 343 ? 2.448 4.042 21.631 1.00 97.25 343 ARG A CA 1
ATOM 2590 C C . ARG A 1 343 ? 3.631 3.975 20.664 1.00 97.25 343 ARG A C 1
ATOM 2592 O O . ARG A 1 343 ? 4.764 3.887 21.119 1.00 97.25 343 ARG A O 1
ATOM 2599 N N . ASN A 1 344 ? 3.384 4.061 19.353 1.00 96.44 344 ASN A N 1
ATOM 2600 C CA . ASN A 1 344 ? 4.445 3.965 18.343 1.00 96.44 344 ASN A CA 1
ATOM 2601 C C . ASN A 1 344 ? 5.530 5.033 18.544 1.00 96.44 344 ASN A C 1
ATOM 2603 O O . ASN A 1 344 ? 6.712 4.730 18.413 1.00 96.44 344 ASN A O 1
ATOM 2607 N N . LEU A 1 345 ? 5.140 6.266 18.878 1.00 96.12 345 LEU A N 1
ATOM 2608 C CA . LEU A 1 345 ? 6.085 7.356 19.112 1.00 96.12 345 LEU A CA 1
ATOM 2609 C C . LEU A 1 345 ? 6.850 7.197 20.431 1.00 96.12 345 LEU A C 1
ATOM 2611 O O . LEU A 1 345 ? 8.046 7.471 20.471 1.00 96.12 345 LEU A O 1
ATOM 2615 N N . GLY A 1 346 ? 6.199 6.709 21.491 1.00 94.75 346 GLY A N 1
ATOM 2616 C CA . GLY A 1 346 ? 6.861 6.424 22.767 1.00 94.75 346 GLY A CA 1
ATOM 2617 C C . GLY A 1 346 ? 7.919 5.319 22.670 1.00 94.75 346 GLY A C 1
ATOM 2618 O O . GLY A 1 346 ? 8.932 5.363 23.365 1.00 94.75 346 GLY A O 1
ATOM 2619 N N . GLU A 1 347 ? 7.734 4.350 21.770 1.00 94.81 347 GLU A N 1
ATOM 2620 C CA . GLU A 1 347 ? 8.718 3.288 21.522 1.00 94.81 347 GLU A CA 1
ATOM 2621 C C . GLU A 1 347 ? 10.023 3.799 20.884 1.00 94.81 347 GLU A C 1
ATOM 2623 O O . GLU A 1 347 ? 11.045 3.126 20.992 1.00 94.81 347 GLU A O 1
ATOM 2628 N N . LEU A 1 348 ? 10.028 4.984 20.259 1.00 93.06 348 LEU A N 1
ATOM 2629 C CA . LEU A 1 348 ? 11.215 5.538 19.590 1.00 93.06 348 LEU A CA 1
ATOM 2630 C C . LEU A 1 348 ? 12.327 5.939 20.567 1.00 93.06 348 LEU A C 1
ATOM 2632 O O . LEU A 1 348 ? 13.502 5.928 20.203 1.00 93.06 348 LEU A O 1
ATOM 2636 N N . THR A 1 349 ? 11.965 6.304 21.797 1.00 89.88 349 THR A N 1
ATOM 2637 C CA . THR A 1 349 ? 12.901 6.775 22.830 1.00 89.88 349 THR A CA 1
ATOM 2638 C C . THR A 1 349 ? 12.968 5.852 24.043 1.00 89.88 349 THR A C 1
ATOM 2640 O O . THR A 1 349 ? 13.772 6.080 24.943 1.00 89.88 349 THR A O 1
ATOM 2643 N N . SER A 1 350 ? 12.157 4.791 24.075 1.00 94.12 350 SER A N 1
ATOM 2644 C CA . SER A 1 350 ? 12.103 3.842 25.186 1.00 94.12 350 SER A CA 1
ATOM 2645 C C . SER A 1 350 ? 13.366 2.965 25.237 1.00 94.12 350 SER A C 1
ATOM 2647 O O . SER A 1 350 ? 13.565 2.159 24.325 1.00 94.12 350 SER A O 1
ATOM 2649 N N . PRO A 1 351 ? 14.184 3.028 26.311 1.00 94.31 351 PRO A N 1
ATOM 2650 C CA . PRO A 1 351 ? 15.412 2.231 26.411 1.00 94.31 351 PRO A CA 1
ATOM 2651 C C . PRO A 1 351 ? 15.161 0.728 26.268 1.00 94.31 351 PRO A C 1
ATOM 2653 O O . PRO A 1 351 ? 15.879 0.047 25.545 1.00 94.31 351 PRO A O 1
ATOM 2656 N N . MET A 1 352 ? 14.080 0.235 26.878 1.00 96.31 352 MET A N 1
ATOM 2657 C CA . MET A 1 352 ? 13.663 -1.165 26.785 1.00 96.31 352 MET A CA 1
ATOM 2658 C C . MET A 1 352 ? 13.364 -1.590 25.338 1.00 96.31 352 MET A C 1
ATOM 2660 O O . MET A 1 352 ? 13.784 -2.661 24.910 1.00 96.31 352 MET A O 1
ATOM 2664 N N . HIS A 1 353 ? 12.648 -0.766 24.563 1.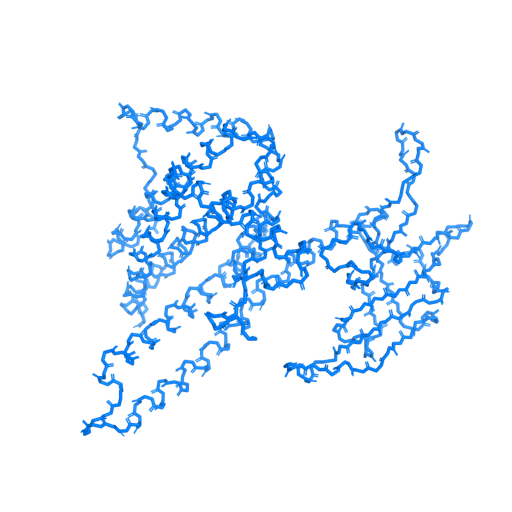00 94.38 353 HIS A N 1
ATOM 2665 C CA . HIS A 1 353 ? 12.323 -1.106 23.172 1.00 94.38 353 HIS A CA 1
ATOM 2666 C C . HIS A 1 353 ? 13.555 -1.042 22.270 1.00 94.38 353 HIS A C 1
ATOM 2668 O O . HIS A 1 353 ? 13.735 -1.914 21.423 1.00 94.38 353 HIS A O 1
ATOM 2674 N N . LEU A 1 354 ? 14.429 -0.057 22.490 1.00 93.50 354 LEU A N 1
ATOM 2675 C CA . LEU A 1 354 ? 15.694 0.050 21.768 1.00 93.50 354 LEU A CA 1
ATOM 2676 C C . LEU A 1 354 ? 16.604 -1.156 22.046 1.00 93.50 354 LEU A C 1
ATOM 2678 O O . LEU A 1 354 ? 17.170 -1.722 21.114 1.00 93.50 354 LEU A O 1
ATOM 2682 N N . GLU A 1 355 ? 16.686 -1.611 23.298 1.00 96.00 355 GLU A N 1
ATOM 2683 C CA . GLU A 1 355 ? 17.409 -2.836 23.654 1.00 96.00 355 GLU A CA 1
ATOM 2684 C C . GLU A 1 355 ? 16.784 -4.076 22.992 1.00 96.00 355 GLU A C 1
ATOM 2686 O O . GLU A 1 355 ? 17.494 -4.941 22.471 1.00 96.00 355 GLU A O 1
ATOM 2691 N N . ASN A 1 356 ? 15.451 -4.150 22.947 1.00 96.56 356 ASN A N 1
ATOM 2692 C CA . ASN A 1 356 ? 14.750 -5.233 22.264 1.00 96.56 356 ASN A CA 1
ATOM 2693 C C . ASN A 1 356 ? 15.038 -5.258 20.757 1.00 96.56 356 ASN A C 1
ATOM 2695 O O . ASN A 1 356 ? 15.156 -6.348 20.207 1.00 96.56 356 ASN A O 1
ATOM 2699 N N . TYR A 1 357 ? 15.209 -4.118 20.080 1.00 95.19 357 TYR A N 1
ATOM 2700 C CA . TYR A 1 357 ? 15.608 -4.108 18.665 1.00 95.19 357 TYR A CA 1
ATOM 2701 C C . TYR A 1 357 ? 16.995 -4.717 18.448 1.00 95.19 357 TYR A C 1
ATOM 2703 O O . TYR A 1 357 ? 17.171 -5.518 17.530 1.00 95.19 357 TYR A O 1
ATOM 2711 N N . SER A 1 358 ? 17.953 -4.433 19.332 1.00 94.31 358 SER A N 1
ATOM 2712 C CA . SER A 1 358 ? 19.266 -5.088 19.302 1.00 94.31 358 SER A CA 1
ATOM 2713 C C . SER A 1 358 ? 19.148 -6.604 19.495 1.00 94.31 358 SER A C 1
ATOM 2715 O O . SER A 1 358 ? 19.772 -7.373 18.762 1.00 94.31 358 SER A O 1
ATOM 2717 N N . LYS A 1 359 ? 18.298 -7.051 20.430 1.00 97.69 359 LYS A N 1
ATOM 2718 C CA . LYS A 1 359 ? 18.034 -8.481 20.665 1.00 97.69 359 LYS A CA 1
ATOM 2719 C C . LYS A 1 359 ? 17.341 -9.147 19.477 1.00 97.69 359 LYS A C 1
ATOM 2721 O O . LYS A 1 359 ? 17.740 -10.240 19.096 1.00 97.69 359 LYS A O 1
ATOM 2726 N N . LEU A 1 360 ? 16.351 -8.500 18.862 1.00 97.69 360 LEU A N 1
ATOM 2727 C CA . LEU A 1 360 ? 15.659 -9.012 17.674 1.00 97.69 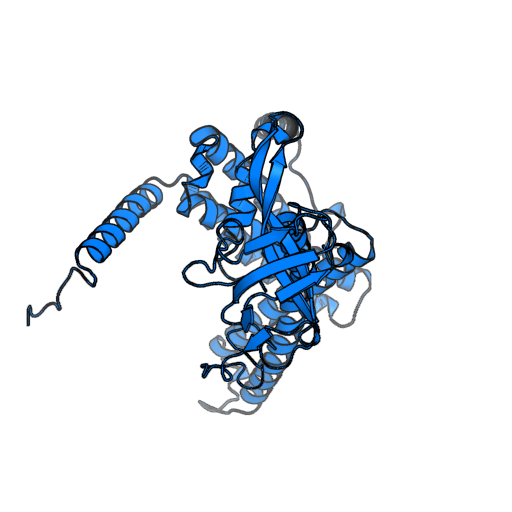360 LEU A CA 1
ATOM 2728 C C . LEU A 1 360 ? 16.624 -9.206 16.501 1.00 97.69 360 LEU A C 1
ATOM 2730 O O . LEU A 1 360 ? 16.584 -10.249 15.852 1.00 97.69 360 LEU A O 1
ATOM 2734 N N . SER A 1 361 ? 17.526 -8.248 16.268 1.00 96.50 361 SER A N 1
ATOM 2735 C CA . SER A 1 361 ? 18.578 -8.375 15.253 1.00 96.50 361 SER A CA 1
ATOM 2736 C C . SER A 1 361 ? 19.505 -9.557 15.532 1.00 96.50 361 SER A C 1
ATOM 2738 O O . SER A 1 361 ? 19.841 -10.302 14.614 1.00 96.50 361 SER A O 1
ATOM 2740 N N . LEU A 1 362 ? 19.888 -9.766 16.796 1.00 97.62 362 LEU A N 1
ATOM 2741 C CA . LEU A 1 362 ? 20.724 -10.899 17.189 1.00 97.62 362 LEU A CA 1
ATOM 2742 C C . LEU A 1 362 ? 19.993 -12.240 17.032 1.00 97.62 362 LEU A C 1
ATOM 2744 O O . LEU A 1 362 ? 20.570 -13.183 16.503 1.00 97.62 362 LEU A O 1
ATOM 2748 N N . ILE A 1 363 ? 18.719 -12.321 17.429 1.00 98.00 363 ILE A N 1
ATOM 2749 C CA . ILE A 1 363 ? 17.887 -13.519 17.237 1.00 98.00 363 ILE A CA 1
ATOM 2750 C C . ILE A 1 363 ? 17.823 -13.876 15.750 1.00 98.00 363 ILE A C 1
ATOM 2752 O O . ILE A 1 363 ? 18.103 -15.014 15.383 1.00 98.00 363 ILE A O 1
ATOM 2756 N N . ALA A 1 364 ? 17.511 -12.901 14.892 1.00 97.50 364 ALA A N 1
ATOM 2757 C CA . ALA A 1 364 ? 17.440 -13.114 13.450 1.00 97.50 364 ALA A CA 1
ATOM 2758 C C . ALA A 1 364 ? 18.792 -13.551 12.869 1.00 97.50 364 ALA A C 1
ATOM 2760 O O . ALA A 1 364 ? 18.839 -14.484 12.072 1.00 97.50 364 ALA A O 1
ATOM 2761 N N . LYS A 1 365 ? 19.894 -12.925 13.302 1.00 97.75 365 LYS A N 1
ATOM 2762 C CA . LYS A 1 365 ? 21.249 -13.315 12.896 1.00 97.75 365 LYS A CA 1
ATOM 2763 C C . LYS A 1 365 ? 21.537 -14.777 13.246 1.00 97.75 365 LYS A C 1
ATOM 2765 O O . LYS A 1 365 ? 21.937 -15.530 12.366 1.00 97.75 365 LYS A O 1
ATOM 2770 N N . ASN A 1 366 ? 21.269 -15.180 14.486 1.00 98.12 366 ASN A N 1
ATOM 2771 C CA . ASN A 1 366 ? 21.508 -16.549 14.940 1.00 98.12 366 ASN A CA 1
ATOM 2772 C C . ASN A 1 366 ? 20.662 -17.562 14.151 1.00 98.12 366 ASN A C 1
ATOM 2774 O O . ASN A 1 366 ? 21.150 -18.632 13.807 1.00 98.12 366 ASN A O 1
ATOM 2778 N N . MET A 1 367 ? 19.408 -17.224 13.828 1.00 98.06 367 MET A N 1
ATOM 2779 C CA . MET A 1 367 ? 18.548 -18.072 12.993 1.00 98.06 367 MET A CA 1
ATOM 2780 C C . MET A 1 367 ? 19.085 -18.224 11.567 1.00 98.06 367 MET A C 1
ATOM 2782 O O . MET A 1 367 ? 19.054 -19.320 11.015 1.00 98.06 367 MET A O 1
ATOM 2786 N N . CYS A 1 368 ? 19.583 -17.139 10.968 1.00 97.12 368 CYS A N 1
ATOM 2787 C CA . CYS A 1 368 ? 20.187 -17.186 9.638 1.00 97.12 368 CYS A CA 1
ATOM 2788 C C . CYS A 1 368 ? 21.470 -18.027 9.625 1.00 97.12 368 CYS A C 1
ATOM 2790 O O . CYS A 1 368 ? 21.657 -18.814 8.706 1.00 97.12 368 CYS A O 1
ATOM 2792 N N . GLU A 1 369 ? 22.328 -17.887 10.640 1.00 97.38 369 GLU A N 1
ATOM 2793 C CA . GLU A 1 369 ? 23.551 -18.692 10.785 1.00 97.38 369 GLU A CA 1
ATOM 2794 C C . GLU A 1 369 ? 23.245 -20.181 11.011 1.00 97.38 369 GLU A C 1
ATOM 2796 O O . GLU A 1 369 ? 24.008 -21.035 10.570 1.00 97.38 369 GLU A O 1
ATOM 2801 N N . ALA A 1 370 ? 22.120 -20.495 11.658 1.00 96.88 370 ALA A N 1
ATOM 2802 C CA . ALA A 1 370 ? 21.644 -21.862 11.866 1.00 96.88 370 ALA A CA 1
ATOM 2803 C C . ALA A 1 370 ? 20.796 -22.417 10.704 1.00 96.88 370 ALA A C 1
ATOM 2805 O O . ALA A 1 370 ? 20.327 -23.550 10.793 1.00 96.88 370 ALA A O 1
ATOM 2806 N N . GLU A 1 371 ? 20.536 -21.621 9.660 1.00 96.56 371 GLU A N 1
ATOM 2807 C CA . GLU A 1 371 ? 19.612 -21.943 8.561 1.00 96.56 371 GLU A CA 1
ATOM 2808 C C . GLU A 1 371 ? 18.215 -22.408 9.040 1.00 96.56 371 GLU A C 1
ATOM 2810 O O . GLU A 1 371 ? 17.538 -23.206 8.389 1.00 96.56 371 GLU A O 1
ATOM 2815 N N . GLY A 1 372 ? 17.747 -21.903 10.189 1.00 93.94 372 GLY A N 1
ATOM 2816 C CA . GLY A 1 372 ? 16.513 -22.378 10.809 1.00 93.94 372 GLY A CA 1
ATOM 2817 C C . GLY A 1 372 ? 16.292 -21.916 1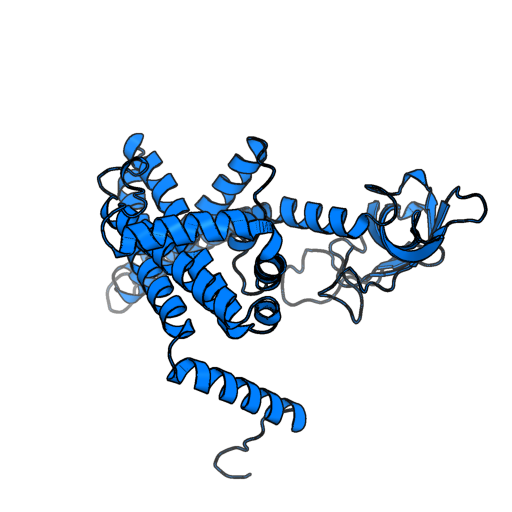2.249 1.00 93.94 372 GLY A C 1
ATOM 2818 O O . GLY A 1 372 ? 16.780 -20.876 12.690 1.00 93.94 372 GLY A O 1
ATOM 2819 N N . MET A 1 373 ? 15.489 -22.681 12.991 1.00 96.12 373 MET A N 1
ATOM 2820 C CA . MET A 1 373 ? 15.288 -22.445 14.422 1.00 96.12 373 MET A CA 1
ATOM 2821 C C . MET A 1 373 ? 16.530 -22.876 15.199 1.00 96.12 373 MET A C 1
ATOM 2823 O O . MET A 1 373 ? 16.996 -23.999 15.045 1.00 96.12 373 MET A O 1
ATOM 2827 N N . VAL A 1 374 ? 17.034 -21.990 16.060 1.00 96.31 374 VAL A N 1
ATOM 2828 C CA . VAL A 1 374 ? 18.236 -22.257 16.868 1.00 96.31 374 VAL A CA 1
ATOM 2829 C C . VAL A 1 374 ? 17.915 -23.201 18.026 1.00 96.31 374 VAL A C 1
ATOM 2831 O O . VAL A 1 374 ? 18.692 -24.089 18.360 1.00 96.31 374 VAL A O 1
ATOM 2834 N N . GLN A 1 375 ? 16.761 -23.000 18.659 1.00 94.69 375 GLN A N 1
ATOM 2835 C CA . GLN A 1 375 ? 16.294 -23.818 19.768 1.00 94.69 375 GLN A CA 1
ATOM 2836 C C . GLN A 1 375 ? 15.623 -25.107 19.277 1.00 94.69 375 GLN A C 1
ATOM 2838 O O . GLN A 1 375 ? 14.765 -25.077 18.391 1.00 94.69 375 GLN A O 1
ATOM 2843 N N . GLY A 1 376 ? 15.971 -26.227 19.912 1.00 92.12 376 GLY A N 1
ATOM 2844 C CA . GLY A 1 376 ? 15.229 -27.480 19.801 1.00 92.12 376 GLY A CA 1
ATOM 2845 C C . GLY A 1 376 ? 13.926 -27.450 20.603 1.00 92.12 376 GLY A C 1
ATOM 2846 O O . GLY A 1 376 ? 13.607 -26.481 21.300 1.00 92.12 376 GLY A O 1
ATOM 2847 N N . ASN A 1 377 ? 13.162 -28.537 20.524 1.00 94.94 377 ASN A N 1
ATOM 2848 C CA . ASN A 1 377 ? 12.034 -28.716 21.431 1.00 94.94 377 ASN A CA 1
ATOM 2849 C C . ASN A 1 377 ? 12.537 -28.911 22.884 1.00 94.94 377 ASN A C 1
ATOM 2851 O O . ASN A 1 377 ? 13.678 -29.329 23.087 1.00 94.94 377 ASN A O 1
ATOM 2855 N N . PRO A 1 378 ? 11.699 -28.657 23.907 1.00 95.81 378 PRO A N 1
ATOM 2856 C CA . PRO A 1 378 ? 12.105 -28.799 25.310 1.00 95.81 378 PRO A CA 1
ATOM 2857 C C . PRO A 1 378 ? 12.541 -30.208 25.742 1.00 95.81 378 PRO A C 1
ATOM 2859 O O . PRO A 1 378 ? 13.090 -30.349 26.830 1.00 95.81 378 PRO A O 1
ATOM 2862 N N . LEU A 1 379 ? 12.275 -31.245 24.940 1.00 94.44 379 LEU A N 1
ATOM 2863 C CA . LEU A 1 379 ? 12.654 -32.630 25.237 1.00 94.44 379 LEU A CA 1
ATOM 2864 C C . LEU A 1 379 ? 14.048 -32.984 24.702 1.00 94.44 379 LEU A C 1
ATOM 2866 O O . LEU A 1 379 ? 14.590 -34.015 25.087 1.00 94.44 379 LEU A O 1
ATOM 2870 N N . GLY A 1 380 ? 14.623 -32.150 23.829 1.00 85.94 380 GLY A N 1
ATOM 2871 C CA . GLY A 1 380 ? 15.924 -32.406 23.208 1.00 85.94 380 GLY A CA 1
ATOM 2872 C C . GLY A 1 380 ? 15.950 -33.629 22.282 1.00 85.94 380 GLY A C 1
ATOM 2873 O O . GLY A 1 380 ? 17.032 -34.161 22.044 1.00 85.94 380 GLY A O 1
ATOM 2874 N N . LEU A 1 381 ? 14.779 -34.077 21.807 1.00 72.31 381 LEU A N 1
ATOM 2875 C CA . LEU A 1 381 ? 14.610 -35.209 20.884 1.00 72.31 381 LEU A CA 1
ATOM 2876 C C . LEU A 1 381 ? 14.554 -34.772 19.423 1.00 72.31 381 LEU A C 1
ATOM 2878 O O . LEU A 1 381 ? 13.922 -33.717 19.163 1.00 72.31 381 LEU A O 1
#

Organism: Ladona fulva (NCBI:txid123851)

Sequence (381 aa):
MIEELPITSTILSCRSRAVPSADGSHYILNGSKIWISNGSLAEVMTVFAQTPVKDEKTGVEKDKVTAFIVQRSFGGVTSGPPEKKMGIKCSNTAEVYYDNVKIPAENVLGGVGQGFKVAMNILNNGRFGMAAALAGTMRAVTAKAVEFANQRTQFGRTINSFGTIQEKLARMSLLHYVTESMAYMLSSNMDRGSTEYHLEAAISKFAGGHLRELQKAFKNPTANLGLILEEATKRGLRSVGLASPPSLSEFVHPSLSSGAQLAAKSIESFGIAVEHVLVKHGRGVVEEQFLLNRLAQAAIDTFTMAVVLSRASHSLSKNLPSAHHEQLLASVWCNEASERVKRNLGELTSPMHLENYSKLSLIAKNMCEAEGMVQGNPLGL

Nearest PDB structures (foldseek):
  2uxw-assembly1_A-2  TM=8.982E-01  e=7.492E-37  Homo sapiens
  7p9x-assembly3_D  TM=7.205E-01  e=4.748E-12  Geobacter metallireducens GS-15
  7p9a-assembly1_A  TM=7.336E-01  e=2.509E-11  Geobacter metallireducens GS-15
  1rx0-assembly1_C  TM=7.183E-01  e=5.085E-11  Homo sapiens
  8i4p-assembly1_A  TM=6.694E-01  e=5.916E-11  Thermobifida fusca YX